Protein AF-A0A150PD63-F1 (afdb_monomer)

Organism: Sorangium cellulosum (NCBI:txid56)

Structure (mmCIF, N/CA/C/O backbone):
data_AF-A0A150PD63-F1
#
_entry.id   AF-A0A150PD63-F1
#
loop_
_atom_site.group_PDB
_atom_site.id
_atom_site.type_symbol
_atom_site.label_atom_id
_atom_site.label_alt_id
_atom_site.label_comp_id
_atom_site.label_asym_id
_atom_site.label_entity_id
_atom_site.label_seq_id
_atom_site.pdbx_PDB_ins_code
_atom_site.Cartn_x
_atom_site.Cartn_y
_atom_site.Cartn_z
_atom_site.occupancy
_atom_site.B_iso_or_equiv
_atom_site.auth_seq_id
_atom_site.auth_comp_id
_atom_site.auth_asym_id
_atom_site.auth_atom_id
_atom_site.pdbx_PDB_model_num
ATOM 1 N N . MET A 1 1 ? 17.123 12.895 -19.172 1.00 48.81 1 MET A N 1
ATOM 2 C CA . MET A 1 1 ? 16.427 11.708 -19.724 1.00 48.81 1 MET A CA 1
ATOM 3 C C . MET A 1 1 ? 15.009 11.826 -19.205 1.00 48.81 1 MET A C 1
ATOM 5 O O . MET A 1 1 ? 14.722 11.362 -18.110 1.00 48.81 1 MET A O 1
ATOM 9 N N . ASP A 1 2 ? 14.176 12.584 -19.915 1.00 57.97 2 ASP A N 1
ATOM 10 C CA . ASP A 1 2 ? 12.997 13.221 -19.299 1.00 57.97 2 ASP A CA 1
ATOM 11 C C . ASP A 1 2 ? 11.670 12.592 -19.745 1.00 57.97 2 ASP A C 1
ATOM 13 O O . ASP A 1 2 ? 10.610 12.986 -19.264 1.00 57.97 2 ASP A O 1
ATOM 17 N N . SER A 1 3 ? 11.725 11.601 -20.639 1.00 78.94 3 SER A N 1
ATOM 18 C CA . SER A 1 3 ? 10.571 10.831 -21.102 1.00 78.94 3 SER A CA 1
ATOM 19 C C . SER A 1 3 ? 10.525 9.462 -20.430 1.00 78.94 3 SER A C 1
ATOM 21 O O . SER A 1 3 ? 11.560 8.811 -20.275 1.00 78.94 3 SER A O 1
ATOM 23 N N . LEU A 1 4 ? 9.320 9.017 -20.074 1.00 89.12 4 LEU A N 1
ATOM 24 C CA . LEU A 1 4 ? 9.082 7.658 -19.594 1.00 89.12 4 LEU A CA 1
ATOM 25 C C . LEU A 1 4 ? 9.470 6.623 -20.664 1.00 89.12 4 LEU A C 1
ATOM 27 O O . LEU A 1 4 ? 9.251 6.881 -21.853 1.00 89.12 4 LEU A O 1
ATOM 31 N N . PRO A 1 5 ? 9.992 5.447 -20.270 1.00 91.12 5 PRO A N 1
ATOM 32 C CA . PRO A 1 5 ? 10.154 4.322 -21.185 1.00 91.12 5 PRO A CA 1
ATOM 33 C C . PRO A 1 5 ? 8.813 3.927 -21.820 1.00 91.12 5 PRO A C 1
ATOM 35 O O . PRO A 1 5 ? 7.779 3.929 -21.142 1.00 91.12 5 PRO A O 1
ATOM 38 N N . ASP A 1 6 ? 8.815 3.564 -23.102 1.00 91.19 6 ASP A N 1
ATOM 39 C CA . ASP A 1 6 ? 7.605 3.088 -23.779 1.00 91.19 6 ASP A CA 1
ATOM 40 C C . ASP A 1 6 ? 7.157 1.748 -23.180 1.00 91.19 6 ASP A C 1
ATOM 42 O O . ASP A 1 6 ? 7.858 0.744 -23.274 1.00 91.19 6 ASP A O 1
ATOM 46 N N . ILE A 1 7 ? 5.980 1.737 -22.552 1.00 94.31 7 ILE A N 1
ATOM 47 C CA . ILE A 1 7 ? 5.394 0.519 -21.983 1.00 94.31 7 ILE A CA 1
ATOM 48 C C . ILE A 1 7 ? 4.576 -0.256 -23.013 1.00 94.31 7 ILE A C 1
ATOM 50 O O . ILE A 1 7 ? 4.266 -1.412 -22.780 1.00 94.31 7 ILE A O 1
ATOM 54 N N . THR A 1 8 ? 4.206 0.344 -24.144 1.00 94.06 8 THR A N 1
ATOM 55 C CA . THR A 1 8 ? 3.230 -0.234 -25.080 1.00 94.06 8 THR A CA 1
ATOM 56 C C . THR A 1 8 ? 3.738 -1.551 -25.655 1.00 94.06 8 THR A C 1
ATOM 58 O O . THR A 1 8 ? 3.019 -2.546 -25.677 1.00 94.06 8 THR A O 1
ATOM 61 N N . ARG A 1 9 ? 5.011 -1.579 -26.068 1.00 94.06 9 ARG A N 1
ATOM 62 C CA . ARG A 1 9 ? 5.671 -2.791 -26.574 1.00 94.06 9 ARG A CA 1
ATOM 63 C C . ARG A 1 9 ? 5.902 -3.825 -25.481 1.00 94.06 9 ARG A C 1
ATOM 65 O O . ARG A 1 9 ? 5.729 -5.012 -25.724 1.00 94.06 9 ARG A O 1
ATOM 72 N N . VAL A 1 10 ? 6.240 -3.364 -24.279 1.00 95.69 10 VAL A N 1
ATOM 73 C CA . VAL A 1 10 ? 6.409 -4.215 -23.100 1.00 95.69 10 VAL A CA 1
ATOM 74 C C . VAL A 1 10 ? 5.082 -4.900 -22.751 1.00 95.69 10 VAL A C 1
ATOM 76 O O . VAL A 1 10 ? 5.028 -6.117 -22.645 1.00 95.69 10 VAL A O 1
ATOM 79 N N . ALA A 1 11 ? 3.986 -4.149 -22.673 1.00 94.56 11 ALA A N 1
ATOM 80 C CA . ALA A 1 11 ? 2.646 -4.656 -22.392 1.00 94.56 11 ALA A CA 1
ATOM 81 C C . ALA A 1 11 ? 2.093 -5.573 -23.496 1.00 94.56 11 ALA A C 1
ATOM 83 O O . ALA A 1 11 ? 1.236 -6.405 -23.219 1.00 94.56 11 ALA A O 1
ATOM 84 N N . ALA A 1 12 ? 2.590 -5.443 -24.730 1.00 96.25 12 ALA A N 1
ATOM 85 C CA . ALA A 1 12 ? 2.231 -6.316 -25.844 1.00 96.25 12 ALA A CA 1
ATOM 86 C C . ALA A 1 12 ? 2.955 -7.676 -25.825 1.00 96.25 12 ALA A C 1
ATOM 88 O O . ALA A 1 12 ? 2.594 -8.557 -26.608 1.00 96.25 12 ALA A O 1
ATOM 89 N N . LEU A 1 13 ? 3.959 -7.869 -24.957 1.00 97.06 13 LEU A N 1
ATOM 90 C CA . LEU A 1 13 ? 4.600 -9.173 -24.786 1.00 97.06 13 LEU A CA 1
ATOM 91 C C . LEU A 1 13 ? 3.572 -10.221 -24.329 1.00 97.06 13 LEU A C 1
ATOM 93 O O . LEU A 1 13 ? 2.735 -9.935 -23.465 1.00 97.06 13 LEU A O 1
ATOM 97 N N . PRO A 1 14 ? 3.632 -11.454 -24.860 1.00 96.69 14 PRO A N 1
ATOM 98 C CA . PRO A 1 14 ? 2.678 -12.486 -24.499 1.00 96.69 14 PRO A CA 1
ATOM 99 C C . PRO A 1 14 ? 2.851 -12.886 -23.031 1.00 96.69 14 PRO A C 1
ATOM 101 O O . PRO A 1 14 ? 3.958 -12.901 -22.489 1.00 96.69 14 PRO A O 1
ATOM 104 N N . ALA A 1 15 ? 1.759 -13.312 -22.391 1.00 95.06 15 ALA A N 1
ATOM 105 C CA . ALA A 1 15 ? 1.789 -13.763 -21.000 1.00 95.06 15 ALA A CA 1
ATOM 106 C C . ALA A 1 15 ? 2.838 -14.866 -20.748 1.00 95.06 15 ALA A C 1
ATOM 108 O O . ALA A 1 15 ? 3.380 -14.954 -19.653 1.00 95.06 15 ALA A O 1
ATOM 109 N N . SER A 1 16 ? 3.164 -15.699 -21.745 1.00 96.50 16 SER A N 1
ATOM 110 C CA . SER A 1 16 ? 4.237 -16.699 -21.648 1.00 96.50 16 SER A CA 1
ATOM 111 C C . SER A 1 16 ? 5.615 -16.094 -21.373 1.00 96.50 16 SER A C 1
ATOM 113 O O . SER A 1 16 ? 6.346 -16.664 -20.570 1.00 96.50 16 SER A O 1
ATOM 115 N N . THR A 1 17 ? 5.949 -14.947 -21.972 1.00 98.06 17 THR A N 1
ATOM 116 C CA . THR A 1 17 ? 7.227 -14.252 -21.745 1.00 98.06 17 THR A CA 1
ATOM 117 C C . THR A 1 17 ? 7.325 -13.780 -20.293 1.00 98.06 17 THR A C 1
ATOM 119 O O . THR A 1 17 ? 8.344 -13.983 -19.637 1.00 98.06 17 THR A O 1
ATOM 122 N N . TRP A 1 18 ? 6.234 -13.242 -19.738 1.00 97.69 18 TRP A N 1
ATOM 123 C CA . TRP A 1 18 ? 6.173 -12.844 -18.327 1.00 97.69 18 TRP A CA 1
ATOM 124 C C . TRP A 1 18 ? 6.278 -14.031 -17.372 1.00 97.69 18 TRP A C 1
ATOM 126 O O . TRP A 1 18 ? 6.986 -13.956 -16.366 1.00 97.69 18 TRP A O 1
ATOM 136 N N . ARG A 1 19 ? 5.626 -15.149 -17.705 1.00 96.44 19 ARG A N 1
ATOM 137 C CA . ARG A 1 19 ? 5.735 -16.392 -16.933 1.00 96.44 19 ARG A CA 1
ATOM 138 C C . ARG A 1 19 ? 7.157 -16.948 -16.938 1.00 96.44 19 ARG A C 1
ATOM 140 O O . ARG A 1 19 ? 7.636 -17.338 -15.875 1.00 96.44 19 ARG A O 1
ATOM 147 N N . ASP A 1 20 ? 7.832 -16.948 -18.090 1.00 97.50 20 ASP A N 1
ATOM 148 C CA . ASP A 1 20 ? 9.233 -17.374 -18.198 1.00 97.50 20 ASP A CA 1
ATOM 149 C C . ASP A 1 20 ? 10.146 -16.444 -17.391 1.00 97.50 20 ASP A C 1
ATOM 151 O O . ASP A 1 20 ? 10.878 -16.915 -16.525 1.00 97.50 20 ASP A O 1
ATOM 155 N N . LEU A 1 21 ? 10.017 -15.119 -17.536 1.00 97.69 21 LEU A N 1
ATOM 156 C CA . LEU A 1 21 ? 10.779 -14.164 -16.723 1.00 97.69 21 LEU A CA 1
ATOM 157 C C . LEU A 1 21 ? 10.589 -14.413 -15.220 1.00 97.69 21 LEU A C 1
ATOM 159 O O . LEU A 1 21 ? 11.566 -14.492 -14.473 1.00 97.69 21 LEU A O 1
ATOM 163 N N . GLY A 1 22 ? 9.346 -14.595 -14.771 1.00 96.19 22 GLY A N 1
ATOM 164 C CA . GLY A 1 22 ? 9.045 -14.912 -13.377 1.00 96.19 22 GLY A CA 1
ATOM 165 C C . GLY A 1 22 ? 9.685 -16.226 -12.924 1.00 96.19 22 GLY A C 1
ATOM 166 O O . GLY A 1 22 ? 10.194 -16.307 -11.805 1.00 96.19 22 GLY A O 1
ATOM 167 N N . ALA A 1 23 ? 9.692 -17.257 -13.773 1.00 96.00 23 ALA A N 1
ATOM 168 C CA . ALA A 1 23 ? 10.369 -18.522 -13.496 1.00 96.00 23 ALA A CA 1
ATOM 169 C C . ALA A 1 23 ? 11.890 -18.335 -13.385 1.00 96.00 23 ALA A C 1
ATOM 171 O O . ALA A 1 23 ? 12.471 -18.745 -12.382 1.00 96.00 23 ALA A O 1
ATOM 172 N N . ARG A 1 24 ? 12.526 -17.626 -14.328 1.00 96.31 24 ARG A N 1
ATOM 173 C CA . ARG A 1 24 ? 13.972 -17.336 -14.310 1.00 96.31 24 ARG A CA 1
ATOM 174 C C . ARG A 1 24 ? 14.409 -16.574 -13.068 1.00 96.31 24 ARG A C 1
ATOM 176 O O . ARG A 1 24 ? 15.442 -16.899 -12.485 1.00 96.31 24 ARG A O 1
ATOM 183 N N . LEU A 1 25 ? 13.626 -15.586 -12.638 1.00 94.94 25 LEU A N 1
ATOM 184 C CA . LEU A 1 25 ? 13.911 -14.830 -11.418 1.00 94.94 25 LEU A CA 1
ATOM 185 C C . LEU A 1 25 ? 13.818 -15.721 -10.169 1.00 94.94 25 LEU A C 1
ATOM 187 O O . LEU A 1 25 ? 14.710 -15.673 -9.322 1.00 94.94 25 LEU A O 1
ATOM 191 N N . ARG A 1 26 ? 12.797 -16.586 -10.073 1.00 92.25 26 ARG A N 1
ATOM 192 C CA . ARG A 1 26 ? 12.679 -17.556 -8.966 1.00 92.25 26 ARG A CA 1
ATOM 193 C C . ARG A 1 26 ? 13.816 -18.579 -8.981 1.00 92.25 26 ARG A C 1
ATOM 195 O O . ARG A 1 26 ? 14.431 -18.803 -7.943 1.00 92.25 26 ARG A O 1
ATOM 202 N N . GLU A 1 27 ? 14.147 -19.140 -10.144 1.00 92.88 27 GLU A N 1
ATOM 203 C CA . GLU A 1 27 ? 15.273 -20.070 -10.339 1.00 92.88 27 GLU A CA 1
ATOM 204 C C . GLU A 1 27 ? 16.620 -19.448 -9.959 1.00 92.88 27 GLU A C 1
ATOM 206 O O . GLU A 1 27 ? 17.482 -20.124 -9.401 1.00 92.88 27 GLU A O 1
ATOM 211 N N . ALA A 1 28 ? 16.807 -18.152 -10.225 1.00 90.88 28 ALA A N 1
ATOM 212 C CA . ALA A 1 28 ? 18.002 -17.417 -9.822 1.00 90.88 28 ALA A CA 1
ATOM 213 C C . ALA A 1 28 ? 18.107 -17.221 -8.296 1.00 90.88 28 ALA A C 1
ATOM 215 O O . ALA A 1 28 ? 19.129 -16.727 -7.825 1.00 90.88 28 ALA A O 1
ATOM 216 N N . GLY A 1 29 ? 17.081 -17.592 -7.520 1.00 86.94 29 GLY A N 1
ATOM 217 C CA . GLY A 1 29 ? 17.023 -17.398 -6.071 1.00 86.94 29 GLY A CA 1
ATOM 218 C C . GLY A 1 29 ? 16.556 -16.001 -5.666 1.00 86.94 29 GLY A C 1
ATOM 219 O O . GLY A 1 29 ? 16.830 -15.562 -4.547 1.00 86.94 29 GLY A O 1
ATOM 220 N N . PHE A 1 30 ? 15.880 -15.279 -6.567 1.00 83.38 30 PHE A N 1
ATOM 221 C CA . PHE A 1 30 ? 15.398 -13.929 -6.302 1.00 83.38 30 PHE A CA 1
ATOM 222 C C . PHE A 1 30 ? 14.133 -13.972 -5.441 1.00 83.38 30 PHE A C 1
ATOM 224 O O . PHE A 1 30 ? 13.013 -14.069 -5.936 1.00 83.38 30 PHE A O 1
ATOM 231 N N . THR A 1 31 ? 14.344 -13.956 -4.127 1.00 79.12 31 THR A N 1
ATOM 232 C CA . THR A 1 31 ? 13.312 -14.076 -3.090 1.00 79.12 31 THR A CA 1
ATOM 233 C C . THR A 1 31 ? 13.270 -12.831 -2.207 1.00 79.12 31 THR A C 1
ATOM 235 O O . THR A 1 31 ? 14.195 -12.013 -2.208 1.00 79.12 31 THR A O 1
ATOM 238 N N . GLU A 1 32 ? 12.196 -12.695 -1.427 1.00 70.75 32 GLU A N 1
ATOM 239 C CA . GLU A 1 32 ? 12.100 -11.656 -0.400 1.00 70.75 32 GLU A CA 1
ATOM 240 C C . GLU A 1 32 ? 13.181 -11.825 0.673 1.00 70.75 32 GLU A C 1
ATOM 242 O O . GLU A 1 32 ? 13.877 -10.858 0.958 1.00 70.75 32 GLU A O 1
ATOM 247 N N . ASP A 1 33 ? 13.414 -13.045 1.172 1.00 72.06 33 ASP A N 1
ATOM 248 C CA . ASP A 1 33 ? 14.446 -13.334 2.182 1.00 72.06 33 ASP A CA 1
ATOM 249 C C . ASP A 1 33 ? 15.843 -12.881 1.743 1.00 72.06 33 ASP A C 1
ATOM 251 O O . ASP A 1 33 ? 16.616 -12.325 2.529 1.00 72.06 33 ASP A O 1
ATOM 255 N N . TYR A 1 34 ? 16.177 -13.091 0.465 1.00 73.12 34 TYR A N 1
ATOM 256 C CA . TYR A 1 34 ? 17.440 -12.621 -0.091 1.00 73.12 34 TYR A CA 1
ATOM 257 C C . TYR A 1 34 ? 17.532 -11.098 -0.064 1.00 73.12 34 TYR A C 1
ATOM 259 O O . TYR A 1 34 ? 18.568 -10.552 0.328 1.00 73.12 34 TYR A O 1
ATOM 267 N N . LEU A 1 35 ? 16.468 -10.412 -0.486 1.00 67.69 35 LEU A N 1
ATOM 268 C CA . LEU A 1 35 ? 16.437 -8.964 -0.431 1.00 67.69 35 LEU A CA 1
ATOM 269 C C . LEU A 1 35 ? 16.500 -8.503 1.018 1.00 67.69 35 LEU A C 1
ATOM 271 O O . LEU A 1 35 ? 17.408 -7.744 1.323 1.00 67.69 35 LEU A O 1
ATOM 275 N N . GLU A 1 36 ? 15.651 -8.971 1.926 1.00 65.88 36 GLU A N 1
ATOM 276 C CA . GLU A 1 36 ? 15.733 -8.602 3.340 1.00 65.88 36 GLU A CA 1
ATOM 277 C C . GLU A 1 36 ? 17.137 -8.812 3.913 1.00 65.88 36 GLU A C 1
ATOM 279 O O . GLU A 1 36 ? 17.646 -7.931 4.599 1.00 65.88 36 GLU A O 1
ATOM 284 N N . GLY A 1 37 ? 17.811 -9.916 3.589 1.00 60.62 37 GLY A N 1
ATOM 285 C CA . GLY A 1 37 ? 19.201 -10.151 3.980 1.00 60.62 37 GLY A CA 1
ATOM 286 C C . GLY A 1 37 ? 20.187 -9.146 3.367 1.00 60.62 37 GLY A C 1
ATOM 287 O O . GLY A 1 37 ? 21.055 -8.621 4.068 1.00 60.62 37 GLY A O 1
ATOM 288 N N . ALA A 1 38 ? 20.047 -8.828 2.078 1.00 60.25 38 ALA A N 1
ATOM 289 C CA . ALA A 1 38 ? 20.879 -7.850 1.376 1.00 60.25 38 ALA A CA 1
ATOM 290 C C . ALA A 1 38 ? 20.632 -6.408 1.864 1.00 60.25 38 ALA A C 1
ATOM 292 O O . ALA A 1 38 ? 21.580 -5.645 2.058 1.00 60.25 38 ALA A O 1
ATOM 293 N N . TRP A 1 39 ? 19.372 -6.058 2.125 1.00 60.25 39 TRP A N 1
ATOM 294 C CA . TRP A 1 39 ? 18.925 -4.792 2.695 1.00 60.25 39 TRP A CA 1
ATOM 295 C C . TRP A 1 39 ? 19.365 -4.674 4.158 1.00 60.25 39 TRP A C 1
ATOM 297 O O . TRP A 1 39 ? 19.939 -3.653 4.509 1.00 60.25 39 TRP A O 1
ATOM 307 N N . ARG A 1 40 ? 19.251 -5.718 4.992 1.00 53.94 40 ARG A N 1
ATOM 308 C CA . ARG A 1 40 ? 19.818 -5.754 6.360 1.00 53.94 40 ARG A CA 1
ATOM 309 C C . ARG A 1 40 ? 21.345 -5.628 6.359 1.00 53.94 40 ARG A C 1
ATOM 311 O O . ARG A 1 40 ? 21.898 -4.966 7.234 1.00 53.94 40 ARG A O 1
ATOM 318 N N . GLY A 1 41 ? 22.026 -6.201 5.365 1.00 49.00 41 GLY A N 1
ATOM 319 C CA . GLY A 1 41 ? 23.464 -6.012 5.143 1.00 49.00 41 GLY A CA 1
ATOM 320 C C . GLY A 1 41 ? 23.837 -4.571 4.764 1.00 49.00 41 GLY A C 1
ATOM 321 O O . GLY A 1 41 ? 24.843 -4.055 5.248 1.00 49.00 41 GLY A O 1
ATOM 322 N N . GLY A 1 42 ? 23.007 -3.899 3.955 1.00 46.38 42 GLY A N 1
ATOM 323 C CA . GLY A 1 42 ? 23.148 -2.480 3.595 1.00 46.38 42 GLY A CA 1
ATOM 324 C C . GLY A 1 42 ? 22.721 -1.494 4.696 1.00 46.38 42 GLY A C 1
ATOM 325 O O . GLY A 1 42 ? 23.306 -0.420 4.814 1.00 46.38 42 GLY A O 1
ATOM 326 N N . MET A 1 43 ? 21.764 -1.873 5.552 1.00 45.47 43 MET A N 1
ATOM 327 C CA . MET A 1 43 ? 21.222 -1.082 6.672 1.00 45.47 43 MET A CA 1
ATOM 328 C C . MET A 1 43 ? 22.155 -0.965 7.885 1.00 45.47 43 MET A C 1
ATOM 330 O O . MET A 1 43 ? 21.796 -0.325 8.869 1.00 45.47 43 MET A O 1
ATOM 334 N N . ARG A 1 44 ? 23.381 -1.501 7.840 1.00 48.06 44 ARG A N 1
ATOM 335 C CA . ARG A 1 44 ? 24.415 -1.050 8.791 1.00 48.06 44 ARG A CA 1
ATOM 336 C C . ARG A 1 44 ? 24.840 0.404 8.545 1.00 48.06 44 ARG A C 1
ATOM 338 O O . ARG A 1 44 ? 25.534 0.973 9.381 1.00 48.06 44 ARG A O 1
ATOM 345 N N . ALA A 1 45 ? 24.427 1.015 7.431 1.00 44.66 45 ALA A N 1
ATOM 346 C CA . ALA A 1 45 ? 24.506 2.456 7.248 1.00 44.66 45 ALA A CA 1
ATOM 347 C C . ALA A 1 45 ? 23.264 3.140 7.835 1.00 44.66 45 ALA A C 1
ATOM 349 O O . ALA A 1 45 ? 22.154 2.955 7.341 1.00 44.66 45 ALA A O 1
ATOM 350 N N . HIS A 1 46 ? 23.473 3.978 8.852 1.00 49.03 46 HIS A N 1
ATOM 351 C CA . HIS A 1 46 ? 22.441 4.844 9.437 1.00 49.03 46 HIS A CA 1
ATOM 352 C C . HIS A 1 46 ? 21.911 5.912 8.460 1.00 49.03 46 HIS A C 1
ATOM 354 O O . HIS A 1 46 ? 20.888 6.530 8.727 1.00 49.03 46 HIS A O 1
ATOM 360 N N . GLU A 1 47 ? 22.589 6.105 7.325 1.00 54.22 47 GLU A N 1
ATOM 361 C CA . GLU A 1 47 ? 22.340 7.173 6.363 1.00 54.22 47 GLU A CA 1
ATOM 362 C C . GLU A 1 47 ? 21.701 6.619 5.064 1.00 54.22 47 GLU A C 1
ATOM 364 O O . GLU A 1 47 ? 22.361 5.870 4.329 1.00 54.22 47 GLU A O 1
ATOM 369 N N . PRO A 1 48 ? 20.438 6.972 4.736 1.00 55.53 48 PRO A N 1
ATOM 370 C CA . PRO A 1 48 ? 19.718 6.457 3.563 1.00 55.53 48 PRO A CA 1
ATOM 371 C C . PRO A 1 48 ? 20.438 6.690 2.228 1.00 55.53 48 PRO A C 1
ATOM 373 O O . PRO A 1 48 ? 20.376 5.848 1.329 1.00 55.53 48 PRO A O 1
ATOM 376 N N . SER A 1 49 ? 21.172 7.800 2.104 1.00 59.12 49 SER A N 1
ATOM 377 C CA . SER A 1 49 ? 21.923 8.143 0.890 1.00 59.12 49 SER A CA 1
ATOM 378 C C . SER A 1 49 ? 23.079 7.171 0.587 1.00 59.12 49 SER A C 1
ATOM 380 O O . SER A 1 49 ? 23.462 7.012 -0.575 1.00 59.12 49 SER A O 1
ATOM 382 N N . LEU A 1 50 ? 23.583 6.443 1.592 1.00 66.19 50 LEU A N 1
ATOM 383 C CA . LEU A 1 50 ? 24.672 5.467 1.444 1.00 66.19 50 LEU A CA 1
ATOM 384 C C . LEU A 1 50 ? 24.195 4.037 1.150 1.00 66.19 50 LEU A C 1
ATOM 386 O O . LEU A 1 50 ? 24.999 3.200 0.729 1.00 66.19 50 LEU A O 1
ATOM 390 N N . GLN A 1 51 ? 22.900 3.745 1.302 1.00 70.00 51 GLN A N 1
ATOM 391 C CA . GLN A 1 51 ? 22.359 2.389 1.149 1.00 70.00 51 GLN A CA 1
ATOM 392 C C . GLN A 1 51 ? 22.583 1.826 -0.261 1.00 70.00 51 GLN A C 1
ATOM 394 O O . GLN A 1 51 ? 23.083 0.712 -0.422 1.00 70.00 51 GLN A O 1
ATOM 399 N N . ARG A 1 52 ? 22.269 2.607 -1.304 1.00 78.88 52 ARG A N 1
ATOM 400 C CA . ARG A 1 52 ? 22.413 2.165 -2.701 1.00 78.88 52 ARG A CA 1
ATOM 401 C C . ARG A 1 52 ? 23.881 1.950 -3.111 1.00 78.88 52 ARG A C 1
ATOM 403 O O . ARG A 1 52 ? 24.159 0.885 -3.664 1.00 78.88 52 ARG A O 1
ATOM 410 N N . PRO A 1 53 ? 24.829 2.880 -2.864 1.00 82.06 53 PRO A N 1
ATOM 411 C CA . PRO A 1 53 ? 26.250 2.640 -3.135 1.00 82.06 53 PRO A CA 1
ATOM 412 C C . PRO A 1 53 ? 26.809 1.393 -2.438 1.00 82.06 53 PRO A C 1
ATOM 414 O O . PRO A 1 53 ? 27.522 0.609 -3.068 1.00 82.06 53 PRO A O 1
ATOM 417 N N . LEU A 1 54 ? 26.452 1.166 -1.169 1.00 81.06 54 LEU A N 1
ATOM 418 C CA . LEU A 1 54 ? 26.887 -0.019 -0.423 1.00 81.06 54 LEU A CA 1
ATOM 419 C C . LEU A 1 54 ? 26.300 -1.307 -0.999 1.00 81.06 54 LEU A C 1
ATOM 421 O O . LEU A 1 54 ? 27.018 -2.299 -1.143 1.00 81.06 54 LEU A O 1
ATOM 425 N N . LEU A 1 55 ? 25.019 -1.297 -1.364 1.00 82.88 55 LEU A N 1
ATOM 426 C CA . LEU A 1 55 ? 24.369 -2.445 -1.985 1.00 82.88 55 LEU A CA 1
ATOM 427 C C . LEU A 1 55 ? 25.002 -2.767 -3.347 1.00 82.88 55 LEU A C 1
ATOM 429 O O . LEU A 1 55 ? 25.364 -3.915 -3.597 1.00 82.88 55 LEU A O 1
ATOM 433 N N . LEU A 1 56 ? 25.252 -1.754 -4.184 1.00 87.88 56 LEU A N 1
ATOM 434 C CA . LEU A 1 56 ? 25.988 -1.911 -5.445 1.00 87.88 56 LEU A CA 1
ATOM 435 C C . LEU A 1 56 ? 27.373 -2.523 -5.223 1.00 87.88 56 LEU A C 1
ATOM 437 O O . LEU A 1 56 ? 27.754 -3.441 -5.949 1.00 87.88 56 LEU A O 1
ATOM 441 N N . TRP A 1 57 ? 28.117 -2.047 -4.221 1.00 85.94 57 TRP A N 1
ATOM 442 C CA . TRP A 1 57 ? 29.441 -2.577 -3.896 1.00 85.94 57 TRP A CA 1
ATOM 443 C C . TRP A 1 57 ? 29.397 -4.070 -3.543 1.00 85.94 57 TRP A C 1
ATOM 445 O O . TRP A 1 57 ? 30.199 -4.844 -4.069 1.00 85.94 57 TRP A O 1
ATOM 455 N N . HIS A 1 58 ? 28.439 -4.496 -2.714 1.00 85.75 58 HIS A N 1
ATOM 456 C CA . HIS A 1 58 ? 28.285 -5.904 -2.339 1.00 85.75 58 HIS A CA 1
ATOM 457 C C . HIS A 1 58 ? 27.848 -6.767 -3.528 1.00 85.75 58 HIS A C 1
ATOM 459 O O . HIS A 1 58 ? 28.451 -7.807 -3.800 1.00 85.75 58 HIS A O 1
ATOM 465 N N . VAL A 1 59 ? 26.824 -6.336 -4.268 1.00 89.75 59 VAL A N 1
ATOM 466 C CA . VAL A 1 59 ? 26.223 -7.148 -5.334 1.00 89.75 59 VAL A CA 1
ATOM 467 C C . VAL A 1 59 ? 27.140 -7.242 -6.560 1.00 89.75 59 VAL A C 1
ATOM 469 O O . VAL A 1 59 ? 27.217 -8.305 -7.168 1.00 89.75 59 VAL A O 1
ATOM 472 N N . ARG A 1 60 ? 27.934 -6.209 -6.891 1.00 92.06 60 ARG A N 1
ATOM 473 C CA . ARG A 1 60 ? 28.932 -6.262 -7.988 1.00 92.06 60 ARG A CA 1
ATOM 474 C C . ARG A 1 60 ? 30.018 -7.324 -7.794 1.00 92.06 60 ARG A C 1
ATOM 476 O O . ARG A 1 60 ? 30.667 -7.713 -8.763 1.00 92.06 60 ARG A O 1
ATOM 483 N N . ARG A 1 61 ? 30.239 -7.785 -6.560 1.00 89.81 61 ARG A N 1
ATOM 484 C CA . ARG A 1 61 ? 31.213 -8.842 -6.238 1.00 89.81 61 ARG A CA 1
ATOM 485 C C . ARG A 1 61 ? 30.635 -10.244 -6.426 1.00 89.81 61 ARG A C 1
ATOM 487 O O . ARG A 1 61 ? 31.399 -11.205 -6.453 1.00 89.81 61 ARG A O 1
ATOM 494 N N . ARG A 1 62 ? 29.314 -10.363 -6.581 1.00 89.88 62 ARG A N 1
ATOM 495 C CA . ARG A 1 62 ? 28.655 -11.620 -6.928 1.00 89.88 62 ARG A CA 1
ATOM 496 C C . ARG A 1 62 ? 28.751 -11.860 -8.432 1.00 89.88 62 ARG A C 1
ATOM 498 O O . ARG A 1 62 ? 28.518 -10.955 -9.231 1.00 89.88 62 ARG A O 1
ATOM 505 N N . ARG A 1 63 ? 29.116 -13.084 -8.801 1.00 91.00 63 ARG A N 1
ATOM 506 C CA . ARG A 1 63 ? 29.241 -13.553 -10.189 1.00 91.00 63 ARG A CA 1
ATOM 507 C C . ARG A 1 63 ? 28.360 -14.781 -10.399 1.00 91.00 63 ARG A C 1
ATOM 509 O O . ARG A 1 63 ? 28.832 -15.822 -10.827 1.00 91.00 63 ARG A O 1
ATOM 516 N N . ASP A 1 64 ? 27.118 -14.658 -9.955 1.00 93.44 64 ASP A N 1
ATOM 517 C CA . ASP A 1 64 ? 26.084 -15.677 -10.045 1.00 93.44 64 ASP A CA 1
ATOM 518 C C . ASP A 1 64 ? 24.790 -15.064 -10.592 1.00 93.44 64 ASP A C 1
ATOM 520 O O . ASP A 1 64 ? 24.607 -13.839 -10.572 1.00 93.44 64 ASP A O 1
ATOM 524 N N . ARG A 1 65 ? 23.871 -15.926 -11.045 1.00 94.69 65 ARG A N 1
ATOM 525 C CA . ARG A 1 65 ? 22.547 -15.539 -11.569 1.00 94.69 65 ARG A CA 1
ATOM 526 C C . ARG A 1 65 ? 21.826 -14.538 -10.665 1.00 94.69 65 ARG A C 1
ATOM 528 O O . ARG A 1 65 ? 21.265 -13.560 -11.153 1.00 94.69 65 ARG A O 1
ATOM 535 N N . LEU A 1 66 ? 21.897 -14.734 -9.349 1.00 92.00 66 LEU A N 1
ATOM 536 C CA . LEU A 1 66 ? 21.272 -13.858 -8.362 1.00 92.00 66 LEU A CA 1
ATOM 537 C C . LEU A 1 66 ? 21.847 -12.436 -8.381 1.00 92.00 66 LEU A C 1
ATOM 539 O O . LEU A 1 66 ? 21.103 -11.455 -8.434 1.00 92.00 66 LEU A O 1
ATOM 543 N N . GLY A 1 67 ? 23.176 -12.312 -8.358 1.00 92.56 67 GLY A N 1
ATOM 544 C CA . GLY A 1 67 ? 23.861 -11.027 -8.438 1.00 92.56 67 GLY A CA 1
ATOM 545 C C . GLY A 1 67 ? 23.584 -10.300 -9.751 1.00 92.56 67 GLY A C 1
ATOM 546 O O . GLY A 1 67 ? 23.365 -9.086 -9.747 1.00 92.56 67 GLY A O 1
ATOM 547 N N . TYR A 1 68 ? 23.539 -11.033 -10.866 1.00 95.69 68 TYR A N 1
ATOM 548 C CA . TYR A 1 68 ? 23.202 -10.465 -12.169 1.00 95.69 68 TYR A CA 1
ATOM 549 C C . TYR A 1 68 ? 21.750 -9.984 -12.232 1.00 95.69 68 TYR A C 1
ATOM 551 O O . TYR A 1 68 ? 21.522 -8.839 -12.617 1.00 95.69 68 TYR A O 1
ATOM 559 N N . ALA A 1 69 ? 20.783 -10.786 -11.778 1.00 94.81 69 ALA A N 1
ATOM 560 C CA . ALA A 1 69 ? 19.372 -10.403 -11.741 1.00 94.81 69 ALA A CA 1
ATOM 561 C C . ALA A 1 69 ? 19.131 -9.167 -10.855 1.00 94.81 69 ALA A C 1
ATOM 563 O O . ALA A 1 69 ? 18.481 -8.212 -11.284 1.00 94.81 69 ALA A O 1
ATOM 564 N N . HIS A 1 70 ? 19.723 -9.135 -9.654 1.00 92.50 70 HIS A N 1
ATOM 565 C CA . HIS A 1 70 ? 19.615 -8.002 -8.730 1.00 92.50 70 HIS A CA 1
ATOM 566 C C . HIS A 1 70 ? 20.146 -6.711 -9.371 1.00 92.50 70 HIS A C 1
ATOM 568 O O . HIS A 1 70 ? 19.474 -5.676 -9.363 1.00 92.50 70 HIS A O 1
ATOM 574 N N . ARG A 1 71 ? 21.335 -6.766 -9.979 1.00 93.69 71 ARG A N 1
ATOM 575 C CA . ARG A 1 71 ? 21.915 -5.608 -10.670 1.00 93.69 71 ARG A CA 1
ATOM 576 C C . ARG A 1 71 ? 21.056 -5.168 -11.847 1.00 93.69 71 ARG A C 1
ATOM 578 O O . ARG A 1 71 ? 20.735 -3.990 -11.931 1.00 93.69 71 ARG A O 1
ATOM 585 N N . MET A 1 72 ? 20.637 -6.106 -12.691 1.00 95.50 72 MET A N 1
ATOM 586 C CA . MET A 1 72 ? 19.904 -5.832 -13.923 1.00 95.50 72 MET A CA 1
ATOM 587 C C . MET A 1 72 ? 18.528 -5.201 -13.675 1.00 95.50 72 MET A C 1
ATOM 589 O O . MET A 1 72 ? 18.218 -4.194 -14.310 1.00 95.50 72 MET A O 1
ATOM 593 N N . PHE A 1 73 ? 17.734 -5.744 -12.746 1.00 94.19 73 PHE A N 1
ATOM 594 C CA . PHE A 1 73 ? 16.324 -5.362 -12.583 1.00 94.19 73 PHE A CA 1
ATOM 595 C C . PHE A 1 73 ? 16.030 -4.436 -11.395 1.00 94.19 73 PHE A C 1
ATOM 597 O O . PHE A 1 73 ? 15.152 -3.587 -11.496 1.00 94.19 73 PHE A O 1
ATOM 604 N N . VAL A 1 74 ? 16.743 -4.568 -10.271 1.00 90.00 74 VAL A N 1
ATOM 605 C CA . VAL A 1 74 ? 16.439 -3.793 -9.046 1.00 90.00 74 VAL A CA 1
ATOM 606 C C . VAL A 1 74 ? 17.365 -2.596 -8.901 1.00 90.00 74 VAL A C 1
ATOM 608 O O . VAL A 1 74 ? 16.922 -1.476 -8.664 1.00 90.00 74 VAL A O 1
ATOM 611 N N . LEU A 1 75 ? 18.675 -2.805 -9.055 1.00 89.62 75 LEU A N 1
ATOM 612 C CA . LEU A 1 75 ? 19.628 -1.698 -8.986 1.00 89.62 75 LEU A CA 1
ATOM 613 C C . LEU A 1 75 ? 19.744 -0.960 -10.315 1.00 89.62 75 LEU A C 1
ATOM 615 O O . LEU A 1 75 ? 20.246 0.162 -10.313 1.00 89.62 75 LEU A O 1
ATOM 619 N N . ARG A 1 76 ? 19.294 -1.562 -11.421 1.00 92.56 76 ARG A N 1
ATOM 620 C CA . ARG A 1 76 ? 19.465 -1.051 -12.790 1.00 92.56 76 ARG A CA 1
ATOM 621 C C . ARG A 1 76 ? 20.921 -0.671 -13.081 1.00 92.56 76 ARG A C 1
ATOM 623 O O . ARG A 1 76 ? 21.224 0.327 -13.725 1.00 92.56 76 ARG A O 1
ATOM 630 N N . ASP A 1 77 ? 21.828 -1.485 -12.550 1.00 94.62 77 ASP A N 1
ATOM 631 C CA . ASP A 1 77 ? 23.266 -1.424 -12.763 1.00 94.62 77 ASP A CA 1
ATOM 632 C C . ASP A 1 77 ? 23.635 -2.378 -13.908 1.00 94.62 77 ASP A C 1
ATOM 634 O O . ASP A 1 77 ? 23.404 -3.583 -13.768 1.00 94.62 77 ASP A O 1
ATOM 638 N N . PRO A 1 78 ? 24.195 -1.890 -15.029 1.00 97.19 78 PRO A N 1
ATOM 639 C CA . PRO A 1 78 ? 24.400 -2.720 -16.209 1.00 97.19 78 PRO A CA 1
ATOM 640 C C . PRO A 1 78 ? 25.276 -3.952 -15.956 1.00 97.19 78 PRO A C 1
ATOM 642 O O . PRO A 1 78 ? 26.363 -3.879 -15.365 1.00 97.19 78 PRO A O 1
ATOM 645 N N . VAL A 1 79 ? 24.809 -5.106 -16.430 1.00 97.75 79 VAL A N 1
ATOM 646 C CA . VAL A 1 79 ? 25.531 -6.384 -16.382 1.00 97.75 79 VAL A CA 1
ATOM 647 C C . VAL A 1 79 ? 26.099 -6.725 -17.754 1.00 97.75 79 VAL A C 1
ATOM 649 O O . VAL A 1 79 ? 25.607 -6.249 -18.771 1.00 97.75 79 VAL A O 1
ATOM 652 N N . ALA A 1 80 ? 27.165 -7.524 -17.797 1.00 97.44 80 ALA A N 1
ATOM 653 C CA . ALA A 1 80 ? 27.703 -8.011 -19.064 1.00 97.44 80 ALA A CA 1
ATOM 654 C C . ALA A 1 80 ? 26.679 -8.903 -19.780 1.00 97.44 80 ALA A C 1
ATOM 656 O O . ALA A 1 80 ? 25.937 -9.629 -19.117 1.00 97.44 80 ALA A O 1
ATOM 657 N N . TRP A 1 81 ? 26.675 -8.866 -21.113 1.00 97.44 81 TRP A N 1
ATOM 658 C CA . TRP A 1 81 ? 25.799 -9.676 -21.966 1.00 97.44 81 TRP A CA 1
ATOM 659 C C . TRP A 1 81 ? 25.780 -11.158 -21.566 1.00 97.44 81 TRP A C 1
ATOM 661 O O . TRP A 1 81 ? 24.722 -11.768 -21.467 1.00 97.44 81 TRP A O 1
ATOM 671 N N . GLU A 1 82 ? 26.945 -11.723 -21.250 1.00 97.38 82 GLU A N 1
ATOM 672 C CA . GLU A 1 82 ? 27.095 -13.123 -20.848 1.00 97.38 82 GLU A CA 1
ATOM 673 C C . GLU A 1 82 ? 26.371 -13.419 -19.524 1.00 97.38 82 GLU A C 1
ATOM 675 O O . GLU A 1 82 ? 25.704 -14.441 -19.399 1.00 97.38 82 GLU A O 1
ATOM 680 N N . GLY A 1 83 ? 26.433 -12.492 -18.561 1.00 97.06 83 GLY A N 1
ATOM 681 C CA . GLY A 1 83 ? 25.702 -12.610 -17.296 1.00 97.06 83 GLY A CA 1
ATOM 682 C C . GLY A 1 83 ? 24.192 -12.424 -17.467 1.00 97.06 83 GLY A C 1
ATOM 683 O O . GLY A 1 83 ? 23.414 -13.049 -16.752 1.00 97.06 83 GLY A O 1
ATOM 684 N N . ALA A 1 84 ? 23.758 -11.608 -18.436 1.00 97.69 84 ALA A N 1
ATOM 685 C CA . ALA A 1 84 ? 22.343 -11.489 -18.787 1.00 97.69 84 ALA A CA 1
ATOM 686 C C . ALA A 1 84 ? 21.806 -12.796 -19.403 1.00 97.69 84 ALA A C 1
ATOM 688 O O . ALA A 1 84 ? 20.745 -13.265 -18.989 1.00 97.69 84 ALA A O 1
ATOM 689 N N . ILE A 1 85 ? 22.569 -13.426 -20.308 1.00 97.81 85 ILE A N 1
ATOM 690 C CA . ILE A 1 85 ? 22.255 -14.757 -20.856 1.00 97.81 85 ILE A CA 1
ATOM 691 C C . ILE A 1 85 ? 22.195 -15.806 -19.744 1.00 97.81 85 ILE A C 1
ATOM 693 O O . ILE A 1 85 ? 21.298 -16.642 -19.751 1.00 97.81 85 ILE A O 1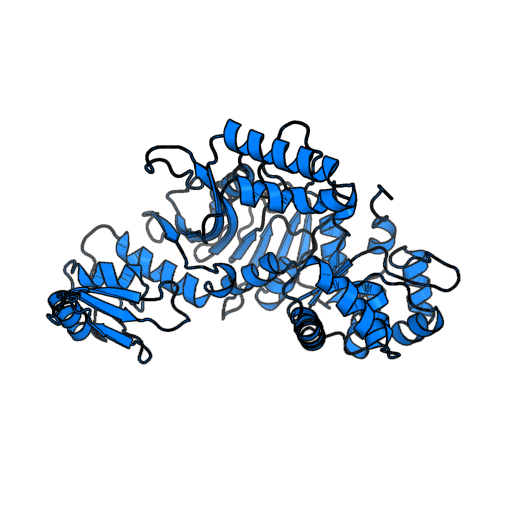
ATOM 697 N N . GLU A 1 86 ? 23.105 -15.772 -18.770 1.00 97.31 86 GLU A N 1
ATOM 698 C CA . GLU A 1 86 ? 23.092 -16.736 -17.661 1.00 97.31 86 GLU A CA 1
ATOM 699 C C . GLU A 1 86 ? 21.788 -16.671 -16.845 1.00 97.31 86 GLU A C 1
ATOM 701 O O . GLU A 1 86 ? 21.301 -17.683 -16.340 1.00 97.31 86 GLU A O 1
ATOM 706 N N . VAL A 1 87 ? 21.191 -15.484 -16.720 1.00 97.25 87 VAL A N 1
ATOM 707 C CA . VAL A 1 87 ? 19.914 -15.304 -16.019 1.00 97.25 87 VAL A CA 1
ATOM 708 C C . VAL A 1 87 ? 18.736 -15.718 -16.898 1.00 97.25 87 VAL A C 1
ATOM 710 O O . VAL A 1 87 ? 17.902 -16.505 -16.446 1.00 97.25 87 VAL A O 1
ATOM 713 N N . LEU A 1 88 ? 18.670 -15.184 -18.119 1.00 97.94 88 LEU A N 1
ATOM 714 C CA . LEU A 1 88 ? 17.462 -15.174 -18.950 1.00 97.94 88 LEU A CA 1
ATOM 715 C C . LEU A 1 88 ? 17.461 -16.235 -20.058 1.00 97.94 88 LEU A C 1
ATOM 717 O O . LEU A 1 88 ? 16.400 -16.648 -20.512 1.00 97.94 88 LEU A O 1
ATOM 721 N N . GLY A 1 89 ? 18.632 -16.686 -20.496 1.00 97.69 89 GLY A N 1
ATOM 722 C CA . GLY A 1 89 ? 18.799 -17.333 -21.793 1.00 97.69 89 GLY A CA 1
ATOM 723 C C . GLY A 1 89 ? 18.737 -16.329 -22.950 1.00 97.69 89 GLY A C 1
ATOM 724 O O . GLY A 1 89 ? 18.317 -15.185 -22.790 1.00 97.69 89 GLY A O 1
ATOM 725 N N . ASP A 1 90 ? 19.183 -16.762 -24.128 1.00 97.00 90 ASP A N 1
ATOM 726 C CA . ASP A 1 90 ? 19.354 -15.887 -25.298 1.00 97.00 90 ASP A CA 1
ATOM 727 C C . ASP A 1 90 ? 18.015 -15.399 -25.878 1.00 97.00 90 ASP A C 1
ATOM 729 O O . ASP A 1 90 ? 17.838 -14.216 -26.156 1.00 97.00 90 ASP A O 1
ATOM 733 N N . VAL A 1 91 ? 17.034 -16.305 -25.973 1.00 97.56 91 VAL A N 1
ATOM 734 C CA . VAL A 1 91 ? 15.705 -16.011 -26.535 1.00 97.56 91 VAL A CA 1
ATOM 735 C C . VAL A 1 91 ? 14.986 -14.942 -25.712 1.00 97.56 91 VAL A C 1
ATOM 737 O O . VAL A 1 91 ? 14.637 -13.892 -26.245 1.00 97.56 91 VAL A O 1
ATOM 740 N N . LEU A 1 92 ? 14.832 -15.169 -24.403 1.00 98.12 92 LEU A N 1
ATOM 741 C CA . LEU A 1 92 ? 14.156 -14.222 -23.517 1.00 98.12 92 LEU A CA 1
ATOM 742 C C . LEU A 1 92 ? 14.918 -12.892 -23.433 1.00 98.12 92 LEU A C 1
ATOM 744 O O . LEU A 1 92 ? 14.299 -11.834 -23.423 1.00 98.12 92 LEU A O 1
ATOM 748 N N . LEU A 1 93 ? 16.256 -12.913 -23.412 1.00 98.31 93 LEU A N 1
ATOM 749 C CA . LEU A 1 93 ? 17.050 -11.683 -23.447 1.00 98.31 93 LEU A CA 1
ATOM 750 C C . LEU A 1 93 ? 16.743 -10.843 -24.698 1.00 98.31 93 LEU A C 1
ATOM 752 O O . LEU A 1 93 ? 16.529 -9.636 -24.568 1.00 98.31 93 LEU A O 1
ATOM 756 N N . SER A 1 94 ? 16.698 -11.465 -25.881 1.00 97.69 94 SER A N 1
ATOM 757 C CA . SER A 1 94 ? 16.369 -10.770 -27.133 1.00 97.69 94 SER A CA 1
ATOM 758 C C . SER A 1 94 ? 14.951 -10.203 -27.104 1.00 97.69 94 SER A C 1
ATOM 760 O O . SER A 1 94 ? 14.775 -9.018 -27.371 1.00 97.69 94 SER A O 1
ATOM 762 N N . GLU A 1 95 ? 13.956 -11.000 -26.700 1.00 97.81 95 GLU A N 1
ATOM 763 C CA . GLU A 1 95 ? 12.557 -10.554 -26.614 1.00 97.81 95 GLU A CA 1
ATOM 764 C C . GLU A 1 95 ? 12.398 -9.323 -25.707 1.00 97.81 95 GLU A C 1
ATOM 766 O O . GLU A 1 95 ? 11.722 -8.354 -26.059 1.00 97.81 95 GLU A O 1
ATOM 771 N N . LEU A 1 96 ? 13.052 -9.334 -24.540 1.00 98.12 96 LEU A N 1
ATOM 772 C CA . LEU A 1 96 ? 12.966 -8.240 -23.574 1.00 98.12 96 LEU A CA 1
ATOM 773 C C . LEU A 1 96 ? 13.715 -6.976 -24.030 1.00 98.12 96 LEU A C 1
ATOM 775 O O . LEU A 1 96 ? 13.309 -5.869 -23.663 1.00 98.12 96 LEU A O 1
ATOM 779 N N . LEU A 1 97 ? 14.788 -7.117 -24.817 1.00 97.50 97 LEU A N 1
ATOM 780 C CA . LEU A 1 97 ? 15.487 -5.995 -25.455 1.00 97.50 97 LEU A CA 1
ATOM 781 C C . LEU A 1 97 ? 14.647 -5.380 -26.581 1.00 97.50 97 LEU A C 1
ATOM 783 O O . LEU A 1 97 ? 14.495 -4.160 -26.627 1.00 97.50 97 LEU A O 1
ATOM 787 N N . ASP A 1 98 ? 14.062 -6.209 -27.447 1.00 97.12 98 ASP A N 1
ATOM 788 C CA . ASP A 1 98 ? 13.240 -5.762 -28.579 1.00 97.12 98 ASP A CA 1
ATOM 789 C C . ASP A 1 98 ? 11.977 -5.020 -28.112 1.00 97.12 98 ASP A C 1
ATOM 791 O O . ASP A 1 98 ? 11.558 -4.022 -28.712 1.00 97.12 98 ASP A O 1
ATOM 795 N N . ALA A 1 99 ? 11.396 -5.469 -26.995 1.00 97.06 99 ALA A N 1
ATOM 796 C CA . ALA A 1 99 ? 10.266 -4.811 -26.350 1.00 97.06 99 ALA A CA 1
ATOM 797 C C . ALA A 1 99 ? 10.645 -3.529 -25.588 1.00 97.06 99 ALA A C 1
ATOM 799 O O . ALA A 1 99 ? 9.760 -2.740 -25.260 1.00 97.06 99 ALA A O 1
ATOM 800 N N . GLY A 1 100 ? 11.933 -3.305 -25.302 1.00 96.56 100 GLY A N 1
ATOM 801 C CA . GLY A 1 100 ? 12.419 -2.148 -24.547 1.00 96.56 100 GLY A CA 1
ATOM 802 C C . GLY A 1 100 ? 12.287 -2.268 -23.025 1.00 96.56 100 GLY A C 1
ATOM 803 O O . GLY A 1 100 ? 12.489 -1.276 -22.322 1.00 96.56 100 GLY A O 1
ATOM 804 N N . LEU A 1 101 ? 11.979 -3.461 -22.494 1.00 97.44 101 LEU A N 1
ATOM 805 C CA . LEU A 1 101 ? 12.068 -3.720 -21.051 1.00 97.44 101 LEU A CA 1
ATOM 806 C C . LEU A 1 101 ? 13.529 -3.621 -20.598 1.00 97.44 101 LEU A C 1
ATOM 808 O O . LEU A 1 101 ? 13.837 -2.995 -19.582 1.00 97.44 101 LEU A O 1
ATOM 812 N N . LEU A 1 102 ? 14.420 -4.241 -21.370 1.00 97.88 102 LEU A N 1
ATOM 813 C CA . LEU A 1 102 ? 15.860 -4.148 -21.202 1.00 97.88 102 LEU A CA 1
ATOM 814 C C . LEU A 1 102 ? 16.439 -3.143 -22.199 1.00 97.88 102 LEU A C 1
ATOM 816 O O . LEU A 1 102 ? 15.955 -2.990 -23.317 1.00 97.88 102 LEU A O 1
ATOM 820 N N . VAL A 1 103 ? 17.514 -2.476 -21.794 1.00 96.81 103 VAL A N 1
ATOM 821 C CA . VAL A 1 103 ? 18.246 -1.494 -22.595 1.00 96.81 103 VAL A CA 1
ATOM 822 C C . VAL A 1 103 ? 19.743 -1.769 -22.552 1.00 96.81 103 VAL A C 1
ATOM 824 O O . VAL A 1 103 ? 20.251 -2.383 -21.609 1.00 96.81 103 VAL A O 1
ATOM 827 N N . GLN A 1 104 ? 20.453 -1.278 -23.571 1.00 96.81 104 GLN A N 1
ATOM 828 C CA . GLN A 1 104 ? 21.911 -1.325 -23.650 1.00 96.81 104 GLN A CA 1
ATOM 829 C C . GLN A 1 104 ? 22.519 0.077 -23.526 1.00 96.81 104 GLN A C 1
ATOM 831 O O . GLN A 1 104 ? 22.729 0.736 -24.544 1.00 96.81 104 GLN A O 1
ATOM 836 N N . PRO A 1 105 ? 22.796 0.567 -22.301 1.00 93.81 105 PRO A N 1
ATOM 837 C CA . PRO A 1 105 ? 23.428 1.876 -22.124 1.00 93.81 105 PRO A CA 1
ATOM 838 C C . PRO A 1 105 ? 24.866 1.920 -22.662 1.00 93.81 105 PRO A C 1
ATOM 840 O O . PRO A 1 105 ? 25.354 2.988 -23.016 1.00 93.81 105 PRO A O 1
ATOM 843 N N . GLU A 1 106 ? 25.534 0.766 -22.747 1.00 94.94 106 GLU A N 1
ATOM 844 C CA . GLU A 1 106 ? 26.854 0.589 -23.356 1.00 94.94 106 GLU A CA 1
ATOM 845 C C . GLU A 1 106 ? 26.868 -0.705 -24.191 1.00 94.94 106 GLU A C 1
ATOM 847 O O . GLU A 1 106 ? 26.067 -1.612 -23.931 1.00 94.94 106 GLU A O 1
ATOM 852 N N . PRO A 1 107 ? 27.791 -0.850 -25.164 1.00 94.88 107 PRO A N 1
ATOM 853 C CA . PRO A 1 107 ? 27.912 -2.082 -25.936 1.00 94.88 107 PRO A CA 1
ATOM 854 C C . PRO A 1 107 ? 28.076 -3.312 -25.032 1.00 94.88 107 PRO A C 1
ATOM 856 O O . PRO A 1 107 ? 28.982 -3.366 -24.198 1.00 94.88 107 PRO A O 1
ATOM 859 N N . ARG A 1 108 ? 27.216 -4.326 -25.217 1.00 94.50 108 ARG A N 1
ATOM 860 C CA . ARG A 1 108 ? 27.227 -5.584 -24.439 1.00 94.50 108 ARG A CA 1
ATOM 861 C C . ARG A 1 108 ? 27.048 -5.385 -22.926 1.00 94.50 108 ARG A C 1
ATOM 863 O O . ARG A 1 108 ? 27.545 -6.183 -22.118 1.00 94.50 108 ARG A O 1
ATOM 870 N N . ARG A 1 109 ? 26.352 -4.319 -22.528 1.00 97.75 109 ARG A N 1
ATOM 871 C CA . ARG A 1 109 ? 25.938 -4.058 -21.148 1.00 97.75 109 ARG A CA 1
ATOM 872 C C . ARG A 1 109 ? 24.432 -3.901 -21.108 1.00 97.75 109 ARG A C 1
ATOM 874 O O . ARG A 1 109 ? 23.914 -3.068 -21.830 1.00 97.75 109 ARG A O 1
ATOM 881 N N . VAL A 1 110 ? 23.750 -4.677 -20.274 1.00 97.94 110 VAL A N 1
ATOM 882 C CA . VAL A 1 110 ? 22.284 -4.747 -20.243 1.00 97.94 110 VAL A CA 1
ATOM 883 C C . VAL A 1 110 ? 21.766 -4.368 -18.858 1.00 97.94 110 VAL A C 1
ATOM 885 O O . VAL A 1 110 ? 22.302 -4.827 -17.848 1.00 97.94 110 VAL A O 1
ATOM 888 N N . CYS A 1 111 ? 20.727 -3.540 -18.792 1.00 97.50 111 CYS A N 1
ATOM 889 C CA . CYS A 1 111 ? 19.933 -3.315 -17.581 1.00 97.50 111 CYS A CA 1
ATOM 890 C C . CYS A 1 111 ? 18.462 -3.065 -17.923 1.00 97.50 111 CYS A C 1
ATOM 892 O O . CYS A 1 111 ? 18.118 -2.840 -19.079 1.00 97.50 111 CYS A O 1
ATOM 894 N N . SER A 1 112 ? 17.594 -3.106 -16.916 1.00 96.94 112 SER A N 1
ATOM 895 C CA . SER A 1 112 ? 16.180 -2.771 -17.069 1.00 96.94 112 SER A CA 1
ATOM 896 C C . SER A 1 112 ? 15.962 -1.261 -17.194 1.00 96.94 112 SER A C 1
ATOM 898 O O . SER A 1 112 ? 16.526 -0.463 -16.435 1.00 96.94 112 SER A O 1
ATOM 900 N N . ALA A 1 113 ? 15.092 -0.863 -18.123 1.00 95.69 113 ALA A N 1
ATOM 901 C CA . ALA A 1 113 ? 14.567 0.498 -18.195 1.00 95.69 113 ALA A CA 1
ATOM 902 C C . ALA A 1 113 ? 13.610 0.811 -17.028 1.00 95.69 113 ALA A C 1
ATOM 904 O O . ALA A 1 113 ? 13.449 1.975 -16.667 1.00 95.69 113 ALA A O 1
ATOM 905 N N . PHE A 1 114 ? 13.043 -0.231 -16.419 1.00 95.81 114 PHE A N 1
ATOM 906 C CA . PHE A 1 114 ? 12.040 -0.190 -15.356 1.00 95.81 114 PHE A CA 1
ATOM 907 C C . PHE A 1 114 ? 12.620 -0.670 -14.023 1.00 95.81 114 PHE A C 1
ATOM 909 O O . PHE A 1 114 ? 13.578 -1.448 -13.998 1.00 95.81 114 PHE A O 1
ATOM 916 N N . ASP A 1 115 ? 12.025 -0.244 -12.915 1.00 92.06 115 ASP A N 1
ATOM 917 C CA . ASP A 1 115 ? 12.366 -0.740 -11.584 1.00 92.06 115 ASP A CA 1
ATOM 918 C C . ASP A 1 115 ? 11.607 -2.047 -11.316 1.00 92.06 115 ASP A C 1
ATOM 920 O O . ASP A 1 115 ? 10.410 -2.151 -11.576 1.00 92.06 115 ASP A O 1
ATOM 924 N N . LEU A 1 116 ? 12.283 -3.034 -10.734 1.00 92.88 116 LEU A N 1
ATOM 925 C CA . LEU A 1 116 ? 11.634 -4.201 -10.147 1.00 92.88 116 LEU A CA 1
ATOM 926 C C . LEU A 1 116 ? 11.620 -4.067 -8.622 1.00 92.88 116 LEU A C 1
ATOM 928 O O . LEU A 1 116 ? 12.637 -3.763 -7.999 1.00 92.88 116 LEU A O 1
ATOM 932 N N . ARG A 1 117 ? 10.468 -4.303 -8.000 1.00 89.00 117 ARG A N 1
ATOM 933 C CA . ARG A 1 117 ? 10.307 -4.405 -6.545 1.00 89.00 117 ARG A CA 1
ATOM 934 C C . ARG A 1 117 ? 9.948 -5.841 -6.190 1.00 89.00 117 ARG A C 1
ATOM 936 O O . ARG A 1 117 ? 9.308 -6.527 -6.983 1.00 89.00 117 ARG A O 1
ATOM 943 N N . ILE A 1 118 ? 10.364 -6.297 -5.013 1.00 84.88 118 ILE A N 1
ATOM 944 C CA . ILE A 1 118 ? 9.923 -7.587 -4.476 1.00 84.88 118 ILE A CA 1
ATOM 945 C C . ILE A 1 118 ? 9.258 -7.337 -3.136 1.00 84.88 118 ILE A C 1
ATOM 947 O O . ILE A 1 118 ? 9.802 -6.611 -2.305 1.00 84.88 118 ILE A O 1
ATOM 951 N N . TYR A 1 119 ? 8.092 -7.939 -2.950 1.00 81.12 119 TYR A N 1
ATOM 952 C CA . TYR A 1 119 ? 7.312 -7.832 -1.728 1.00 81.12 119 TYR A CA 1
ATOM 953 C C . TYR A 1 119 ? 6.523 -9.120 -1.504 1.00 81.12 119 TYR A C 1
ATOM 955 O O . TYR A 1 119 ? 5.790 -9.539 -2.395 1.00 81.12 119 TYR A O 1
ATOM 963 N N . ARG A 1 120 ? 6.649 -9.771 -0.344 1.00 76.88 120 ARG A N 1
ATOM 964 C CA . ARG A 1 120 ? 5.934 -11.021 -0.016 1.00 76.88 120 ARG A CA 1
ATOM 965 C C . ARG A 1 120 ? 6.081 -12.114 -1.073 1.00 76.88 120 ARG A C 1
ATOM 967 O O . ARG A 1 120 ? 5.126 -12.827 -1.399 1.00 76.88 120 ARG A O 1
ATOM 974 N N . GLY A 1 121 ? 7.273 -12.206 -1.663 1.00 83.00 121 GLY A N 1
ATOM 975 C CA . GLY A 1 121 ? 7.580 -13.107 -2.778 1.00 83.00 121 GLY A CA 1
ATOM 976 C C . GLY A 1 121 ? 6.898 -12.759 -4.111 1.00 83.00 121 GLY A C 1
ATOM 977 O O . GLY A 1 121 ? 6.911 -13.586 -5.020 1.00 83.00 121 GLY A O 1
ATOM 978 N N . LEU A 1 122 ? 6.288 -11.576 -4.232 1.00 89.19 122 LEU A N 1
ATOM 979 C CA . LEU A 1 122 ? 5.723 -11.037 -5.471 1.00 89.19 122 LEU A CA 1
ATOM 980 C C . LEU A 1 122 ? 6.729 -10.118 -6.155 1.00 89.19 122 LEU A C 1
ATOM 982 O O . LEU A 1 122 ? 7.363 -9.293 -5.501 1.00 89.19 122 LEU A O 1
ATOM 986 N N . PHE A 1 123 ? 6.818 -10.220 -7.474 1.00 93.62 123 PHE A N 1
ATOM 987 C CA . PHE A 1 123 ? 7.575 -9.315 -8.330 1.00 93.62 123 PHE A CA 1
ATOM 988 C C . PHE A 1 123 ? 6.678 -8.178 -8.825 1.00 93.62 123 PHE A C 1
ATOM 990 O O . PHE A 1 123 ? 5.649 -8.434 -9.439 1.00 93.62 123 PHE A O 1
ATOM 997 N N . VAL A 1 124 ? 7.057 -6.926 -8.596 1.00 95.12 124 VAL A N 1
ATOM 998 C CA . VAL A 1 124 ? 6.274 -5.759 -9.020 1.00 95.12 124 VAL A CA 1
ATOM 999 C C . VAL A 1 124 ? 7.153 -4.856 -9.869 1.00 95.12 124 VAL A C 1
ATOM 1001 O O . VAL A 1 124 ? 7.998 -4.128 -9.347 1.00 95.12 124 VAL A O 1
ATOM 1004 N N . LEU A 1 125 ? 6.979 -4.935 -11.184 1.00 96.69 125 LEU A N 1
ATOM 1005 C CA . LEU A 1 125 ? 7.592 -4.029 -12.143 1.00 96.69 125 LEU A CA 1
ATOM 1006 C C . LEU A 1 125 ? 6.890 -2.665 -12.081 1.00 96.69 125 LEU A C 1
ATOM 1008 O O . LEU A 1 125 ? 5.660 -2.604 -12.036 1.00 96.69 125 LEU A O 1
ATOM 1012 N N . CYS A 1 126 ? 7.663 -1.582 -12.068 1.00 95.88 126 CYS A N 1
ATOM 1013 C CA . CYS A 1 126 ? 7.167 -0.210 -11.999 1.00 95.88 126 CYS A CA 1
ATOM 1014 C C . CYS A 1 126 ? 8.144 0.781 -12.652 1.00 95.88 126 CYS A C 1
ATOM 1016 O O . CYS A 1 126 ? 9.210 0.406 -13.146 1.00 95.88 126 CYS A O 1
ATOM 1018 N N . ASP A 1 127 ? 7.804 2.069 -12.637 1.00 94.81 127 ASP A N 1
ATOM 1019 C CA . ASP A 1 127 ? 8.681 3.108 -13.172 1.00 94.81 127 ASP A CA 1
ATOM 1020 C C . ASP A 1 127 ? 9.728 3.594 -12.168 1.00 94.81 127 ASP A C 1
ATOM 1022 O O . ASP A 1 127 ? 9.574 3.511 -10.947 1.00 94.81 127 ASP A O 1
ATOM 1026 N N . ASP A 1 128 ? 10.775 4.204 -12.720 1.00 87.56 128 ASP A N 1
ATOM 1027 C CA . ASP A 1 128 ? 11.632 5.125 -11.986 1.00 87.56 128 ASP A CA 1
ATOM 1028 C C . ASP A 1 128 ? 10.898 6.450 -11.758 1.00 87.56 128 ASP A C 1
ATOM 1030 O O . ASP A 1 128 ? 10.596 7.198 -12.694 1.00 87.56 128 ASP A O 1
ATOM 1034 N N . LEU A 1 129 ? 10.661 6.779 -10.491 1.00 84.75 129 LEU A N 1
ATOM 1035 C CA . LEU A 1 129 ? 9.958 8.005 -10.122 1.00 84.75 129 LEU A CA 1
ATOM 1036 C C . LEU A 1 129 ? 10.701 9.295 -10.491 1.00 84.75 129 LEU A C 1
ATOM 1038 O O . LEU A 1 129 ? 10.092 10.367 -10.492 1.00 84.75 129 LEU A O 1
ATOM 1042 N N . SER A 1 130 ? 11.992 9.235 -10.832 1.00 78.00 130 SER A N 1
ATOM 1043 C CA . SER A 1 130 ? 12.719 10.411 -11.316 1.00 78.00 130 SER A CA 1
ATOM 1044 C C . SER A 1 130 ? 12.152 10.972 -12.628 1.00 78.00 130 SER A C 1
ATOM 1046 O O . SER A 1 130 ? 12.325 12.166 -12.886 1.00 78.00 130 SER A O 1
ATOM 1048 N N . HIS A 1 131 ? 11.404 10.172 -13.401 1.00 80.00 131 HIS A N 1
ATOM 1049 C CA . HIS A 1 131 ? 10.710 10.620 -14.613 1.00 80.00 131 HIS A CA 1
ATOM 1050 C C . HIS A 1 131 ? 9.492 11.526 -14.340 1.00 80.00 131 HIS A C 1
ATOM 1052 O O . HIS A 1 131 ? 9.178 12.383 -15.170 1.00 80.00 131 HIS A O 1
ATOM 1058 N N . ARG A 1 132 ? 8.854 11.416 -13.161 1.00 77.31 132 ARG A N 1
ATOM 1059 C CA . ARG A 1 132 ? 7.648 12.183 -12.758 1.00 77.31 132 ARG A CA 1
ATOM 1060 C C . ARG A 1 132 ? 6.475 12.037 -13.743 1.00 77.31 132 ARG A C 1
ATOM 1062 O O . ARG A 1 132 ? 6.451 11.126 -14.564 1.00 77.31 132 ARG A O 1
ATOM 1069 N N . GLY A 1 133 ? 5.479 12.926 -13.643 1.00 85.69 133 GLY A N 1
ATOM 1070 C CA . GLY A 1 133 ? 4.282 12.897 -14.486 1.00 85.69 133 GLY A CA 1
ATOM 1071 C C . GLY A 1 133 ? 3.466 11.636 -14.224 1.00 85.69 133 GLY A C 1
ATOM 1072 O O . GLY A 1 133 ? 3.058 11.406 -13.086 1.00 85.69 133 GLY A O 1
ATOM 1073 N N . ASP A 1 134 ? 3.305 10.818 -15.262 1.00 89.38 134 ASP A N 1
ATOM 1074 C CA . ASP A 1 134 ? 2.551 9.559 -15.224 1.00 89.38 134 ASP A CA 1
ATOM 1075 C C . ASP A 1 134 ? 3.403 8.338 -14.852 1.00 89.38 134 ASP A C 1
ATOM 1077 O O . ASP A 1 134 ? 2.968 7.203 -15.056 1.00 89.38 134 ASP A O 1
ATOM 1081 N N . ALA A 1 135 ? 4.610 8.559 -14.312 1.00 92.12 135 ALA A N 1
ATOM 1082 C CA . ALA A 1 135 ? 5.411 7.500 -13.707 1.00 92.12 135 ALA A CA 1
ATOM 1083 C C . ALA A 1 135 ? 4.570 6.732 -12.678 1.00 92.12 135 ALA A C 1
ATOM 1085 O O . ALA A 1 135 ? 3.951 7.333 -11.796 1.00 92.12 135 ALA A O 1
ATOM 1086 N N . VAL A 1 136 ? 4.563 5.408 -12.779 1.00 94.81 136 VAL A N 1
ATOM 1087 C CA . VAL A 1 136 ? 3.771 4.543 -11.908 1.00 94.81 136 VAL A CA 1
ATOM 1088 C C . VAL A 1 136 ? 4.624 4.062 -10.745 1.00 94.81 136 VAL A C 1
ATOM 1090 O O . VAL A 1 136 ? 5.659 3.418 -10.929 1.00 94.81 136 VAL A O 1
ATOM 1093 N N . TYR A 1 137 ? 4.168 4.366 -9.532 1.00 90.75 137 TYR A N 1
ATOM 1094 C CA . TYR A 1 137 ? 4.826 3.932 -8.310 1.00 90.75 137 TYR A CA 1
ATOM 1095 C C . TYR A 1 137 ? 4.582 2.443 -8.040 1.00 90.75 137 TYR A C 1
ATOM 1097 O O . TYR A 1 137 ? 3.461 1.948 -8.151 1.00 90.75 137 TYR A O 1
ATOM 1105 N N . GLY A 1 138 ? 5.656 1.731 -7.696 1.00 89.75 138 GLY A N 1
ATOM 1106 C CA . GLY A 1 138 ? 5.600 0.348 -7.225 1.00 89.75 138 GLY A CA 1
ATOM 1107 C C . GLY A 1 138 ? 5.375 0.245 -5.717 1.00 89.75 138 GLY A C 1
ATOM 1108 O O . GLY A 1 138 ? 5.036 1.212 -5.041 1.00 89.75 138 GLY A O 1
ATOM 1109 N N . VAL A 1 139 ? 5.626 -0.941 -5.161 1.00 86.25 139 VAL A N 1
ATOM 1110 C CA . VAL A 1 139 ? 5.509 -1.175 -3.714 1.00 86.25 139 VAL A CA 1
ATOM 1111 C C . VAL A 1 139 ? 6.730 -0.607 -2.983 1.00 86.25 139 VAL A C 1
ATOM 1113 O O . VAL A 1 139 ? 7.840 -1.134 -3.093 1.00 86.25 139 VAL A O 1
ATOM 1116 N N . GLY A 1 140 ? 6.528 0.481 -2.236 1.00 78.31 140 GLY A N 1
ATOM 1117 C CA . GLY A 1 140 ? 7.503 1.022 -1.283 1.00 78.31 140 GLY A CA 1
ATOM 1118 C C . GLY A 1 140 ? 7.329 0.465 0.140 1.00 78.31 140 GLY A C 1
ATOM 1119 O O . GLY A 1 140 ? 6.314 -0.168 0.420 1.00 78.31 140 GLY A O 1
ATOM 1120 N N . PRO A 1 141 ? 8.262 0.734 1.078 1.00 68.94 141 PRO A N 1
ATOM 1121 C CA . PRO A 1 141 ? 8.169 0.246 2.461 1.00 68.94 141 PRO A CA 1
ATOM 1122 C C . PRO A 1 141 ? 6.873 0.638 3.192 1.00 68.94 141 PRO A C 1
ATOM 1124 O O . PRO A 1 141 ? 6.292 -0.190 3.885 1.00 68.94 141 PRO A O 1
ATOM 1127 N N . GLY A 1 142 ? 6.384 1.871 3.006 1.00 71.88 142 GLY A N 1
ATOM 1128 C CA . GLY A 1 142 ? 5.112 2.316 3.598 1.00 71.88 142 GLY A CA 1
ATOM 1129 C C . GLY A 1 142 ? 3.902 1.579 3.014 1.00 71.88 142 GLY A C 1
ATOM 1130 O O . GLY A 1 142 ? 3.053 1.094 3.751 1.00 71.88 142 GLY A O 1
ATOM 1131 N N . THR A 1 143 ? 3.876 1.407 1.691 1.00 76.75 143 THR A N 1
ATOM 1132 C CA . THR A 1 143 ? 2.855 0.626 0.973 1.00 76.75 143 THR A CA 1
ATOM 1133 C C . THR A 1 143 ? 2.853 -0.847 1.406 1.00 76.75 143 THR A C 1
ATOM 1135 O O . THR A 1 143 ? 1.808 -1.418 1.695 1.00 76.75 143 THR A O 1
ATOM 1138 N N . ALA A 1 144 ? 4.036 -1.451 1.528 1.00 74.88 144 ALA A N 1
ATOM 1139 C CA . ALA A 1 144 ? 4.230 -2.817 2.006 1.00 74.88 144 ALA A CA 1
ATOM 1140 C C . ALA A 1 144 ? 3.691 -3.028 3.431 1.00 74.88 144 ALA A C 1
ATOM 1142 O O . ALA A 1 144 ? 3.058 -4.051 3.713 1.00 74.88 144 ALA A O 1
ATOM 1143 N N . ALA A 1 145 ? 3.941 -2.063 4.318 1.00 71.00 145 ALA A N 1
ATOM 1144 C CA . ALA A 1 145 ? 3.447 -2.093 5.686 1.00 71.00 145 ALA A CA 1
ATOM 1145 C C . ALA A 1 145 ? 1.930 -1.891 5.759 1.00 71.00 145 ALA A C 1
ATOM 1147 O O . ALA A 1 145 ? 1.288 -2.521 6.587 1.00 71.00 145 ALA A O 1
ATOM 1148 N N . PHE A 1 146 ? 1.346 -1.084 4.868 1.00 78.75 146 PHE A N 1
ATOM 1149 C CA . PHE A 1 146 ? -0.095 -0.825 4.804 1.00 78.75 146 PHE A CA 1
ATOM 1150 C C . PHE A 1 146 ? -0.947 -2.061 4.464 1.00 78.75 146 PHE A C 1
ATOM 1152 O O . PHE A 1 146 ? -2.067 -2.193 4.958 1.00 78.75 146 PHE A O 1
ATOM 1159 N N . TYR A 1 147 ? -0.428 -3.002 3.672 1.00 78.69 147 TYR A N 1
ATOM 1160 C CA . TYR A 1 147 ? -1.183 -4.212 3.321 1.00 78.69 147 TYR A CA 1
ATOM 1161 C C . TYR A 1 147 ? -1.333 -5.189 4.499 1.00 78.69 147 TYR A C 1
ATOM 1163 O O . TYR A 1 147 ? -2.299 -5.946 4.559 1.00 78.69 147 TYR A O 1
ATOM 1171 N N . ALA A 1 148 ? -0.412 -5.174 5.470 1.00 72.12 148 ALA A N 1
ATOM 1172 C CA . ALA A 1 148 ? -0.484 -6.042 6.648 1.00 72.12 148 ALA A CA 1
ATOM 1173 C C . ALA A 1 148 ? -1.717 -5.772 7.550 1.00 72.12 148 ALA A C 1
ATOM 1175 O O . ALA A 1 148 ? -2.373 -6.743 7.933 1.00 72.12 148 ALA A O 1
ATOM 1176 N N . PRO A 1 149 ? -2.097 -4.512 7.847 1.00 70.25 149 PRO A N 1
ATOM 1177 C CA . PRO A 1 149 ? -3.384 -4.153 8.437 1.00 70.25 149 PRO A CA 1
ATOM 1178 C C . PRO A 1 149 ? -4.610 -4.708 7.703 1.00 70.25 149 PRO A C 1
ATOM 1180 O O . PRO A 1 149 ? -5.623 -4.987 8.334 1.00 70.25 149 PRO A O 1
ATOM 1183 N N . GLY A 1 150 ? -4.542 -4.879 6.381 1.00 68.75 150 GLY A N 1
ATOM 1184 C CA . GLY A 1 150 ? -5.656 -5.406 5.591 1.00 68.75 150 GLY A CA 1
ATOM 1185 C C . GLY A 1 150 ? -5.806 -6.927 5.621 1.00 68.75 150 GLY A C 1
ATOM 1186 O O . GLY A 1 150 ? -6.804 -7.436 5.119 1.00 68.75 150 GLY A O 1
ATOM 1187 N N . ALA A 1 151 ? -4.831 -7.663 6.161 1.00 70.12 151 ALA A N 1
ATOM 1188 C CA . ALA A 1 151 ? -4.793 -9.119 6.065 1.00 70.12 151 ALA A CA 1
ATOM 1189 C C . ALA A 1 151 ? -5.921 -9.796 6.844 1.00 70.12 151 ALA A C 1
ATOM 1191 O O . ALA A 1 151 ? -5.938 -9.786 8.069 1.00 70.12 151 ALA A O 1
ATOM 1192 N N . ARG A 1 152 ? -6.841 -10.442 6.125 1.00 69.56 152 ARG A N 1
ATOM 1193 C CA . ARG A 1 152 ? -7.919 -11.229 6.726 1.00 69.56 152 ARG A CA 1
ATOM 1194 C C . ARG A 1 152 ? -7.532 -12.711 6.817 1.00 69.56 152 ARG A C 1
ATOM 1196 O O . ARG A 1 152 ? -6.862 -13.206 5.907 1.00 69.56 152 ARG A O 1
ATOM 1203 N N . PRO A 1 153 ? -7.912 -13.408 7.906 1.00 60.88 153 PRO A N 1
ATOM 1204 C CA . PRO A 1 153 ? -7.659 -14.838 8.040 1.00 60.88 153 PRO A CA 1
ATOM 1205 C C . PRO A 1 153 ? -8.488 -15.663 7.048 1.00 60.88 153 PRO A C 1
ATOM 1207 O O . PRO A 1 153 ? -7.953 -16.610 6.473 1.00 60.88 153 PRO A O 1
ATOM 1210 N N . GLU A 1 154 ? -9.745 -15.290 6.792 1.00 76.19 154 GLU A N 1
ATOM 1211 C CA . GLU A 1 154 ? -10.568 -15.926 5.761 1.00 76.19 154 GLU A CA 1
ATOM 1212 C C . GLU A 1 154 ? -10.485 -15.195 4.408 1.00 76.19 154 GLU A C 1
ATOM 1214 O O . GLU A 1 154 ? -10.499 -13.957 4.375 1.00 76.19 154 GLU A O 1
ATOM 1219 N N . PRO A 1 155 ? -10.446 -15.939 3.283 1.00 86.19 155 PRO A N 1
ATOM 1220 C CA . PRO A 1 155 ? -10.637 -15.358 1.964 1.00 86.19 155 PRO A CA 1
ATOM 1221 C C . PRO A 1 155 ? -12.010 -14.691 1.824 1.00 86.19 155 PRO A C 1
ATOM 1223 O O . PRO A 1 155 ? -13.008 -15.189 2.347 1.00 86.19 155 PRO A O 1
ATOM 1226 N N . VAL A 1 156 ? -12.065 -13.587 1.084 1.00 93.31 156 VAL A N 1
ATOM 1227 C CA . VAL A 1 156 ? -13.313 -12.905 0.714 1.00 93.31 156 VAL A CA 1
ATOM 1228 C C . VAL A 1 156 ? -13.734 -13.257 -0.715 1.00 93.31 156 VAL A C 1
ATOM 1230 O O . VAL A 1 156 ? -12.904 -13.659 -1.527 1.00 93.31 156 VAL A O 1
ATOM 1233 N N . ALA A 1 157 ? -15.009 -13.087 -1.068 1.00 96.31 157 ALA A N 1
ATOM 1234 C CA . ALA A 1 157 ? -15.452 -13.383 -2.432 1.00 96.31 157 ALA A CA 1
ATOM 1235 C C . ALA A 1 157 ? -14.947 -12.324 -3.428 1.00 96.31 157 ALA A C 1
ATOM 1237 O O . ALA A 1 157 ? -14.522 -12.643 -4.538 1.00 96.31 157 ALA A O 1
ATOM 1238 N N . SER A 1 158 ? -14.956 -11.050 -3.033 1.00 97.62 158 SER A N 1
ATOM 1239 C CA . SER A 1 158 ? -14.662 -9.933 -3.931 1.00 97.62 158 SER A CA 1
ATOM 1240 C C . SER A 1 158 ? -13.861 -8.822 -3.256 1.00 97.62 158 SER A C 1
ATOM 1242 O O . SER A 1 158 ? -14.224 -8.328 -2.187 1.0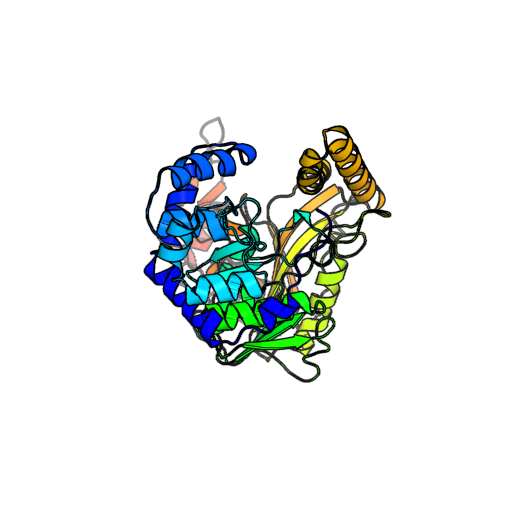0 97.62 158 SER A O 1
ATOM 1244 N N . ALA A 1 159 ? -12.781 -8.390 -3.908 1.00 97.69 159 ALA A N 1
ATOM 1245 C CA . ALA A 1 159 ? -11.973 -7.264 -3.458 1.00 97.69 159 ALA A CA 1
ATOM 1246 C C . ALA A 1 159 ? -11.733 -6.226 -4.565 1.00 97.69 159 ALA A C 1
ATOM 1248 O O . ALA A 1 159 ? -11.647 -6.568 -5.744 1.00 97.69 159 ALA A O 1
ATOM 1249 N N . LEU A 1 160 ? -11.600 -4.959 -4.171 1.00 98.38 160 LEU A N 1
ATOM 1250 C CA . LEU A 1 160 ? -11.314 -3.821 -5.043 1.00 98.38 160 LEU A CA 1
ATOM 1251 C C . LEU A 1 160 ? -10.012 -3.139 -4.614 1.00 98.38 160 LEU A C 1
ATOM 1253 O O . LEU A 1 160 ? -9.899 -2.682 -3.477 1.00 98.38 160 LEU A O 1
ATOM 1257 N N . ASP A 1 161 ? -9.068 -3.031 -5.546 1.00 97.50 161 ASP A N 1
ATOM 1258 C CA . ASP A 1 161 ? -7.900 -2.150 -5.470 1.00 97.50 161 ASP A CA 1
ATOM 1259 C C . ASP A 1 161 ? -8.204 -0.853 -6.242 1.00 97.50 161 ASP A C 1
ATOM 1261 O O . ASP A 1 161 ? -8.263 -0.840 -7.478 1.00 97.50 161 ASP A O 1
ATOM 1265 N N . LEU A 1 162 ? -8.483 0.225 -5.505 1.00 97.69 162 LEU A N 1
ATOM 1266 C CA . LEU A 1 162 ? -8.911 1.518 -6.043 1.00 97.69 162 LEU A CA 1
ATOM 1267 C C . LEU A 1 162 ? -7.716 2.473 -6.169 1.00 97.69 162 LEU A C 1
ATOM 1269 O O . LEU A 1 162 ? -7.193 2.942 -5.154 1.00 97.69 162 LEU A O 1
ATOM 1273 N N . GLY A 1 163 ? -7.323 2.799 -7.402 1.00 96.38 163 GLY A N 1
ATOM 1274 C CA . GLY A 1 163 ? -6.074 3.511 -7.696 1.00 96.38 163 GLY A CA 1
ATOM 1275 C C . GLY A 1 163 ? -4.871 2.569 -7.629 1.00 96.38 163 GLY A C 1
ATOM 1276 O O . GLY A 1 163 ? -3.948 2.789 -6.846 1.00 96.38 163 GLY A O 1
ATOM 1277 N N . CYS A 1 164 ? -4.919 1.481 -8.401 1.00 95.56 164 CYS A N 1
ATOM 1278 C CA . CYS A 1 164 ? -4.068 0.309 -8.207 1.00 95.56 164 CYS A CA 1
ATOM 1279 C C . CYS A 1 164 ? -2.575 0.527 -8.505 1.00 95.56 164 CYS A C 1
ATOM 1281 O O . CYS A 1 164 ? -1.742 -0.286 -8.086 1.00 95.56 164 CYS A O 1
ATOM 1283 N N . GLY A 1 165 ? -2.193 1.583 -9.234 1.00 96.06 165 GLY A N 1
ATOM 1284 C CA . GLY A 1 165 ? -0.797 1.835 -9.590 1.00 96.06 165 GLY A CA 1
ATOM 1285 C C . GLY A 1 165 ? -0.160 0.619 -10.277 1.00 96.06 165 GLY A C 1
ATOM 1286 O O . GLY A 1 165 ? -0.717 0.063 -11.219 1.00 96.06 165 GLY A O 1
ATOM 1287 N N . ALA A 1 166 ? 0.997 0.156 -9.794 1.00 96.44 166 ALA A N 1
ATOM 1288 C CA . ALA A 1 166 ? 1.646 -1.045 -10.338 1.00 96.44 166 ALA A CA 1
ATOM 1289 C C . ALA A 1 166 ? 0.964 -2.380 -9.946 1.00 96.44 166 ALA A C 1
ATOM 1291 O O . ALA A 1 166 ? 1.448 -3.448 -10.325 1.00 96.44 166 ALA A O 1
ATOM 1292 N N . GLY A 1 167 ? -0.128 -2.347 -9.174 1.00 95.50 167 GLY A N 1
ATOM 1293 C CA . GLY A 1 167 ? -0.915 -3.525 -8.791 1.00 95.50 167 GLY A CA 1
ATOM 1294 C C . GLY A 1 167 ? -0.404 -4.257 -7.550 1.00 95.50 167 GLY A C 1
ATOM 1295 O O . GLY A 1 167 ? -0.707 -5.432 -7.363 1.00 95.50 167 GLY A O 1
ATOM 1296 N N . GLY A 1 168 ? 0.386 -3.600 -6.697 1.00 92.75 168 GLY A N 1
ATOM 1297 C CA . GLY A 1 168 ? 0.921 -4.215 -5.478 1.00 92.75 168 GLY A CA 1
ATOM 1298 C C . GLY A 1 168 ? -0.168 -4.739 -4.535 1.00 92.75 168 GLY A C 1
ATOM 1299 O O . GLY A 1 168 ? -0.062 -5.864 -4.042 1.00 92.75 168 GLY A O 1
ATOM 1300 N N . ALA A 1 169 ? -1.227 -3.950 -4.332 1.00 92.56 169 ALA A N 1
ATOM 1301 C CA . ALA A 1 169 ? -2.361 -4.330 -3.499 1.00 92.56 169 ALA A CA 1
ATOM 1302 C C . ALA A 1 169 ? -3.218 -5.389 -4.197 1.00 92.56 169 ALA A C 1
ATOM 1304 O O . ALA A 1 169 ? -3.529 -6.395 -3.570 1.00 92.56 169 ALA A O 1
ATOM 1305 N N . ALA A 1 170 ? -3.513 -5.234 -5.492 1.00 95.75 170 ALA A N 1
ATOM 1306 C CA . ALA A 1 170 ? -4.233 -6.237 -6.277 1.00 95.75 170 ALA A CA 1
ATOM 1307 C C . ALA A 1 170 ? -3.579 -7.632 -6.224 1.00 95.75 170 ALA A C 1
ATOM 1309 O O . ALA A 1 170 ? -4.256 -8.624 -5.960 1.00 95.75 170 ALA A O 1
ATOM 1310 N N . LEU A 1 171 ? -2.255 -7.723 -6.402 1.00 95.06 171 LEU A N 1
ATOM 1311 C CA . LEU A 1 171 ? -1.509 -8.989 -6.319 1.00 95.06 171 LEU A CA 1
ATOM 1312 C C . LEU A 1 171 ? -1.523 -9.598 -4.919 1.00 95.06 171 LEU A C 1
ATOM 1314 O O . LEU A 1 171 ? -1.521 -10.819 -4.763 1.00 95.06 171 LEU A O 1
ATOM 1318 N N . TRP A 1 172 ? -1.488 -8.753 -3.893 1.00 91.38 172 TRP A N 1
ATOM 1319 C CA . TRP A 1 172 ? -1.601 -9.214 -2.521 1.00 91.38 172 TRP A CA 1
ATOM 1320 C C . TRP A 1 172 ? -3.024 -9.719 -2.228 1.00 91.38 172 TRP A C 1
ATOM 1322 O O . TRP A 1 172 ? -3.176 -10.826 -1.711 1.00 91.38 172 TRP A O 1
ATOM 1332 N N . LEU A 1 173 ? -4.053 -8.971 -2.635 1.00 92.81 173 LEU A N 1
ATOM 1333 C CA . LEU A 1 173 ? -5.463 -9.339 -2.499 1.00 92.81 173 LEU A CA 1
ATOM 1334 C C . LEU A 1 173 ? -5.815 -10.620 -3.245 1.00 92.81 173 LEU A C 1
ATOM 1336 O O . LEU A 1 173 ? -6.611 -11.400 -2.740 1.00 92.81 173 LEU A O 1
ATOM 1340 N N . ALA A 1 174 ? -5.185 -10.887 -4.388 1.00 94.31 174 ALA A N 1
ATOM 1341 C CA . ALA A 1 174 ? -5.404 -12.101 -5.170 1.00 94.31 174 ALA A CA 1
ATOM 1342 C C . ALA A 1 174 ? -5.151 -13.401 -4.385 1.00 94.31 174 ALA A C 1
ATOM 1344 O O . ALA A 1 174 ? -5.679 -14.450 -4.744 1.00 94.31 174 ALA A O 1
ATOM 1345 N N . ARG A 1 175 ? -4.372 -13.342 -3.295 1.00 90.94 175 ARG A N 1
ATOM 1346 C CA . ARG A 1 175 ? -4.136 -14.473 -2.378 1.00 90.94 175 ARG A CA 1
ATOM 1347 C C . ARG A 1 175 ? -5.235 -14.656 -1.329 1.00 90.94 175 ARG A C 1
ATOM 1349 O O . ARG A 1 175 ? -5.277 -15.690 -0.670 1.00 90.94 175 ARG A O 1
ATOM 1356 N N . HIS A 1 176 ? -6.065 -13.638 -1.134 1.00 90.50 176 HIS A N 1
ATOM 1357 C CA . HIS A 1 176 ? -7.055 -13.526 -0.064 1.00 90.50 176 HIS A CA 1
ATOM 1358 C C . HIS A 1 176 ? -8.468 -13.249 -0.598 1.00 90.50 176 HIS A C 1
ATOM 1360 O O . HIS A 1 176 ? -9.378 -13.020 0.193 1.00 90.50 176 HIS A O 1
ATOM 1366 N N . ALA A 1 177 ? -8.662 -13.246 -1.915 1.00 94.56 177 ALA A N 1
ATOM 1367 C CA . ALA A 1 177 ? -9.944 -13.007 -2.551 1.00 94.56 177 ALA A CA 1
ATOM 1368 C C . ALA A 1 177 ? -10.148 -13.967 -3.724 1.00 94.56 177 ALA A C 1
ATOM 1370 O O . ALA A 1 177 ? -9.199 -14.269 -4.447 1.00 94.56 177 ALA A O 1
ATOM 1371 N N . GLU A 1 178 ? -11.381 -14.422 -3.939 1.00 96.38 178 GLU A N 1
ATOM 1372 C CA . GLU A 1 178 ? -11.717 -15.229 -5.121 1.00 96.38 178 GLU A CA 1
ATOM 1373 C C . GLU A 1 178 ? -11.613 -14.395 -6.401 1.00 96.38 178 GLU A C 1
ATOM 1375 O O . GLU A 1 178 ? -11.108 -14.873 -7.415 1.00 96.38 178 GLU A O 1
ATOM 1380 N N . ARG A 1 179 ? -12.029 -13.126 -6.330 1.00 97.75 179 ARG A N 1
ATOM 1381 C CA . ARG A 1 179 ? -11.986 -12.157 -7.425 1.00 97.75 179 ARG A CA 1
ATOM 1382 C C . ARG A 1 179 ? -11.435 -10.819 -6.947 1.00 97.75 179 ARG A C 1
ATOM 1384 O O . ARG A 1 179 ? -11.900 -10.270 -5.946 1.00 97.75 179 ARG A O 1
ATOM 1391 N N . VAL A 1 180 ? -10.511 -10.249 -7.713 1.00 98.50 180 VAL A N 1
ATOM 1392 C CA . VAL A 1 180 ? -9.981 -8.899 -7.497 1.00 98.50 180 VAL A CA 1
ATOM 1393 C C . VAL A 1 180 ? -10.285 -8.029 -8.706 1.00 98.50 180 VAL A C 1
ATOM 1395 O O . VAL A 1 180 ? -10.004 -8.413 -9.837 1.00 98.50 180 VAL A O 1
ATOM 1398 N N . VAL A 1 181 ? -10.811 -6.831 -8.475 1.00 98.75 181 VAL A N 1
ATOM 1399 C CA . VAL A 1 181 ? -10.889 -5.780 -9.492 1.00 98.75 181 VAL A CA 1
ATOM 1400 C C . VAL A 1 181 ? -9.863 -4.707 -9.150 1.00 98.75 181 VAL A C 1
ATOM 1402 O O . VAL A 1 181 ? -9.840 -4.204 -8.032 1.00 98.75 181 VAL A O 1
ATOM 1405 N N . ALA A 1 182 ? -9.006 -4.362 -10.101 1.00 98.56 182 ALA A N 1
ATOM 1406 C CA . ALA A 1 182 ? -8.014 -3.304 -9.988 1.00 98.56 182 ALA A CA 1
ATOM 1407 C C . ALA A 1 182 ? -8.396 -2.155 -10.924 1.00 98.56 182 ALA A C 1
ATOM 1409 O O . ALA A 1 182 ? -8.577 -2.359 -12.130 1.00 98.56 182 ALA A O 1
ATOM 1410 N N . THR A 1 183 ? -8.537 -0.955 -10.364 1.00 98.50 183 THR A N 1
ATOM 1411 C CA . THR A 1 183 ? -8.971 0.238 -11.100 1.00 98.50 183 THR A CA 1
ATOM 1412 C C . THR A 1 183 ? -7.940 1.346 -11.015 1.00 98.50 183 THR A C 1
ATOM 1414 O O . THR A 1 183 ? -7.352 1.577 -9.961 1.00 98.50 183 THR A O 1
ATOM 1417 N N . ASP A 1 184 ? -7.728 2.049 -12.121 1.00 98.19 184 ASP A N 1
ATOM 1418 C CA . ASP A 1 184 ? -6.878 3.235 -12.177 1.00 98.19 184 ASP A CA 1
ATOM 1419 C C . ASP A 1 184 ? -7.295 4.112 -13.363 1.00 98.19 184 ASP A C 1
ATOM 1421 O O . ASP A 1 184 ? -7.754 3.611 -14.395 1.00 98.19 184 ASP A O 1
ATOM 1425 N N . ILE A 1 185 ? -7.104 5.423 -13.235 1.00 96.00 185 ILE A N 1
ATOM 1426 C CA . ILE A 1 185 ? -7.316 6.370 -14.334 1.00 96.00 185 ILE A CA 1
ATOM 1427 C C . ILE A 1 185 ? -6.135 6.354 -15.314 1.00 96.00 185 ILE A C 1
ATOM 1429 O O . ILE A 1 185 ? -6.283 6.709 -16.484 1.00 96.00 185 ILE A O 1
ATOM 1433 N N . ASN A 1 186 ? -4.951 5.936 -14.854 1.00 95.56 186 ASN A N 1
ATOM 1434 C CA . ASN A 1 186 ? -3.739 5.899 -15.653 1.00 95.56 186 ASN A CA 1
ATOM 1435 C C . ASN A 1 186 ? -3.641 4.575 -16.441 1.00 95.56 186 ASN A C 1
ATOM 1437 O O . ASN A 1 186 ? -3.358 3.528 -15.853 1.00 95.56 186 ASN A O 1
ATOM 1441 N N . PRO A 1 187 ? -3.755 4.580 -17.783 1.00 95.94 187 PRO A N 1
ATOM 1442 C CA . PRO A 1 187 ? -3.648 3.356 -18.580 1.00 95.94 187 PRO A CA 1
ATOM 1443 C C . PRO A 1 187 ? -2.279 2.668 -18.454 1.00 95.94 187 PRO A C 1
ATOM 1445 O O . PRO A 1 187 ? -2.182 1.451 -18.611 1.00 95.94 187 PRO A O 1
ATOM 1448 N N . ARG A 1 188 ? -1.215 3.414 -18.124 1.00 96.50 188 ARG A N 1
ATOM 1449 C CA . ARG A 1 188 ? 0.111 2.845 -17.847 1.00 96.50 188 ARG A CA 1
ATOM 1450 C C . ARG A 1 188 ? 0.112 1.996 -16.573 1.00 96.50 188 ARG A C 1
ATOM 1452 O O . ARG A 1 188 ? 0.769 0.960 -16.549 1.00 96.50 188 ARG A O 1
ATOM 1459 N N . ALA A 1 189 ? -0.627 2.408 -15.542 1.00 97.44 189 ALA A N 1
ATOM 1460 C CA . ALA A 1 189 ? -0.784 1.646 -14.303 1.00 97.44 189 ALA A CA 1
ATOM 1461 C C . ALA A 1 189 ? -1.492 0.311 -14.576 1.00 97.44 189 ALA A C 1
ATOM 1463 O O . ALA A 1 189 ? -0.984 -0.752 -14.227 1.00 97.44 189 ALA A O 1
ATOM 1464 N N . LEU A 1 190 ? -2.585 0.355 -15.340 1.00 98.19 190 LEU A N 1
ATOM 1465 C CA . LEU A 1 190 ? -3.330 -0.832 -15.772 1.00 98.19 190 LEU A CA 1
ATOM 1466 C C . LEU A 1 190 ? -2.459 -1.824 -16.560 1.00 98.19 190 LEU A C 1
ATOM 1468 O O . LEU A 1 190 ? -2.527 -3.033 -16.331 1.00 98.19 190 LEU A O 1
ATOM 1472 N N . ALA A 1 191 ? -1.590 -1.324 -17.445 1.00 97.94 191 ALA A N 1
ATOM 1473 C CA . ALA A 1 191 ? -0.624 -2.161 -18.152 1.00 97.94 191 ALA A CA 1
ATOM 1474 C C . ALA A 1 191 ? 0.351 -2.861 -17.187 1.00 97.94 191 ALA A C 1
ATOM 1476 O O . ALA A 1 191 ? 0.589 -4.062 -17.330 1.00 97.94 191 ALA A O 1
ATOM 1477 N N . PHE A 1 192 ? 0.868 -2.156 -16.172 1.00 98.31 192 PHE A N 1
ATOM 1478 C CA . PHE A 1 192 ? 1.696 -2.782 -15.137 1.00 98.31 192 PHE A CA 1
ATOM 1479 C C . PHE A 1 192 ? 0.938 -3.838 -14.338 1.00 98.31 192 PHE A C 1
ATOM 1481 O O . PHE A 1 192 ? 1.514 -4.887 -14.068 1.00 98.31 192 PHE A O 1
ATOM 1488 N N . VAL A 1 193 ? -0.334 -3.618 -13.993 1.00 98.31 193 VAL A N 1
ATOM 1489 C CA . VAL A 1 193 ? -1.123 -4.629 -13.269 1.00 98.31 193 VAL A CA 1
ATOM 1490 C C . VAL A 1 193 ? -1.232 -5.918 -14.080 1.00 98.31 193 VAL A C 1
ATOM 1492 O O . VAL A 1 193 ? -0.957 -6.990 -13.545 1.00 98.31 193 VAL A O 1
ATOM 1495 N N . ALA A 1 194 ? -1.541 -5.830 -15.376 1.00 98.00 194 ALA A N 1
ATOM 1496 C CA . ALA A 1 194 ? -1.617 -7.003 -16.249 1.00 98.00 194 ALA A CA 1
ATOM 1497 C C . ALA A 1 194 ? -0.261 -7.726 -16.385 1.00 98.00 194 ALA A C 1
ATOM 1499 O O . ALA A 1 194 ? -0.189 -8.951 -16.254 1.00 98.00 194 ALA A O 1
ATOM 1500 N N . ILE A 1 195 ? 0.825 -6.969 -16.590 1.00 98.06 195 ILE A N 1
ATOM 1501 C CA . ILE A 1 195 ? 2.199 -7.496 -16.643 1.00 98.06 195 ILE A CA 1
ATOM 1502 C C . ILE A 1 195 ? 2.545 -8.220 -15.339 1.00 98.06 195 ILE A C 1
ATOM 1504 O O . ILE A 1 195 ? 3.010 -9.361 -15.353 1.00 98.06 195 ILE A O 1
ATOM 1508 N N . ASN A 1 196 ? 2.306 -7.567 -14.204 1.00 98.12 196 ASN A N 1
ATOM 1509 C CA . ASN A 1 196 ? 2.683 -8.088 -12.902 1.00 98.12 196 ASN A CA 1
ATOM 1510 C C . ASN A 1 196 ? 1.807 -9.281 -12.496 1.00 98.12 196 ASN A C 1
ATOM 1512 O O . ASN A 1 196 ? 2.322 -10.210 -11.874 1.00 98.12 196 ASN A O 1
ATOM 1516 N N . ALA A 1 197 ? 0.532 -9.328 -12.888 1.00 98.06 197 ALA A N 1
ATOM 1517 C CA . ALA A 1 197 ? -0.313 -10.509 -12.712 1.00 98.06 197 ALA A CA 1
ATOM 1518 C C . ALA A 1 197 ? 0.278 -11.721 -13.454 1.00 98.06 197 ALA A C 1
ATOM 1520 O O . ALA A 1 197 ? 0.538 -12.759 -12.840 1.00 98.06 197 ALA A O 1
ATOM 1521 N N . ALA A 1 198 ? 0.634 -11.559 -14.734 1.00 97.50 198 ALA A N 1
ATOM 1522 C CA . ALA A 1 198 ? 1.259 -12.621 -15.523 1.00 97.50 198 ALA A CA 1
ATOM 1523 C C . ALA A 1 198 ? 2.630 -13.055 -14.964 1.00 97.50 198 ALA A C 1
ATOM 1525 O O . ALA A 1 198 ? 2.909 -14.252 -14.863 1.00 97.50 198 ALA A O 1
ATOM 1526 N N . LEU A 1 199 ? 3.466 -12.099 -14.542 1.00 96.81 199 LEU A N 1
ATOM 1527 C CA . LEU A 1 199 ? 4.780 -12.341 -13.929 1.00 96.81 199 LEU A CA 1
ATOM 1528 C C . LEU A 1 199 ? 4.679 -13.164 -12.629 1.00 96.81 199 LEU A C 1
ATOM 1530 O O . LEU A 1 199 ? 5.557 -13.976 -12.302 1.00 96.81 199 LEU A O 1
ATOM 1534 N N . ASN A 1 200 ? 3.585 -12.981 -11.887 1.00 96.69 200 ASN A N 1
ATOM 1535 C CA . ASN A 1 200 ? 3.329 -13.660 -10.620 1.00 96.69 200 ASN A CA 1
ATOM 1536 C C . ASN A 1 200 ? 2.426 -14.889 -10.720 1.00 96.69 200 ASN A C 1
ATOM 1538 O O . ASN A 1 200 ? 2.190 -15.509 -9.687 1.00 96.69 200 ASN A O 1
ATOM 1542 N N . LEU A 1 201 ? 1.999 -15.285 -11.924 1.00 96.69 201 LEU A N 1
ATOM 1543 C CA . LEU A 1 201 ? 1.063 -16.399 -12.131 1.00 96.69 201 LEU A CA 1
ATOM 1544 C C . LEU A 1 201 ? -0.285 -16.177 -11.428 1.00 96.69 201 LEU A C 1
ATOM 1546 O O . LEU A 1 201 ? -0.854 -17.108 -10.869 1.00 96.69 201 LEU A O 1
ATOM 1550 N N . VAL A 1 202 ? -0.769 -14.936 -11.443 1.00 97.38 202 VAL A N 1
ATOM 1551 C CA . VAL A 1 202 ? -2.057 -14.540 -10.872 1.00 97.38 202 VAL A CA 1
ATOM 1552 C C . VAL A 1 202 ? -3.062 -14.337 -12.003 1.00 97.38 202 VAL A C 1
ATOM 1554 O O . VAL A 1 202 ? -2.780 -13.600 -12.947 1.00 97.38 202 VAL A O 1
ATOM 1557 N N . ASP A 1 203 ? -4.220 -14.985 -11.910 1.00 97.06 203 ASP A N 1
ATOM 1558 C CA . ASP A 1 203 ? -5.254 -15.016 -12.953 1.00 97.06 203 ASP A CA 1
ATOM 1559 C C . ASP A 1 203 ? -6.627 -14.488 -12.500 1.00 97.06 203 ASP A C 1
ATOM 1561 O O . ASP A 1 203 ? -7.506 -14.282 -13.333 1.00 97.06 203 ASP A O 1
ATOM 1565 N N . ASN A 1 204 ? -6.800 -14.190 -11.212 1.00 97.75 204 ASN A N 1
ATOM 1566 C CA . ASN A 1 204 ? -8.046 -13.691 -10.624 1.00 97.75 204 ASN A CA 1
ATOM 1567 C C . ASN A 1 204 ? -8.100 -12.157 -10.455 1.00 97.75 204 ASN A C 1
ATOM 1569 O O . ASN A 1 204 ? -8.859 -11.658 -9.622 1.00 97.75 204 ASN A O 1
ATOM 1573 N N . ILE A 1 205 ? -7.306 -11.406 -11.231 1.00 98.62 205 ILE A N 1
ATOM 1574 C CA . ILE A 1 205 ? -7.321 -9.933 -11.258 1.00 98.62 205 ILE A CA 1
ATOM 1575 C C . ILE A 1 205 ? -7.942 -9.433 -12.566 1.00 98.62 205 ILE A C 1
ATOM 1577 O O . ILE A 1 205 ? -7.420 -9.674 -13.654 1.00 98.62 205 ILE A O 1
ATOM 1581 N N . GLU A 1 206 ? -9.012 -8.653 -12.451 1.00 98.44 206 GLU A N 1
ATOM 1582 C CA . GLU A 1 206 ? -9.618 -7.888 -13.538 1.00 98.44 206 GLU A CA 1
ATOM 1583 C C . GLU A 1 206 ? -9.101 -6.448 -13.523 1.00 98.44 206 GLU A C 1
ATOM 1585 O O . GLU A 1 206 ? -9.209 -5.752 -12.516 1.00 98.44 206 GLU A O 1
ATOM 1590 N N . VAL A 1 207 ? -8.582 -5.971 -14.651 1.00 98.50 207 VAL A N 1
ATOM 1591 C CA . VAL A 1 207 ? -8.025 -4.618 -14.783 1.00 98.50 207 VAL A CA 1
ATOM 1592 C C . VAL A 1 207 ? -9.021 -3.717 -15.508 1.00 98.50 207 VAL A C 1
ATOM 1594 O O . VAL A 1 207 ? -9.490 -4.073 -16.591 1.00 98.50 207 VAL A O 1
ATOM 1597 N N . ARG A 1 208 ? -9.354 -2.551 -14.939 1.00 98.44 208 ARG A N 1
ATOM 1598 C CA . ARG A 1 208 ? -10.367 -1.644 -15.506 1.00 98.44 208 ARG A CA 1
ATOM 1599 C C . ARG A 1 208 ? -9.971 -0.172 -15.402 1.00 98.44 208 ARG A C 1
ATOM 1601 O O . ARG A 1 208 ? -9.467 0.271 -14.378 1.00 98.44 208 ARG A O 1
ATOM 1608 N N . ALA A 1 209 ? -10.241 0.593 -16.457 1.00 98.31 209 ALA A N 1
ATOM 1609 C CA . ALA A 1 209 ? -9.977 2.030 -16.493 1.00 98.31 209 ALA A CA 1
ATOM 1610 C C . ALA A 1 209 ? -11.188 2.837 -16.010 1.00 98.31 209 ALA A C 1
ATOM 1612 O O . ALA A 1 209 ? -12.298 2.603 -16.488 1.00 98.31 209 ALA A O 1
ATOM 1613 N N . GLY A 1 210 ? -10.971 3.808 -15.122 1.00 96.88 210 GLY A N 1
ATOM 1614 C CA . GLY A 1 210 ? -12.001 4.764 -14.693 1.00 96.88 210 GLY A CA 1
ATOM 1615 C C . GLY A 1 210 ? -11.520 5.704 -13.587 1.00 96.88 210 GLY A C 1
ATOM 1616 O O . GLY A 1 210 ? -10.526 5.406 -12.923 1.00 96.88 210 GLY A O 1
ATOM 1617 N N . ASP A 1 211 ? -12.210 6.837 -13.394 1.00 96.06 211 ASP A N 1
ATOM 1618 C CA . ASP A 1 211 ? -11.982 7.694 -12.222 1.00 96.06 211 ASP A CA 1
ATOM 1619 C C . ASP A 1 211 ? -12.677 7.084 -11.003 1.00 96.06 211 ASP A C 1
ATOM 1621 O O . ASP A 1 211 ? -13.893 6.877 -11.000 1.00 96.06 211 ASP A O 1
ATOM 1625 N N . LEU A 1 212 ? -11.903 6.799 -9.957 1.00 95.69 212 LEU A N 1
ATOM 1626 C CA . LEU A 1 212 ? -12.388 6.180 -8.726 1.00 95.69 212 LEU A CA 1
ATOM 1627 C C . LEU A 1 212 ? -13.338 4.997 -9.020 1.00 95.69 212 LEU A C 1
ATOM 1629 O O . LEU A 1 212 ? -12.933 3.986 -9.589 1.00 95.69 212 LEU A O 1
ATOM 1633 N N . PHE A 1 213 ? -14.604 5.108 -8.618 1.00 97.88 213 PHE A N 1
ATOM 1634 C CA . PHE A 1 213 ? -15.573 4.022 -8.685 1.00 97.88 213 PHE A CA 1
ATOM 1635 C C . PHE A 1 213 ? -16.321 3.913 -10.024 1.00 97.88 213 PHE A C 1
ATOM 1637 O O . PHE A 1 213 ? -17.148 3.014 -10.179 1.00 97.88 213 PHE A O 1
ATOM 1644 N N . GLU A 1 214 ? -16.054 4.784 -11.005 1.00 97.69 214 GLU A N 1
ATOM 1645 C CA . GLU A 1 214 ? -16.765 4.788 -12.295 1.00 97.69 214 GLU A CA 1
ATOM 1646 C C . GLU A 1 214 ? -16.734 3.420 -12.995 1.00 97.69 214 GLU A C 1
ATOM 1648 O O . GLU A 1 214 ? -17.755 2.946 -13.494 1.00 97.69 214 GLU A O 1
ATOM 1653 N N . ALA A 1 215 ? -15.580 2.746 -12.974 1.00 97.38 215 ALA A N 1
ATOM 1654 C CA . ALA A 1 215 ? -15.363 1.453 -13.631 1.00 97.38 215 ALA A CA 1
ATOM 1655 C C . ALA A 1 215 ? -16.066 0.258 -12.953 1.00 97.38 215 ALA A C 1
ATOM 1657 O O . ALA A 1 215 ? -16.032 -0.866 -13.468 1.00 97.38 215 ALA A O 1
ATOM 1658 N N . VAL A 1 216 ? -16.659 0.483 -11.780 1.00 98.31 216 VAL A N 1
ATOM 1659 C CA . VAL A 1 216 ? -17.335 -0.529 -10.953 1.00 98.31 216 VAL A CA 1
ATOM 1660 C C . VAL A 1 216 ? -18.731 -0.061 -10.529 1.00 98.31 216 VAL A C 1
ATOM 1662 O O . VAL A 1 216 ? -19.284 -0.525 -9.533 1.00 98.31 216 VAL A O 1
ATOM 1665 N N . ALA A 1 217 ? -19.319 0.870 -11.286 1.00 97.81 217 ALA A N 1
ATOM 1666 C CA . ALA A 1 217 ? -20.667 1.368 -11.055 1.00 97.81 217 ALA A CA 1
ATOM 1667 C C . ALA A 1 217 ? -21.685 0.214 -10.956 1.00 97.81 217 ALA A C 1
ATOM 1669 O O . ALA A 1 217 ? -21.860 -0.561 -11.894 1.00 97.81 217 ALA A O 1
ATOM 1670 N N . GLY A 1 218 ? -22.382 0.128 -9.820 1.00 97.00 218 GLY A N 1
ATOM 1671 C CA . GLY A 1 218 ? -23.389 -0.908 -9.563 1.00 97.00 218 GLY A CA 1
ATOM 1672 C C . GLY A 1 218 ? -22.843 -2.228 -9.007 1.00 97.00 218 GLY A C 1
ATOM 1673 O O . GLY A 1 218 ? -23.641 -3.119 -8.727 1.00 97.00 218 GLY A O 1
ATOM 1674 N N . GLU A 1 219 ? -21.529 -2.356 -8.813 1.00 98.12 219 GLU A N 1
ATOM 1675 C CA . GLU A 1 219 ? -20.914 -3.481 -8.102 1.00 98.12 219 GLU A CA 1
ATOM 1676 C C . GLU A 1 219 ? -20.682 -3.153 -6.622 1.00 98.12 219 GLU A C 1
ATOM 1678 O O . GLU A 1 219 ? -20.644 -1.991 -6.209 1.00 98.12 219 GLU A O 1
ATOM 1683 N N . SER A 1 220 ? -20.504 -4.198 -5.818 1.00 97.88 220 SER A N 1
ATOM 1684 C CA . SER A 1 220 ? -20.137 -4.089 -4.412 1.00 97.88 220 SER A CA 1
ATOM 1685 C C . SER A 1 220 ? -19.120 -5.162 -4.025 1.00 97.88 220 SER A C 1
ATOM 1687 O O . SER A 1 220 ? -19.094 -6.245 -4.608 1.00 97.88 220 SER A O 1
ATOM 1689 N N . PHE A 1 221 ? -18.266 -4.839 -3.054 1.00 98.06 221 PHE A N 1
ATOM 1690 C CA . PHE A 1 221 ? -17.094 -5.629 -2.684 1.00 98.06 221 PHE A CA 1
ATOM 1691 C C . PHE A 1 221 ? -17.069 -5.931 -1.186 1.00 98.06 221 PHE A C 1
ATOM 1693 O O . PHE A 1 221 ? -17.527 -5.133 -0.366 1.00 98.06 221 PHE A O 1
ATOM 1700 N N . ASP A 1 222 ? -16.487 -7.067 -0.816 1.00 96.56 222 ASP A N 1
ATOM 1701 C CA . ASP A 1 222 ? -16.256 -7.445 0.584 1.00 96.56 222 ASP A CA 1
ATOM 1702 C C . ASP A 1 222 ? -15.050 -6.706 1.173 1.00 96.56 222 ASP A C 1
ATOM 1704 O O . ASP A 1 222 ? -14.952 -6.485 2.383 1.00 96.56 222 ASP A O 1
ATOM 1708 N N . PHE A 1 223 ? -14.115 -6.303 0.316 1.00 96.31 223 PHE A N 1
ATOM 1709 C CA . PHE A 1 223 ? -12.940 -5.563 0.735 1.00 96.31 223 PHE A CA 1
ATOM 1710 C C . PHE A 1 223 ? -12.546 -4.503 -0.290 1.00 96.31 223 PHE A C 1
ATOM 1712 O O . PHE A 1 223 ? -12.311 -4.814 -1.451 1.00 96.31 223 PHE A O 1
ATOM 1719 N N . ILE A 1 224 ? -12.444 -3.251 0.142 1.00 96.88 224 ILE A N 1
ATOM 1720 C CA . ILE A 1 224 ? -11.951 -2.146 -0.683 1.00 96.88 224 ILE A CA 1
ATOM 1721 C C . ILE A 1 224 ? -10.660 -1.643 -0.054 1.00 96.88 224 ILE A C 1
ATOM 1723 O O . ILE A 1 224 ? -10.654 -1.247 1.111 1.00 96.88 224 ILE A O 1
ATOM 1727 N N . ILE A 1 225 ? -9.576 -1.624 -0.820 1.00 95.38 225 ILE A N 1
ATOM 1728 C CA . ILE A 1 225 ? -8.311 -1.019 -0.414 1.00 95.38 225 ILE A CA 1
ATOM 1729 C C . ILE A 1 225 ? -7.982 0.147 -1.338 1.00 95.38 225 ILE A C 1
ATOM 1731 O O . ILE A 1 225 ? -8.204 0.079 -2.546 1.00 95.38 225 ILE A O 1
ATOM 1735 N N . SER A 1 226 ? -7.467 1.236 -0.771 1.00 94.56 226 SER A N 1
ATOM 1736 C CA . SER A 1 226 ? -6.990 2.360 -1.570 1.00 94.56 226 SER A CA 1
ATOM 1737 C C . SER A 1 226 ? -5.834 3.079 -0.886 1.00 94.56 226 SER A C 1
ATOM 1739 O O . SER A 1 226 ? -5.901 3.433 0.294 1.00 94.56 226 SER A O 1
ATOM 1741 N N . GLN A 1 227 ? -4.784 3.327 -1.665 1.00 92.69 227 GLN A N 1
ATOM 1742 C CA . GLN A 1 227 ? -3.725 4.284 -1.359 1.00 92.69 227 GLN A CA 1
ATOM 1743 C C . GLN A 1 227 ? -3.817 5.414 -2.393 1.00 92.69 227 GLN A C 1
ATOM 1745 O O . GLN A 1 227 ? -3.015 5.458 -3.328 1.00 92.69 227 GLN A O 1
ATOM 1750 N N . PRO A 1 228 ? -4.818 6.306 -2.283 1.00 92.19 228 PRO A N 1
ATOM 1751 C CA . PRO A 1 228 ? -4.913 7.419 -3.211 1.00 92.19 228 PRO A CA 1
ATOM 1752 C C . PRO A 1 228 ? -3.700 8.343 -3.024 1.00 92.19 228 PRO A C 1
ATOM 1754 O O . PRO A 1 228 ? -3.129 8.390 -1.933 1.00 92.19 228 PRO A O 1
ATOM 1757 N N . PRO A 1 229 ? -3.311 9.126 -4.042 1.00 92.62 229 PRO A N 1
ATOM 1758 C CA . PRO A 1 229 ? -2.461 10.294 -3.842 1.00 92.62 229 PRO A CA 1
ATOM 1759 C C . PRO A 1 229 ? -2.925 11.119 -2.632 1.00 92.62 229 PRO A C 1
ATOM 1761 O O . PRO A 1 229 ? -4.128 11.291 -2.430 1.00 92.62 229 PRO A O 1
ATOM 1764 N N . TYR A 1 230 ? -1.984 11.614 -1.823 1.00 92.38 230 TYR A N 1
ATOM 1765 C CA . TYR A 1 230 ? -2.310 12.331 -0.581 1.00 92.38 230 TYR A CA 1
ATOM 1766 C C . TYR A 1 230 ? -1.380 13.507 -0.246 1.00 92.38 230 TYR A C 1
ATOM 1768 O O . TYR A 1 230 ? -1.461 14.085 0.835 1.00 92.38 230 TYR A O 1
ATOM 1776 N N . VAL A 1 231 ? -0.462 13.876 -1.144 1.00 92.75 231 VAL A N 1
ATOM 1777 C CA . VAL A 1 231 ? 0.473 14.980 -0.886 1.00 92.75 231 VAL A CA 1
ATOM 1778 C C . VAL A 1 231 ? -0.171 16.316 -1.279 1.00 92.75 231 VAL A C 1
ATOM 1780 O O . VAL A 1 231 ? -0.710 16.425 -2.388 1.00 92.75 231 VAL A O 1
ATOM 1783 N N . PRO A 1 232 ? -0.097 17.355 -0.426 1.00 93.00 232 PRO A N 1
ATOM 1784 C CA . PRO A 1 232 ? -0.483 18.716 -0.790 1.00 93.00 232 PRO A CA 1
ATOM 1785 C C . PRO A 1 232 ? 0.282 19.210 -2.019 1.00 93.00 232 PRO A C 1
ATOM 1787 O O . PRO A 1 232 ? 1.499 19.039 -2.116 1.00 93.00 232 PRO A O 1
ATOM 1790 N N . ARG A 1 233 ? -0.404 19.856 -2.964 1.00 90.19 233 ARG A N 1
ATOM 1791 C CA . ARG A 1 233 ? 0.240 20.416 -4.156 1.00 90.19 233 ARG A CA 1
ATOM 1792 C C . ARG A 1 233 ? 0.255 21.934 -4.134 1.00 90.19 233 ARG A C 1
ATOM 1794 O O . ARG A 1 233 ? -0.786 22.569 -4.289 1.00 90.19 233 ARG A O 1
ATOM 1801 N N . ALA A 1 234 ? 1.457 22.497 -4.062 1.00 85.56 234 ALA A N 1
ATOM 1802 C CA . ALA A 1 234 ? 1.659 23.927 -4.236 1.00 85.56 234 ALA A CA 1
ATOM 1803 C C . ALA A 1 234 ? 1.354 24.380 -5.682 1.00 85.56 234 ALA A C 1
ATOM 1805 O O . ALA A 1 234 ? 1.628 23.637 -6.638 1.00 85.56 234 ALA A O 1
ATOM 1806 N N . PRO A 1 235 ? 0.816 25.600 -5.879 1.00 81.06 235 PRO A N 1
ATOM 1807 C CA . PRO A 1 235 ? 0.656 26.189 -7.204 1.00 81.06 235 PRO A CA 1
ATOM 1808 C C . PRO A 1 235 ? 1.973 26.189 -7.995 1.00 81.06 235 PRO A C 1
ATOM 1810 O O . PRO A 1 235 ? 3.041 26.443 -7.452 1.00 81.06 235 PRO A O 1
ATOM 1813 N N . GLY A 1 236 ? 1.910 25.886 -9.293 1.00 76.81 236 GLY A N 1
ATOM 1814 C CA . GLY A 1 236 ? 3.089 25.883 -10.171 1.00 76.81 236 GLY A CA 1
ATOM 1815 C C . GLY A 1 236 ? 4.004 24.654 -10.060 1.00 76.81 236 GLY A C 1
ATOM 1816 O O . GLY A 1 236 ? 4.824 24.439 -10.952 1.00 76.81 236 GLY A O 1
ATOM 1817 N N . VAL A 1 237 ? 3.836 23.786 -9.053 1.00 77.94 237 VAL A N 1
ATOM 1818 C CA . VAL A 1 237 ? 4.585 22.520 -8.968 1.00 77.94 237 VAL A CA 1
ATOM 1819 C C . VAL A 1 237 ? 4.131 21.566 -10.070 1.00 77.94 237 VAL A C 1
ATOM 1821 O O . VAL A 1 237 ? 2.933 21.324 -10.253 1.00 77.94 237 VAL A O 1
ATOM 1824 N N . ARG A 1 238 ? 5.083 20.989 -10.813 1.00 75.44 238 ARG A N 1
ATOM 1825 C CA . ARG A 1 238 ? 4.791 20.005 -11.867 1.00 75.44 238 ARG A CA 1
ATOM 1826 C C . ARG A 1 238 ? 3.976 18.844 -11.292 1.00 75.44 238 ARG A C 1
ATOM 1828 O O . ARG A 1 238 ? 4.342 18.277 -10.268 1.00 75.44 238 ARG A O 1
ATOM 1835 N N . ALA A 1 239 ? 2.879 18.497 -11.961 1.00 76.75 239 ALA A N 1
ATOM 1836 C CA . ALA A 1 239 ? 2.016 17.405 -11.533 1.00 76.75 239 ALA A CA 1
ATOM 1837 C C . ALA A 1 239 ? 2.748 16.051 -11.570 1.00 76.75 239 ALA A C 1
ATOM 1839 O O . ALA A 1 239 ? 3.605 15.803 -12.425 1.00 76.75 239 ALA A O 1
ATOM 1840 N N . ALA A 1 240 ? 2.384 15.188 -10.629 1.00 84.31 240 ALA A N 1
ATOM 1841 C CA . ALA A 1 240 ? 2.763 13.788 -10.564 1.00 84.31 240 ALA A CA 1
ATOM 1842 C C . ALA A 1 240 ? 1.521 13.018 -10.110 1.00 84.31 240 ALA A C 1
ATOM 1844 O O . ALA A 1 240 ? 1.043 13.233 -8.992 1.00 84.31 240 ALA A O 1
ATOM 1845 N N . THR A 1 241 ? 0.987 12.185 -11.002 1.00 85.00 241 THR A N 1
ATOM 1846 C CA . THR A 1 241 ? -0.347 11.575 -10.879 1.00 85.00 241 THR A CA 1
ATOM 1847 C C . THR A 1 241 ? -0.459 10.697 -9.631 1.00 85.00 241 THR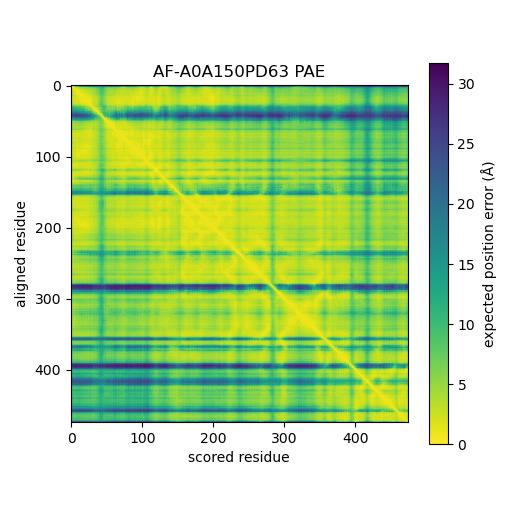 A C 1
ATOM 1849 O O . THR A 1 241 ? -1.480 10.708 -8.960 1.00 85.00 241 THR A O 1
ATOM 1852 N N . TYR A 1 242 ? 0.626 10.020 -9.251 1.00 87.12 242 TYR A N 1
ATOM 1853 C CA . TYR A 1 242 ? 0.685 9.136 -8.082 1.00 87.12 242 TYR A CA 1
ATOM 1854 C C . TYR A 1 242 ? 0.855 9.859 -6.731 1.00 87.12 242 TYR A C 1
ATOM 1856 O O . TYR A 1 242 ? 0.811 9.210 -5.689 1.00 87.12 242 TYR A O 1
ATOM 1864 N N . LEU A 1 243 ? 1.136 11.169 -6.725 1.00 89.00 243 LEU A N 1
ATOM 1865 C CA . LEU A 1 243 ? 1.645 11.861 -5.533 1.00 89.00 243 LEU A CA 1
ATOM 1866 C C . LEU A 1 243 ? 0.642 12.847 -4.938 1.00 89.00 243 LEU A C 1
ATOM 1868 O O . LEU A 1 243 ? 0.388 12.827 -3.736 1.00 89.00 243 LEU A O 1
ATOM 1872 N N . PHE A 1 244 ? 0.095 13.727 -5.773 1.00 91.12 244 PHE A N 1
ATOM 1873 C CA . PHE A 1 244 ? -0.616 14.914 -5.314 1.00 91.12 244 PHE A CA 1
ATOM 1874 C C . PHE A 1 244 ? -2.133 14.735 -5.259 1.00 91.12 244 PHE A C 1
ATOM 1876 O O . PHE A 1 244 ? -2.731 14.274 -6.227 1.00 91.12 244 PHE A O 1
ATOM 1883 N N . ALA A 1 245 ? -2.761 15.218 -4.186 1.00 90.19 245 ALA A N 1
ATOM 1884 C CA . ALA A 1 245 ? -4.216 15.275 -4.058 1.00 90.19 245 ALA A CA 1
ATOM 1885 C C . ALA A 1 245 ? -4.682 16.646 -3.575 1.00 90.19 245 ALA A C 1
ATOM 1887 O O . ALA A 1 245 ? -4.799 16.901 -2.385 1.00 90.19 245 ALA A O 1
ATOM 1888 N N . GLY A 1 246 ? -4.974 17.533 -4.524 1.00 90.44 246 GLY A N 1
ATOM 1889 C CA . GLY A 1 246 ? -5.498 18.860 -4.214 1.00 90.44 246 GLY A CA 1
ATOM 1890 C C . GLY A 1 246 ? -4.498 19.776 -3.501 1.00 90.44 246 GLY A C 1
ATOM 1891 O O . GLY A 1 246 ? -3.284 19.559 -3.514 1.00 90.44 246 GLY A O 1
ATOM 1892 N N . ALA A 1 247 ? -5.022 20.855 -2.930 1.00 90.62 247 ALA A N 1
ATOM 1893 C CA . ALA A 1 247 ? -4.237 21.860 -2.231 1.00 90.62 247 ALA A CA 1
ATOM 1894 C C . ALA A 1 247 ? -3.811 21.376 -0.841 1.00 90.62 247 ALA A C 1
ATOM 1896 O O . ALA A 1 247 ? -2.724 21.727 -0.394 1.00 90.62 247 ALA A O 1
ATOM 1897 N N . GLN A 1 248 ? -4.631 20.572 -0.165 1.00 90.56 248 GLN A N 1
ATOM 1898 C CA . GLN A 1 248 ? -4.403 20.161 1.222 1.00 90.56 248 GLN A CA 1
ATOM 1899 C C . GLN A 1 248 ? -4.025 18.682 1.375 1.00 90.56 248 GLN A C 1
ATOM 1901 O O . GLN A 1 248 ? -3.769 18.249 2.495 1.00 90.56 248 GLN A O 1
ATOM 1906 N N . GLY A 1 249 ? -3.973 17.912 0.287 1.00 91.25 249 GLY A N 1
ATOM 1907 C CA . GLY A 1 249 ? -3.555 16.508 0.290 1.00 91.25 249 GLY A CA 1
ATOM 1908 C C . GLY A 1 249 ? -4.671 15.516 0.631 1.00 91.25 249 GLY A C 1
ATOM 1909 O O . GLY A 1 249 ? -4.539 14.332 0.352 1.00 91.25 249 GLY A O 1
ATOM 1910 N N . HIS A 1 250 ? -5.793 15.955 1.197 1.00 90.00 250 HIS A N 1
ATOM 1911 C CA . HIS A 1 250 ? -6.841 15.053 1.695 1.00 90.00 250 HIS A CA 1
ATOM 1912 C C . HIS A 1 250 ? -8.058 14.970 0.763 1.00 90.00 250 HIS A C 1
ATOM 1914 O O . HIS A 1 250 ? -8.974 14.182 0.994 1.00 90.00 250 HIS A O 1
ATOM 1920 N N . GLU A 1 251 ? -8.103 15.773 -0.294 1.00 91.88 251 GLU A N 1
ATOM 1921 C CA . GLU A 1 251 ? -9.285 15.939 -1.136 1.00 91.88 251 GLU A CA 1
ATOM 1922 C C . GLU A 1 251 ? -9.686 14.636 -1.841 1.00 91.88 251 GLU A C 1
ATOM 1924 O O . GLU A 1 251 ? -10.870 14.304 -1.914 1.00 91.88 251 GLU A O 1
ATOM 1929 N N . LEU A 1 252 ? -8.708 13.857 -2.314 1.00 92.62 252 LEU A N 1
ATOM 1930 C CA . LEU A 1 252 ? -8.980 12.593 -2.996 1.00 92.62 252 LEU A CA 1
ATOM 1931 C C . LEU A 1 252 ? -9.421 11.498 -2.018 1.00 92.62 252 LEU A C 1
ATOM 1933 O O . LEU A 1 252 ? -10.439 10.852 -2.254 1.00 92.62 252 LEU A O 1
ATOM 1937 N N . VAL A 1 253 ? -8.730 11.340 -0.883 1.00 92.94 253 VAL A N 1
ATOM 1938 C CA . VAL A 1 253 ? -9.145 10.379 0.156 1.00 92.94 253 VAL A CA 1
ATOM 1939 C C . VAL A 1 253 ? -10.518 10.728 0.738 1.00 92.94 253 VAL A C 1
ATOM 1941 O O . VAL A 1 253 ? -11.291 9.832 1.053 1.00 92.94 253 VAL A O 1
ATOM 1944 N N . SER A 1 254 ? -10.867 12.015 0.801 1.00 92.25 254 SER A N 1
ATOM 1945 C CA . SER A 1 254 ? -12.191 12.482 1.224 1.00 92.25 254 SER A CA 1
ATOM 1946 C C . SER A 1 254 ? -13.295 12.046 0.269 1.00 92.25 254 SER A C 1
ATOM 1948 O O . SER A 1 254 ? -14.334 11.566 0.718 1.00 92.25 254 SER A O 1
ATOM 1950 N N . ARG A 1 255 ? -13.069 12.163 -1.046 1.00 93.62 255 ARG A N 1
ATOM 1951 C CA . ARG A 1 255 ? -13.999 11.629 -2.055 1.00 93.62 255 ARG A CA 1
ATOM 1952 C C . ARG A 1 255 ? -14.159 10.120 -1.904 1.00 93.62 255 ARG A C 1
ATOM 1954 O O . ARG A 1 255 ? -15.283 9.636 -1.808 1.00 93.62 255 ARG A O 1
ATOM 1961 N N . VAL A 1 256 ? -13.044 9.393 -1.797 1.00 94.38 256 VAL A N 1
ATOM 1962 C CA . VAL A 1 256 ? -13.067 7.936 -1.609 1.00 94.38 256 VAL A CA 1
ATOM 1963 C C . VAL A 1 256 ? -13.846 7.558 -0.349 1.00 94.38 256 VAL A C 1
ATOM 1965 O O . VAL A 1 256 ? -14.720 6.699 -0.417 1.00 94.38 256 VAL A O 1
ATOM 1968 N N . ALA A 1 257 ? -13.590 8.219 0.782 1.00 92.94 257 ALA A N 1
ATOM 1969 C CA . ALA A 1 257 ? -14.257 7.929 2.048 1.00 92.94 257 ALA A CA 1
ATOM 1970 C C . ALA A 1 257 ? -15.781 8.145 1.993 1.00 92.94 257 ALA A C 1
ATOM 1972 O O . ALA A 1 257 ? -16.536 7.369 2.578 1.00 92.94 257 ALA A O 1
ATOM 1973 N N . LEU A 1 258 ? -16.239 9.166 1.261 1.00 92.50 258 LEU A N 1
ATOM 1974 C CA . LEU A 1 258 ? -17.664 9.458 1.080 1.00 92.50 258 LEU A CA 1
ATOM 1975 C C . LEU A 1 258 ? -18.365 8.487 0.124 1.00 92.50 258 LEU A C 1
ATOM 1977 O O . LEU A 1 258 ? -19.533 8.154 0.338 1.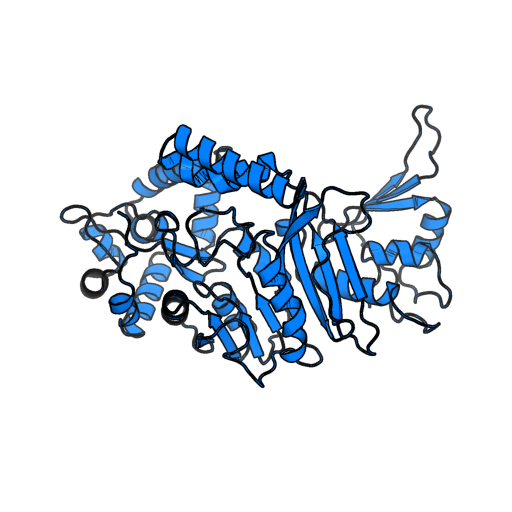00 92.50 258 LEU A O 1
ATOM 1981 N N . GLU A 1 259 ? -17.680 8.056 -0.935 1.00 94.69 259 GLU A N 1
ATOM 1982 C CA . GLU A 1 259 ? -18.266 7.235 -2.000 1.00 94.69 259 GLU A CA 1
ATOM 1983 C C . GLU A 1 259 ? -18.196 5.729 -1.710 1.00 94.69 259 GLU A C 1
ATOM 1985 O O . GLU A 1 259 ? -19.149 5.008 -2.022 1.00 94.69 259 GLU A O 1
ATOM 1990 N N . ALA A 1 260 ? -17.128 5.258 -1.054 1.00 94.62 260 ALA A N 1
ATOM 1991 C CA . ALA A 1 260 ? -16.880 3.840 -0.775 1.00 94.62 260 ALA A CA 1
ATOM 1992 C C . ALA A 1 260 ? -18.056 3.073 -0.135 1.00 94.62 260 ALA A C 1
ATOM 1994 O O . ALA A 1 260 ? -18.278 1.931 -0.540 1.00 94.62 260 ALA A O 1
ATOM 1995 N N . PRO A 1 261 ? -18.862 3.647 0.789 1.00 93.25 261 PRO A N 1
ATOM 1996 C CA . PRO A 1 261 ? -20.010 2.950 1.381 1.00 93.25 261 PRO A CA 1
ATOM 1997 C C . PRO A 1 261 ? -21.011 2.390 0.362 1.00 93.25 261 PRO A C 1
ATOM 1999 O O . PRO A 1 261 ? -21.660 1.382 0.629 1.00 93.25 261 PRO A O 1
ATOM 2002 N N . ARG A 1 262 ? -21.139 3.021 -0.814 1.00 95.06 262 ARG A N 1
ATOM 2003 C CA . ARG A 1 262 ? -22.066 2.591 -1.878 1.00 95.06 262 ARG A CA 1
ATOM 2004 C C . ARG A 1 262 ? -21.611 1.325 -2.601 1.00 95.06 262 ARG A C 1
ATOM 2006 O O . ARG A 1 262 ? -22.436 0.669 -3.224 1.00 95.06 262 ARG A O 1
ATOM 2013 N N . TYR A 1 263 ? -20.323 1.013 -2.515 1.00 97.25 263 TYR A N 1
ATOM 2014 C CA . TYR A 1 263 ? -19.664 -0.098 -3.200 1.00 97.25 263 TYR A CA 1
ATOM 2015 C C . TYR A 1 263 ? -19.253 -1.197 -2.219 1.00 97.25 263 TYR A C 1
ATOM 2017 O O . TYR A 1 263 ? -18.476 -2.081 -2.567 1.00 97.25 263 TYR A O 1
ATOM 2025 N N . LEU A 1 264 ? -19.740 -1.144 -0.979 1.00 96.44 264 LEU A N 1
ATOM 2026 C CA . LEU A 1 264 ? -19.352 -2.066 0.078 1.00 96.44 264 LEU A CA 1
ATOM 2027 C C . LEU A 1 264 ? -20.484 -3.049 0.374 1.00 96.44 264 LEU A C 1
ATOM 2029 O O . LEU A 1 264 ? -21.603 -2.632 0.688 1.00 96.44 264 LEU A O 1
ATOM 2033 N N . ASN A 1 265 ? -20.183 -4.347 0.324 1.00 96.19 265 ASN A N 1
ATOM 2034 C CA . ASN A 1 265 ? -21.085 -5.391 0.808 1.00 96.19 265 ASN A CA 1
ATOM 2035 C C . ASN A 1 265 ? -21.379 -5.190 2.301 1.00 96.19 265 ASN A C 1
ATOM 2037 O O . ASN A 1 265 ? -20.614 -4.547 3.016 1.00 96.19 265 ASN A O 1
ATOM 2041 N N . LYS A 1 266 ? -22.490 -5.756 2.786 1.00 91.31 266 LYS A N 1
ATOM 2042 C CA . LYS A 1 266 ? -23.004 -5.540 4.151 1.00 91.31 266 LYS A CA 1
ATOM 2043 C C . LYS A 1 266 ? -21.949 -5.727 5.251 1.00 91.31 266 LYS A C 1
ATOM 2045 O O . LYS A 1 266 ? -21.863 -4.891 6.143 1.00 91.31 266 LYS A O 1
ATOM 2050 N N . ASP A 1 267 ? -21.153 -6.789 5.157 1.00 89.81 267 ASP A N 1
ATOM 2051 C CA . ASP A 1 267 ? -20.100 -7.129 6.126 1.00 89.81 267 ASP A CA 1
ATOM 2052 C C . ASP A 1 267 ? -18.694 -6.770 5.604 1.00 89.81 267 ASP A C 1
ATOM 2054 O O . ASP A 1 267 ? -17.671 -7.230 6.118 1.00 89.81 267 ASP A O 1
ATOM 2058 N N . GLY A 1 268 ? -18.648 -5.953 4.549 1.00 93.12 268 GLY A N 1
ATOM 2059 C CA . GLY A 1 268 ? -17.419 -5.541 3.904 1.00 93.12 268 GLY A CA 1
ATOM 2060 C C . GLY A 1 268 ? -16.648 -4.497 4.706 1.00 93.12 268 GLY A C 1
ATOM 2061 O O . GLY A 1 268 ? -17.167 -3.851 5.621 1.00 93.12 268 GLY A O 1
ATOM 2062 N N . ARG A 1 269 ? -15.380 -4.308 4.335 1.00 93.44 269 ARG A N 1
ATOM 2063 C CA . ARG A 1 269 ? -14.497 -3.294 4.929 1.00 93.44 269 ARG A CA 1
ATOM 2064 C C . ARG A 1 269 ? -13.775 -2.464 3.885 1.00 93.44 269 ARG A C 1
ATOM 2066 O O . ARG A 1 269 ? -13.314 -2.987 2.876 1.00 93.44 269 ARG A O 1
ATOM 2073 N N . VAL A 1 270 ? -13.607 -1.187 4.195 1.00 94.69 270 VAL A N 1
ATOM 2074 C CA . VAL A 1 270 ? -12.727 -0.269 3.476 1.00 94.69 270 VAL A CA 1
ATOM 2075 C C . VAL A 1 270 ? -11.466 -0.046 4.298 1.00 94.69 270 VAL A C 1
ATOM 2077 O O . VAL A 1 270 ? -11.546 0.164 5.510 1.00 94.69 270 VAL A O 1
ATOM 2080 N N . LEU A 1 271 ? -10.314 -0.064 3.638 1.00 94.31 271 LEU A N 1
ATOM 2081 C CA . LEU A 1 271 ? -9.025 0.282 4.210 1.00 94.31 271 LEU A CA 1
ATOM 2082 C C . LEU A 1 271 ? -8.366 1.375 3.359 1.00 94.31 271 LEU A C 1
ATOM 2084 O O . LEU A 1 271 ? -8.090 1.173 2.177 1.00 94.31 271 LEU A O 1
ATOM 2088 N N . LEU A 1 272 ? -8.102 2.527 3.971 1.00 93.25 272 LEU A N 1
ATOM 2089 C CA . LEU A 1 272 ? -7.488 3.688 3.328 1.00 93.25 272 LEU A CA 1
ATOM 2090 C C . LEU A 1 272 ? -6.191 4.071 4.028 1.00 93.25 272 LEU A C 1
ATOM 2092 O O . LEU A 1 272 ? -6.058 3.907 5.243 1.00 93.25 272 LEU A O 1
ATOM 2096 N N . VAL A 1 273 ? -5.276 4.663 3.270 1.00 90.94 273 VAL A N 1
ATOM 2097 C CA . VAL A 1 273 ? -4.045 5.251 3.796 1.00 90.94 273 VAL A CA 1
ATOM 2098 C C . VAL A 1 273 ? -3.775 6.610 3.174 1.00 90.94 273 VAL A C 1
ATOM 2100 O O . VAL A 1 273 ? -3.981 6.801 1.978 1.00 90.94 273 VAL A O 1
ATOM 2103 N N . PHE A 1 274 ? -3.356 7.566 3.998 1.00 91.62 274 PHE A N 1
ATOM 2104 C CA . PHE A 1 274 ? -3.160 8.959 3.595 1.00 91.62 274 PHE A CA 1
ATOM 2105 C C . PHE A 1 274 ? -2.327 9.720 4.636 1.00 91.62 274 PHE A C 1
ATOM 2107 O O . PHE A 1 274 ? -2.097 9.220 5.736 1.00 91.62 274 PHE A O 1
ATOM 2114 N N . ASP A 1 275 ? -1.903 10.942 4.310 1.00 91.19 275 ASP A N 1
ATOM 2115 C CA . ASP A 1 275 ? -1.382 11.893 5.295 1.00 91.19 275 ASP A CA 1
ATOM 2116 C C . ASP A 1 275 ? -2.531 12.802 5.775 1.00 91.19 275 ASP A C 1
ATOM 2118 O O . ASP A 1 275 ? -3.120 13.553 5.000 1.00 91.19 275 ASP A O 1
ATOM 2122 N N . HIS A 1 276 ? -2.870 12.731 7.061 1.00 89.75 276 HIS A N 1
ATOM 2123 C CA . HIS A 1 276 ? -3.886 13.562 7.700 1.00 89.75 276 HIS A CA 1
ATOM 2124 C C . HIS A 1 276 ? -3.319 14.959 8.003 1.00 89.75 276 HIS A C 1
ATOM 2126 O O . HIS A 1 276 ? -2.410 15.070 8.834 1.00 89.75 276 HIS A O 1
ATOM 2132 N N . PRO A 1 277 ? -3.860 16.041 7.414 1.00 90.25 277 PRO A N 1
ATOM 2133 C CA . PRO A 1 277 ? -3.394 17.393 7.689 1.00 90.25 277 PRO A CA 1
ATOM 2134 C C . PRO A 1 277 ? -3.805 17.846 9.091 1.00 90.25 277 PRO A C 1
ATOM 2136 O O . PRO A 1 277 ? -4.929 17.612 9.541 1.00 90.25 277 PRO A O 1
ATOM 2139 N N . ILE A 1 278 ? -2.892 18.520 9.782 1.00 88.12 278 ILE A N 1
ATOM 2140 C CA . ILE A 1 278 ? -3.129 19.140 11.081 1.00 88.12 278 ILE A CA 1
ATOM 2141 C C . ILE A 1 278 ? -3.143 20.653 10.885 1.00 88.12 278 ILE A C 1
ATOM 2143 O O . ILE A 1 278 ? -2.165 21.244 10.429 1.00 88.12 278 ILE A O 1
ATOM 2147 N N . MET A 1 279 ? -4.265 21.290 11.213 1.00 87.12 279 MET A N 1
ATOM 2148 C CA . MET A 1 279 ? -4.511 22.705 10.919 1.00 87.12 279 MET A CA 1
ATOM 2149 C C . MET A 1 279 ? -4.022 23.629 12.049 1.00 87.12 279 MET A C 1
ATOM 2151 O O . MET A 1 279 ? -3.998 23.240 13.219 1.00 87.12 279 MET A O 1
ATOM 2155 N N . LYS A 1 280 ? -3.668 24.879 11.723 1.00 84.06 280 LYS A N 1
ATOM 2156 C CA . LYS A 1 280 ? -3.455 25.972 12.690 1.00 84.06 280 LYS A CA 1
ATOM 2157 C C . LYS A 1 280 ? -4.820 26.391 13.279 1.00 84.06 280 LYS A C 1
ATOM 2159 O O . LYS A 1 280 ? -5.695 26.814 12.530 1.00 84.06 280 LYS A O 1
ATOM 2164 N N . GLY A 1 281 ? -5.026 26.281 14.598 1.00 72.31 281 GLY A N 1
ATOM 2165 C CA . GLY A 1 281 ? -6.299 26.630 15.261 1.00 72.31 281 GLY A CA 1
ATOM 2166 C C . GLY A 1 281 ? -6.492 25.972 16.636 1.00 72.31 281 GLY A C 1
ATOM 2167 O O . GLY A 1 281 ? -5.637 25.211 17.078 1.00 72.31 281 GLY A O 1
ATOM 2168 N N . ASP A 1 282 ? -7.613 26.251 17.313 1.00 52.19 282 ASP A N 1
ATOM 2169 C CA . ASP A 1 282 ? -7.924 25.896 18.718 1.00 52.19 282 ASP A CA 1
ATOM 2170 C C . ASP A 1 282 ? -8.202 24.397 19.001 1.00 52.19 282 ASP A C 1
ATOM 2172 O O . ASP A 1 282 ? -8.846 24.049 19.991 1.00 52.19 282 ASP A O 1
ATOM 2176 N N . GLY A 1 283 ? -7.717 23.490 18.148 1.00 49.91 283 GLY A N 1
ATOM 2177 C CA . GLY A 1 283 ? -7.800 22.036 18.346 1.00 49.91 283 GLY A CA 1
ATOM 2178 C C . GLY A 1 283 ? -9.190 21.413 18.155 1.00 49.91 283 GLY A C 1
ATOM 2179 O O . GLY A 1 283 ? -9.315 20.197 18.235 1.00 49.91 283 GLY A O 1
ATOM 2180 N N . ARG A 1 284 ? -10.241 22.203 17.881 1.00 41.25 284 ARG A N 1
ATOM 2181 C CA . ARG A 1 284 ? -11.637 21.716 17.790 1.00 41.25 284 ARG A CA 1
ATOM 2182 C C . ARG A 1 284 ? -12.143 21.451 16.373 1.00 41.25 284 ARG A C 1
ATOM 2184 O O . ARG A 1 284 ? -13.223 20.894 16.202 1.00 41.25 284 ARG A O 1
ATOM 2191 N N . ARG A 1 285 ? -11.373 21.842 15.358 1.00 46.06 285 ARG A N 1
ATOM 2192 C CA . ARG A 1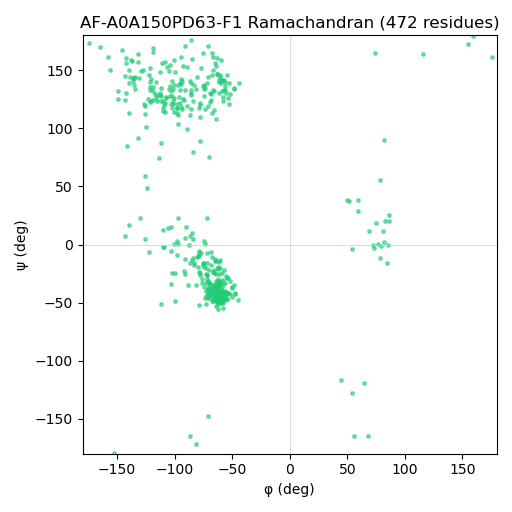 285 ? -11.628 21.553 13.939 1.00 46.06 285 ARG A CA 1
ATOM 2193 C C . ARG A 1 285 ? -10.399 20.892 13.331 1.00 46.06 285 ARG A C 1
ATOM 2195 O O . ARG A 1 285 ? -9.778 21.429 12.419 1.00 46.06 285 ARG A O 1
ATOM 2202 N N . GLU A 1 286 ? -9.996 19.753 13.887 1.00 53.69 286 GLU A N 1
ATOM 2203 C CA . GLU A 1 286 ? -9.129 18.850 13.132 1.00 53.69 286 GLU A CA 1
ATOM 2204 C C . GLU A 1 286 ? -9.866 18.523 11.825 1.00 53.69 286 GLU A C 1
ATOM 2206 O O . GLU A 1 286 ? -11.078 18.297 11.848 1.00 53.69 286 GLU A O 1
ATOM 2211 N N . ALA A 1 287 ? -9.181 18.601 10.680 1.00 51.31 287 ALA A N 1
ATOM 2212 C CA . ALA A 1 287 ? -9.763 18.278 9.381 1.00 51.31 287 ALA A CA 1
ATOM 2213 C C . ALA A 1 287 ? -9.989 16.765 9.316 1.00 51.31 287 ALA A C 1
ATOM 2215 O O . ALA A 1 287 ? -9.204 16.024 8.738 1.00 51.31 287 ALA A O 1
ATOM 2216 N N . VAL A 1 288 ? -11.025 16.305 10.004 1.00 62.66 288 VAL A N 1
ATOM 2217 C CA . VAL A 1 288 ? -11.458 14.923 9.969 1.00 62.66 288 VAL A CA 1
ATOM 2218 C C . VAL A 1 288 ? -12.001 14.677 8.566 1.00 62.66 288 VAL A C 1
ATOM 2220 O O . VAL A 1 288 ? -12.794 15.477 8.060 1.00 62.66 288 VAL A O 1
ATOM 2223 N N . ILE A 1 289 ? -11.537 13.600 7.925 1.00 71.88 289 ILE A N 1
ATOM 2224 C CA . ILE A 1 289 ? -12.020 13.193 6.602 1.00 71.88 289 ILE A CA 1
ATOM 2225 C C . ILE A 1 289 ? -13.557 13.198 6.637 1.00 71.88 289 ILE A C 1
ATOM 2227 O O . ILE A 1 289 ? -14.127 12.694 7.612 1.00 71.88 289 ILE A O 1
ATOM 2231 N N . PRO A 1 290 ? -14.240 13.758 5.623 1.00 79.69 290 PRO A N 1
ATOM 2232 C CA . PRO A 1 290 ? -15.689 13.724 5.555 1.00 79.69 290 PRO A CA 1
ATOM 2233 C C . PRO A 1 290 ? -16.213 12.311 5.800 1.00 79.69 290 PRO A C 1
ATOM 2235 O O . PRO A 1 290 ? -15.700 11.331 5.262 1.00 79.69 290 PRO A O 1
ATOM 2238 N N . PHE A 1 291 ? -17.228 12.225 6.648 1.00 79.12 291 PHE A N 1
ATOM 2239 C CA . PHE A 1 291 ? -17.688 10.971 7.213 1.00 79.12 291 PHE A CA 1
ATOM 2240 C C . PHE A 1 291 ? -19.131 10.694 6.815 1.00 79.12 291 PHE A C 1
ATOM 2242 O O . PHE A 1 291 ? -19.985 11.579 6.895 1.00 79.12 291 PHE A O 1
ATOM 2249 N N . ASN A 1 292 ? -19.403 9.454 6.413 1.00 83.81 292 ASN A N 1
ATOM 2250 C CA . ASN A 1 292 ? -20.757 8.991 6.161 1.00 83.81 292 ASN A CA 1
ATOM 2251 C C . ASN A 1 292 ? -21.359 8.410 7.459 1.00 83.81 292 ASN A C 1
ATOM 2253 O O . ASN A 1 292 ? -20.842 7.405 7.947 1.00 83.81 292 ASN A O 1
ATOM 2257 N N . PRO A 1 293 ? -22.466 8.966 7.991 1.00 84.06 293 PRO A N 1
ATOM 2258 C CA . PRO A 1 293 ? -23.112 8.469 9.210 1.00 84.06 293 PRO A CA 1
ATOM 2259 C C . PRO A 1 293 ? -23.618 7.022 9.138 1.00 84.06 293 PRO A C 1
ATOM 2261 O O . PRO A 1 293 ? -23.946 6.448 10.169 1.00 84.06 293 PRO A O 1
ATOM 2264 N N . SER A 1 294 ? -23.700 6.416 7.948 1.00 87.19 294 SER A N 1
ATOM 2265 C CA . SER A 1 294 ? -24.029 4.992 7.805 1.00 87.19 294 SER A CA 1
ATOM 2266 C C . SER A 1 294 ? -22.861 4.059 8.133 1.00 87.19 294 SER A C 1
ATOM 2268 O O . SER A 1 294 ? -23.039 2.842 8.131 1.00 87.19 294 SER A O 1
ATOM 2270 N N . MET A 1 295 ? -21.665 4.599 8.360 1.00 91.25 295 MET A N 1
ATOM 2271 C CA . MET A 1 295 ? -20.438 3.835 8.562 1.00 91.25 295 MET A CA 1
ATOM 2272 C C . MET A 1 295 ? -19.995 3.893 10.013 1.00 91.25 295 MET A C 1
ATOM 2274 O O . MET A 1 295 ? -20.288 4.839 10.723 1.00 91.25 295 MET A O 1
ATOM 2278 N N . ARG A 1 296 ? -19.214 2.915 10.452 1.00 91.50 296 ARG A N 1
ATOM 2279 C CA . ARG A 1 296 ? -18.304 3.066 11.586 1.00 91.50 296 ARG A CA 1
ATOM 2280 C C . ARG A 1 296 ? -16.888 3.180 11.052 1.00 91.50 296 ARG A C 1
ATOM 2282 O O . ARG A 1 296 ? -16.505 2.396 10.184 1.00 91.50 296 ARG A O 1
ATOM 2289 N N . ALA A 1 297 ? -16.128 4.141 11.554 1.00 91.56 297 ALA A N 1
ATOM 2290 C CA . ALA A 1 297 ? -14.787 4.424 11.078 1.00 91.56 297 ALA A CA 1
ATOM 2291 C C . ALA A 1 297 ? -13.817 4.656 12.237 1.00 91.56 297 ALA A C 1
ATOM 2293 O O . ALA A 1 297 ? -14.145 5.307 13.230 1.00 91.56 297 ALA A O 1
ATOM 2294 N N . VAL A 1 298 ? -12.600 4.138 12.086 1.00 91.12 298 VAL A N 1
ATOM 2295 C CA . VAL A 1 298 ? -11.481 4.431 12.984 1.00 91.12 298 VAL A CA 1
ATOM 2296 C C . VAL A 1 298 ? -10.309 4.918 12.145 1.00 91.12 298 VAL A C 1
ATOM 2298 O O . VAL A 1 298 ? -9.818 4.204 11.271 1.00 91.12 298 VAL A O 1
ATOM 2301 N N . VAL A 1 299 ? -9.853 6.135 12.430 1.00 90.88 299 VAL A N 1
ATOM 2302 C CA . VAL A 1 299 ? -8.647 6.734 11.858 1.00 90.88 299 VAL A CA 1
ATOM 2303 C C . VAL A 1 299 ? -7.522 6.611 12.876 1.00 90.88 299 VAL A C 1
ATOM 2305 O O . VAL A 1 299 ? -7.558 7.233 13.935 1.00 90.88 299 VAL A O 1
ATOM 2308 N N . ILE A 1 300 ? -6.508 5.820 12.546 1.00 90.00 300 ILE A N 1
ATOM 2309 C CA . ILE A 1 300 ? -5.296 5.654 13.345 1.00 90.00 300 ILE A CA 1
ATOM 2310 C C . ILE A 1 300 ? -4.209 6.554 12.765 1.00 90.00 300 ILE A C 1
ATOM 2312 O O . ILE A 1 300 ? -3.739 6.315 11.654 1.00 90.00 300 ILE A O 1
ATOM 2316 N N . ARG A 1 301 ? -3.804 7.579 13.514 1.00 89.81 301 ARG A N 1
ATOM 2317 C CA . ARG A 1 301 ? -2.734 8.517 13.152 1.00 89.81 301 ARG A CA 1
ATOM 2318 C C . ARG A 1 301 ? -1.407 8.082 13.751 1.00 89.81 301 ARG A C 1
ATOM 2320 O O . ARG A 1 301 ? -1.359 7.701 14.913 1.00 89.81 301 ARG A O 1
ATOM 2327 N N . GLY A 1 302 ? -0.332 8.187 12.985 1.00 88.56 302 GLY A N 1
ATOM 2328 C CA . GLY A 1 302 ? 1.026 8.130 13.511 1.00 88.56 302 GLY A CA 1
ATOM 2329 C C . GLY A 1 302 ? 1.483 9.467 14.097 1.00 88.56 302 GLY A C 1
ATOM 2330 O O . GLY A 1 302 ? 0.715 10.428 14.194 1.00 88.56 302 GLY A O 1
ATOM 2331 N N . ALA A 1 303 ? 2.769 9.525 14.439 1.00 87.81 303 ALA A N 1
ATOM 2332 C CA . ALA A 1 303 ? 3.420 10.741 14.910 1.00 87.81 303 ALA A CA 1
ATOM 2333 C C . ALA A 1 303 ? 3.289 11.897 13.903 1.00 87.81 303 ALA A C 1
ATOM 2335 O O . ALA A 1 303 ? 3.407 11.706 12.690 1.00 87.81 303 ALA A O 1
ATOM 2336 N N . GLU A 1 304 ? 3.058 13.099 14.429 1.00 89.88 304 GLU A N 1
ATOM 2337 C CA . GLU A 1 304 ? 3.024 14.322 13.632 1.00 89.88 304 GLU A CA 1
ATOM 2338 C C . GLU A 1 304 ? 4.411 14.623 13.053 1.00 89.88 304 GLU A C 1
ATOM 2340 O O . GLU A 1 304 ? 5.418 14.601 13.761 1.00 89.88 304 GLU A O 1
ATOM 2345 N N . VAL A 1 305 ? 4.442 14.927 11.758 1.00 90.94 305 VAL A N 1
ATOM 2346 C CA . VAL A 1 305 ? 5.579 15.524 11.062 1.00 90.94 305 VAL A CA 1
ATOM 2347 C C . VAL A 1 305 ? 5.262 17.003 10.887 1.00 90.94 305 VAL A C 1
ATOM 2349 O O . VAL A 1 305 ? 4.275 17.346 10.233 1.00 90.94 305 VAL A O 1
ATOM 2352 N N . ASP A 1 306 ? 6.069 17.881 11.476 1.00 93.94 306 ASP A N 1
ATOM 2353 C CA . ASP A 1 306 ? 5.889 19.324 11.319 1.00 93.94 306 ASP A CA 1
ATOM 2354 C C . ASP A 1 306 ? 6.073 19.764 9.854 1.00 93.94 306 ASP A C 1
ATOM 2356 O O . ASP A 1 306 ? 6.650 19.053 9.023 1.00 93.94 306 ASP A O 1
ATOM 2360 N N . ALA A 1 307 ? 5.551 20.945 9.519 1.00 94.62 307 ALA A N 1
ATOM 2361 C CA . ALA A 1 307 ? 5.558 21.449 8.150 1.00 94.62 307 ALA A CA 1
ATOM 2362 C C . ALA A 1 307 ? 6.969 21.607 7.546 1.00 94.62 307 ALA A C 1
ATOM 2364 O O . ALA A 1 307 ? 7.118 21.430 6.334 1.00 94.62 307 ALA A O 1
ATOM 2365 N N . ASP A 1 308 ? 7.994 21.913 8.349 1.00 95.12 308 ASP A N 1
ATOM 2366 C CA . ASP A 1 308 ? 9.370 22.080 7.865 1.00 95.12 308 ASP A CA 1
ATOM 2367 C C . ASP A 1 308 ? 9.967 20.717 7.497 1.00 95.12 308 ASP A C 1
ATOM 2369 O O . ASP A 1 308 ? 10.425 20.508 6.368 1.00 95.12 308 ASP A O 1
ATOM 2373 N N . ALA A 1 309 ? 9.878 19.748 8.411 1.00 93.69 309 ALA A N 1
ATOM 2374 C CA . ALA A 1 309 ? 10.321 18.378 8.175 1.00 93.69 309 ALA A CA 1
ATOM 2375 C C . ALA A 1 309 ? 9.581 17.734 6.990 1.00 93.69 309 ALA A C 1
ATOM 2377 O O . ALA A 1 309 ? 10.193 17.046 6.164 1.00 93.69 309 ALA A O 1
ATOM 2378 N N . TYR A 1 310 ? 8.275 17.988 6.862 1.00 93.00 310 TYR A N 1
ATOM 2379 C CA . TYR A 1 310 ? 7.477 17.508 5.736 1.00 93.00 310 TYR A CA 1
ATOM 2380 C C . TYR A 1 310 ? 7.965 18.100 4.408 1.00 93.00 310 TYR A C 1
ATOM 2382 O O . TYR A 1 310 ? 8.204 17.362 3.447 1.00 93.00 310 TYR A O 1
ATOM 2390 N N . ALA A 1 311 ? 8.169 19.418 4.353 1.00 93.31 311 ALA A N 1
ATOM 2391 C CA . ALA A 1 311 ? 8.639 20.102 3.154 1.00 93.31 311 ALA A CA 1
ATOM 2392 C C . ALA A 1 311 ? 10.014 19.591 2.695 1.00 93.31 311 ALA A C 1
ATOM 2394 O O . ALA A 1 311 ? 10.184 19.242 1.525 1.00 93.31 311 ALA A O 1
ATOM 2395 N N . ILE A 1 312 ? 10.961 19.446 3.626 1.00 91.88 312 ILE A N 1
ATOM 2396 C CA . ILE A 1 312 ? 12.296 18.879 3.376 1.00 91.88 312 ILE A CA 1
ATOM 2397 C C . ILE A 1 312 ? 12.185 17.457 2.812 1.00 91.88 312 ILE A C 1
ATOM 2399 O O . ILE A 1 312 ? 12.816 17.135 1.800 1.00 91.88 312 ILE A O 1
ATOM 2403 N N . ARG A 1 313 ? 11.357 16.599 3.428 1.00 88.25 313 ARG A N 1
ATOM 2404 C CA . ARG A 1 313 ? 11.171 15.203 3.000 1.00 88.25 313 ARG A CA 1
ATOM 2405 C C . ARG A 1 313 ? 10.730 15.118 1.540 1.00 88.25 313 ARG A C 1
ATOM 2407 O O . ARG A 1 313 ? 11.317 14.353 0.771 1.00 88.25 313 ARG A O 1
ATOM 2414 N N . HIS A 1 314 ? 9.733 15.911 1.148 1.00 87.06 314 HIS A N 1
ATOM 2415 C CA . HIS A 1 314 ? 9.182 15.891 -0.210 1.00 87.06 314 HIS A CA 1
ATOM 2416 C C . HIS A 1 314 ? 10.047 16.633 -1.239 1.00 87.06 314 HIS A C 1
ATOM 2418 O O . HIS A 1 314 ? 10.014 16.276 -2.416 1.00 87.06 314 HIS A O 1
ATOM 2424 N N . ALA A 1 315 ? 10.868 17.594 -0.810 1.00 87.75 315 ALA A N 1
ATOM 2425 C CA . ALA A 1 315 ? 11.850 18.261 -1.663 1.00 87.75 315 ALA A CA 1
ATOM 2426 C C . ALA A 1 315 ? 13.127 17.434 -1.882 1.00 87.75 315 ALA A C 1
ATOM 2428 O O . ALA A 1 315 ? 13.841 17.664 -2.858 1.00 87.75 315 ALA A O 1
ATOM 2429 N N . SER A 1 316 ? 13.412 16.445 -1.025 1.00 84.69 316 SER A N 1
ATOM 2430 C CA . SER A 1 316 ? 14.649 15.647 -1.073 1.00 84.69 316 SER A CA 1
ATOM 2431 C C . SER A 1 316 ? 15.034 15.085 -2.455 1.00 84.69 316 SER A C 1
ATOM 2433 O O . SER A 1 316 ? 16.230 15.080 -2.762 1.00 84.69 316 SER A O 1
ATOM 2435 N N . PRO A 1 317 ? 14.109 14.678 -3.357 1.00 80.81 317 PRO A N 1
ATOM 2436 C CA . PRO A 1 317 ? 14.495 14.231 -4.695 1.00 80.81 317 PRO A CA 1
ATOM 2437 C C . PRO A 1 317 ? 15.150 15.325 -5.555 1.00 80.81 317 PRO A C 1
ATOM 2439 O O . PRO A 1 317 ? 15.920 14.996 -6.461 1.00 80.81 317 PRO A O 1
ATOM 2442 N N . GLU A 1 318 ? 14.877 16.609 -5.292 1.00 83.62 318 GLU A N 1
ATOM 2443 C CA . GLU A 1 318 ? 15.461 17.742 -6.025 1.00 83.62 318 GLU A CA 1
ATOM 2444 C C . GLU A 1 318 ? 16.940 17.968 -5.701 1.00 83.62 318 GLU A C 1
ATOM 2446 O O . GLU A 1 318 ? 17.630 18.582 -6.509 1.00 83.62 318 GLU A O 1
ATOM 2451 N N . LEU A 1 319 ? 17.477 17.398 -4.610 1.00 83.12 319 LEU A N 1
ATOM 2452 C CA . LEU A 1 319 ? 18.916 17.468 -4.298 1.00 83.12 319 LEU A CA 1
ATOM 2453 C C . LEU A 1 319 ? 19.791 16.943 -5.443 1.00 83.12 319 LEU A C 1
ATOM 2455 O O . LEU A 1 319 ? 20.919 17.392 -5.628 1.00 83.12 319 LEU A O 1
ATOM 2459 N N . ARG A 1 320 ? 19.259 16.030 -6.267 1.00 79.38 320 ARG A N 1
ATOM 2460 C CA . ARG A 1 320 ? 19.938 15.531 -7.475 1.00 79.38 320 ARG A CA 1
ATOM 2461 C C . ARG A 1 320 ? 20.202 16.620 -8.518 1.00 79.38 320 ARG A C 1
ATOM 2463 O O . ARG A 1 320 ? 21.020 16.409 -9.407 1.00 79.38 320 ARG A O 1
ATOM 2470 N N . ARG A 1 321 ? 19.489 17.744 -8.440 1.00 82.75 321 ARG A N 1
ATOM 2471 C CA . ARG A 1 321 ? 19.620 18.912 -9.318 1.00 82.75 321 ARG A CA 1
ATOM 2472 C C . ARG A 1 321 ? 20.421 20.054 -8.687 1.00 82.75 321 ARG A C 1
ATOM 2474 O O . ARG A 1 321 ? 20.601 21.069 -9.347 1.00 82.75 321 ARG A O 1
ATOM 2481 N N . GLY A 1 322 ? 20.907 19.887 -7.457 1.00 89.12 322 GLY A N 1
ATOM 2482 C CA . GLY A 1 322 ? 21.646 20.910 -6.718 1.00 89.12 322 GLY A CA 1
ATOM 2483 C C . GLY A 1 322 ? 20.919 21.371 -5.457 1.00 89.12 322 GLY A C 1
ATOM 2484 O O . GLY A 1 322 ? 19.725 21.122 -5.273 1.00 89.12 322 GLY A O 1
ATOM 2485 N N . VAL A 1 323 ? 21.665 22.040 -4.578 1.00 93.12 323 VAL A N 1
ATOM 2486 C CA . VAL A 1 323 ? 21.149 22.541 -3.296 1.00 93.12 323 VAL A CA 1
ATOM 2487 C C . VAL A 1 323 ? 20.130 23.652 -3.527 1.00 93.12 323 VAL A C 1
ATOM 2489 O O . VAL A 1 323 ? 19.125 23.698 -2.834 1.00 93.12 323 VAL A O 1
ATOM 2492 N N . GLU A 1 324 ? 20.319 24.480 -4.552 1.00 94.81 324 GLU A N 1
ATOM 2493 C CA . GLU A 1 324 ? 19.414 25.574 -4.911 1.00 94.81 324 GLU A CA 1
ATOM 2494 C C . GLU A 1 324 ? 18.036 25.057 -5.354 1.00 94.81 324 GLU A C 1
ATOM 2496 O O . GLU A 1 324 ? 17.007 25.625 -4.998 1.00 94.81 324 GLU A O 1
ATOM 2501 N N . ALA A 1 325 ? 17.996 23.951 -6.107 1.00 89.19 325 ALA A N 1
ATOM 2502 C CA . ALA A 1 325 ? 16.742 23.326 -6.529 1.00 89.19 325 ALA A CA 1
ATOM 2503 C C . ALA A 1 325 ? 15.989 22.700 -5.345 1.00 89.19 325 ALA A C 1
ATOM 2505 O O . ALA A 1 325 ? 14.761 22.765 -5.278 1.00 89.19 325 ALA A O 1
ATOM 2506 N N . PHE A 1 326 ? 16.731 22.099 -4.414 1.00 90.62 326 PHE A N 1
ATOM 2507 C CA . PHE A 1 326 ? 16.189 21.580 -3.165 1.00 90.62 326 PHE A CA 1
ATOM 2508 C C . PHE A 1 326 ? 15.646 22.692 -2.262 1.00 90.62 326 PHE A C 1
ATOM 2510 O O . PHE A 1 326 ? 14.525 22.568 -1.770 1.00 90.62 326 PHE A O 1
ATOM 2517 N N . ASP A 1 327 ? 16.400 23.779 -2.096 1.00 93.44 327 ASP A N 1
ATOM 2518 C CA . ASP A 1 327 ? 16.004 24.945 -1.306 1.00 93.44 327 ASP A CA 1
ATOM 2519 C C . ASP A 1 327 ? 14.698 25.528 -1.855 1.00 93.44 327 ASP A C 1
ATOM 2521 O O . ASP A 1 327 ? 13.680 25.498 -1.167 1.00 93.44 327 ASP A O 1
ATOM 2525 N N . ALA A 1 328 ? 14.661 25.856 -3.152 1.00 91.81 328 ALA A N 1
ATOM 2526 C CA . ALA A 1 328 ? 13.467 26.377 -3.814 1.00 91.81 328 ALA A CA 1
ATOM 2527 C C . ALA A 1 328 ? 12.235 25.465 -3.651 1.00 91.81 328 ALA A C 1
ATOM 2529 O O . ALA A 1 328 ? 11.131 25.948 -3.391 1.00 91.81 328 ALA A O 1
ATOM 2530 N N . ALA A 1 329 ? 12.399 24.144 -3.787 1.00 89.56 329 ALA A N 1
ATOM 2531 C CA . ALA A 1 329 ? 11.296 23.198 -3.635 1.00 89.56 329 ALA A CA 1
ATOM 2532 C C . ALA A 1 329 ? 10.821 23.053 -2.182 1.00 89.56 329 ALA A C 1
ATOM 2534 O O . ALA A 1 329 ? 9.616 22.936 -1.943 1.00 89.56 329 ALA A O 1
ATOM 2535 N N . SER A 1 330 ? 11.743 23.065 -1.216 1.00 93.12 330 SER A N 1
ATOM 2536 C CA . SER A 1 330 ? 11.399 22.972 0.205 1.00 93.12 330 SER A CA 1
ATOM 2537 C C . SER A 1 330 ? 10.723 24.255 0.696 1.00 93.12 330 SER A C 1
ATOM 2539 O O . SER A 1 330 ? 9.671 24.169 1.328 1.00 93.12 330 SER A O 1
ATOM 2541 N N . THR A 1 331 ? 11.216 25.435 0.301 1.00 94.19 331 THR A N 1
ATOM 2542 C CA . THR A 1 331 ? 10.564 26.724 0.569 1.00 94.19 331 THR A CA 1
ATOM 2543 C C . THR A 1 331 ? 9.167 26.777 -0.038 1.00 94.19 331 THR A C 1
ATOM 2545 O O . THR A 1 331 ? 8.210 27.036 0.685 1.00 94.19 331 THR A O 1
ATOM 2548 N N . ALA A 1 332 ? 9.009 26.439 -1.323 1.00 93.31 332 ALA A N 1
ATOM 2549 C CA . ALA A 1 332 ? 7.704 26.483 -1.985 1.00 93.31 332 ALA A CA 1
ATOM 2550 C C . ALA A 1 332 ? 6.671 25.559 -1.318 1.00 93.31 332 ALA A C 1
ATOM 2552 O O . ALA A 1 332 ? 5.514 25.941 -1.140 1.00 93.31 332 ALA A O 1
ATOM 2553 N N . MET A 1 333 ? 7.074 24.345 -0.919 1.00 93.62 333 MET A N 1
ATOM 2554 C CA . MET A 1 333 ? 6.192 23.444 -0.174 1.00 93.62 333 MET A CA 1
ATOM 2555 C C . MET A 1 333 ? 5.851 24.021 1.203 1.00 93.62 333 MET A C 1
ATOM 2557 O O . MET A 1 333 ? 4.687 24.022 1.598 1.00 93.62 333 MET A O 1
ATOM 2561 N N . ARG A 1 334 ? 6.842 24.539 1.933 1.00 95.75 334 ARG A N 1
ATOM 2562 C CA . ARG A 1 334 ? 6.641 25.071 3.282 1.00 95.75 334 ARG A CA 1
ATOM 2563 C C . ARG A 1 334 ? 5.740 26.308 3.305 1.00 95.75 334 ARG A C 1
ATOM 2565 O O . ARG A 1 334 ? 4.872 26.408 4.176 1.00 95.75 334 ARG A O 1
ATOM 2572 N N . GLU A 1 335 ? 5.922 27.223 2.357 1.00 95.50 335 GLU A N 1
ATOM 2573 C CA . GLU A 1 335 ? 5.067 28.399 2.158 1.00 95.50 335 GLU A CA 1
ATOM 2574 C C . GLU A 1 335 ? 3.649 27.993 1.751 1.00 95.50 335 GLU A C 1
ATOM 2576 O O . GLU A 1 335 ? 2.669 28.552 2.244 1.00 95.50 335 GLU A O 1
ATOM 2581 N N . HIS A 1 336 ? 3.519 26.972 0.900 1.00 95.44 336 HIS A N 1
ATOM 2582 C CA . HIS A 1 336 ? 2.213 26.443 0.524 1.00 95.44 336 HIS A CA 1
ATOM 2583 C C . HIS A 1 336 ? 1.463 25.877 1.727 1.00 95.44 336 HIS A C 1
ATOM 2585 O O . HIS A 1 336 ? 0.332 26.299 1.968 1.00 95.44 336 HIS A O 1
ATOM 2591 N N . LEU A 1 337 ? 2.094 24.998 2.519 1.00 94.44 337 LEU A N 1
ATOM 2592 C CA . LEU A 1 337 ? 1.501 24.443 3.743 1.00 94.44 337 LEU A CA 1
ATOM 2593 C C . LEU A 1 337 ? 1.026 25.554 4.689 1.00 94.44 337 LEU A C 1
ATOM 2595 O O . LEU A 1 337 ? -0.081 25.487 5.220 1.00 94.44 337 LEU A O 1
ATOM 2599 N N . GLU A 1 338 ? 1.818 26.615 4.840 1.00 94.50 338 GLU A N 1
ATOM 2600 C CA . GLU A 1 338 ? 1.432 27.792 5.616 1.00 94.50 338 GLU A CA 1
ATOM 2601 C C . GLU A 1 338 ? 0.218 28.517 5.055 1.00 94.50 338 GLU A C 1
ATOM 2603 O O . GLU A 1 338 ? -0.692 28.844 5.820 1.00 94.50 338 GLU A O 1
ATOM 2608 N N . SER A 1 339 ? 0.189 28.737 3.741 1.00 94.19 339 SER A N 1
ATOM 2609 C CA . SER A 1 339 ? -0.902 29.437 3.064 1.00 94.19 339 SER A CA 1
ATOM 2610 C C . SER A 1 339 ? -2.240 28.708 3.200 1.00 94.19 339 SER A C 1
ATOM 2612 O O . SER A 1 339 ? -3.281 29.351 3.325 1.00 94.19 339 SER A O 1
ATOM 2614 N N . VAL A 1 340 ? -2.214 27.369 3.244 1.00 92.19 340 VAL A N 1
ATOM 2615 C CA . VAL A 1 340 ? -3.405 26.533 3.455 1.00 92.19 340 VAL A CA 1
ATOM 2616 C C . VAL A 1 340 ? -3.658 26.214 4.930 1.00 92.19 340 VAL A C 1
ATOM 2618 O O . VAL A 1 340 ? -4.567 25.449 5.241 1.00 92.19 340 VAL A O 1
ATOM 2621 N N . GLY A 1 341 ? -2.880 26.797 5.847 1.00 91.69 341 GLY A N 1
ATOM 2622 C CA . GLY A 1 341 ? -3.077 26.681 7.290 1.00 91.69 341 GLY A CA 1
ATOM 2623 C C . GLY A 1 341 ? -2.674 25.336 7.895 1.00 91.69 341 GLY A C 1
ATOM 2624 O O . GLY A 1 341 ? -3.108 25.036 9.004 1.00 91.69 341 GLY A O 1
ATOM 2625 N N . ILE A 1 342 ? -1.861 24.529 7.213 1.00 92.38 342 ILE A N 1
ATOM 2626 C CA . ILE A 1 342 ? -1.355 23.249 7.722 1.00 92.38 342 ILE A CA 1
ATOM 2627 C C . ILE A 1 342 ? -0.111 23.508 8.586 1.00 92.38 342 ILE A C 1
ATOM 2629 O O . ILE A 1 342 ? 0.861 24.109 8.130 1.00 92.38 342 ILE A O 1
ATOM 2633 N N . ARG A 1 343 ? -0.136 23.063 9.849 1.00 92.44 343 ARG A N 1
ATOM 2634 C CA . ARG A 1 343 ? 1.015 23.123 10.776 1.00 92.44 343 ARG A CA 1
ATOM 2635 C C . ARG A 1 343 ? 1.889 21.866 10.737 1.00 92.44 343 ARG A C 1
ATOM 2637 O O . ARG A 1 343 ? 3.072 21.944 11.050 1.00 92.44 343 ARG A O 1
ATOM 2644 N N . GLY A 1 344 ? 1.308 20.741 10.338 1.00 92.25 344 GLY A N 1
ATOM 2645 C CA . GLY A 1 344 ? 1.966 19.443 10.259 1.00 92.25 344 GLY A CA 1
ATOM 2646 C C . GLY A 1 344 ? 1.041 18.405 9.636 1.00 92.25 344 GLY A C 1
ATOM 2647 O O . GLY A 1 344 ? -0.130 18.686 9.374 1.00 92.25 344 GLY A O 1
ATOM 2648 N N . LEU A 1 345 ? 1.562 17.212 9.373 1.00 92.31 345 LEU A N 1
ATOM 2649 C CA . LEU A 1 345 ? 0.804 16.089 8.831 1.00 92.31 345 LEU A CA 1
ATOM 2650 C C . LEU A 1 345 ? 1.136 14.806 9.592 1.00 92.31 345 LEU A C 1
ATOM 2652 O O . LEU A 1 345 ? 2.284 14.578 9.969 1.00 92.31 345 LEU A O 1
ATOM 2656 N N . CYS A 1 346 ? 0.143 13.943 9.778 1.00 90.31 346 CYS A N 1
ATOM 2657 C CA . CYS A 1 346 ? 0.323 12.614 10.360 1.00 90.31 346 CYS A CA 1
ATOM 2658 C C . CYS A 1 346 ? 0.059 11.548 9.293 1.00 90.31 346 CYS A C 1
ATOM 2660 O O . CYS A 1 346 ? -1.019 11.591 8.701 1.00 90.31 346 CYS A O 1
ATOM 2662 N N . PRO A 1 347 ? 0.928 10.543 9.084 1.00 90.19 347 PRO A N 1
ATOM 2663 C CA . PRO A 1 347 ? 0.510 9.364 8.333 1.00 90.19 347 PRO A CA 1
ATOM 2664 C C . PRO A 1 347 ? -0.688 8.725 9.044 1.00 90.19 347 PRO A C 1
ATOM 2666 O O . PRO A 1 347 ? -0.736 8.704 10.277 1.00 90.19 347 PRO A O 1
ATOM 2669 N N . ALA A 1 348 ? -1.660 8.226 8.293 1.00 90.50 348 ALA A N 1
ATOM 2670 C CA . ALA A 1 348 ? -2.899 7.710 8.848 1.00 90.50 348 ALA A CA 1
ATOM 2671 C C . ALA A 1 348 ? -3.413 6.488 8.086 1.00 90.50 348 ALA A C 1
ATOM 2673 O O . ALA A 1 348 ? -3.307 6.402 6.863 1.00 90.50 348 ALA A O 1
ATOM 2674 N N . ILE A 1 349 ? -4.015 5.564 8.835 1.00 91.19 349 ILE A N 1
ATOM 2675 C CA . ILE A 1 349 ? -4.803 4.446 8.315 1.00 91.19 349 ILE A CA 1
ATOM 2676 C C . ILE A 1 349 ? -6.253 4.679 8.729 1.00 91.19 349 ILE A C 1
ATOM 2678 O O . ILE A 1 349 ? -6.523 4.905 9.906 1.00 91.19 349 ILE A O 1
ATOM 2682 N N . CYS A 1 350 ? -7.186 4.610 7.785 1.00 91.62 350 CYS A N 1
ATOM 2683 C CA . CYS A 1 350 ? -8.616 4.625 8.073 1.00 91.62 350 CYS A CA 1
ATOM 2684 C C . CYS A 1 350 ? -9.213 3.260 7.742 1.00 91.62 350 CYS A C 1
ATOM 2686 O O . CYS A 1 350 ? -9.037 2.754 6.634 1.00 91.62 350 CYS A O 1
ATOM 2688 N N . VAL A 1 351 ? -9.928 2.680 8.699 1.00 92.62 351 VAL A N 1
ATOM 2689 C CA . VAL A 1 351 ? -10.748 1.487 8.494 1.00 92.62 351 VAL A CA 1
ATOM 2690 C C . VAL A 1 351 ? -12.216 1.867 8.619 1.00 92.62 351 VAL A C 1
ATOM 2692 O O . VAL A 1 351 ? -12.581 2.591 9.544 1.00 92.62 351 VAL A O 1
ATOM 2695 N N . MET A 1 352 ? -13.053 1.393 7.694 1.00 92.81 352 MET A N 1
ATOM 2696 C CA . MET A 1 352 ? -14.495 1.652 7.705 1.00 92.81 352 MET A CA 1
ATOM 2697 C C . MET A 1 352 ? -15.301 0.390 7.421 1.00 92.81 352 MET A C 1
ATOM 2699 O O . MET A 1 352 ? -14.920 -0.422 6.581 1.00 92.81 352 MET A O 1
ATOM 2703 N N . GLU A 1 353 ? -16.444 0.259 8.084 1.00 93.25 353 GLU A N 1
ATOM 2704 C CA . GLU A 1 353 ? -17.423 -0.818 7.887 1.00 93.25 353 GLU A CA 1
ATOM 2705 C C . GLU A 1 353 ? -18.839 -0.246 8.015 1.00 93.25 353 GLU A C 1
ATOM 2707 O O . GLU A 1 353 ? -19.016 0.817 8.615 1.00 93.25 353 GLU A O 1
ATOM 2712 N N . HIS A 1 354 ? -19.856 -0.932 7.491 1.00 91.31 354 HIS A N 1
ATOM 2713 C CA . HIS A 1 354 ? -21.245 -0.504 7.695 1.00 91.31 354 HIS A CA 1
ATOM 2714 C C . HIS A 1 354 ? -21.621 -0.520 9.182 1.00 91.31 354 HIS A C 1
ATOM 2716 O O . HIS A 1 354 ? -21.271 -1.435 9.932 1.00 91.31 354 HIS A O 1
ATOM 2722 N N . ALA A 1 355 ? -22.377 0.485 9.619 1.00 85.44 355 ALA A N 1
ATOM 2723 C CA . ALA A 1 355 ? -22.957 0.507 10.953 1.00 85.44 355 ALA A CA 1
ATOM 2724 C C . ALA A 1 355 ? -24.136 -0.479 11.029 1.00 85.44 355 ALA A C 1
ATOM 2726 O O . ALA A 1 355 ? -25.081 -0.398 10.246 1.00 85.44 355 ALA A O 1
ATOM 2727 N N . ALA A 1 356 ? -24.135 -1.380 12.017 1.00 71.25 356 ALA A N 1
ATOM 2728 C CA . ALA A 1 356 ? -25.139 -2.446 12.135 1.00 71.25 356 ALA A CA 1
ATOM 2729 C C . ALA A 1 356 ? -26.593 -1.950 12.324 1.00 71.25 356 ALA A C 1
ATOM 2731 O O . ALA A 1 356 ? -27.528 -2.713 12.084 1.00 71.25 356 ALA A O 1
ATOM 2732 N N . ARG A 1 357 ? -26.796 -0.700 12.773 1.00 68.19 357 ARG A N 1
ATOM 2733 C CA . ARG A 1 357 ? -28.119 -0.097 13.050 1.00 68.19 357 ARG A CA 1
ATOM 2734 C C . ARG A 1 357 ? -28.244 1.375 12.614 1.00 68.19 357 ARG A C 1
ATOM 2736 O O . ARG A 1 357 ? -29.134 2.073 13.079 1.00 68.19 357 ARG A O 1
ATOM 2743 N N . GLY A 1 358 ? -27.350 1.866 11.751 1.00 64.19 358 GLY A N 1
ATOM 2744 C CA . GLY A 1 358 ? -27.333 3.278 11.328 1.00 64.19 358 GLY A CA 1
ATOM 2745 C C . GLY A 1 358 ? -26.756 4.266 12.354 1.00 64.19 358 GLY A C 1
ATOM 2746 O O . GLY A 1 358 ? -26.682 5.456 12.070 1.00 64.19 358 GLY A O 1
ATOM 2747 N N . GLU A 1 359 ? -26.310 3.782 13.516 1.00 75.25 359 GLU A N 1
ATOM 2748 C CA . GLU A 1 359 ? -25.517 4.551 14.483 1.00 75.25 359 GLU A CA 1
ATOM 2749 C C . GLU A 1 359 ? -24.039 4.495 14.087 1.00 75.25 359 GLU A C 1
ATOM 2751 O O . GLU A 1 359 ? -23.263 3.674 14.580 1.00 75.25 359 GLU A O 1
ATOM 2756 N N . GLY A 1 360 ? -23.670 5.315 13.106 1.00 86.00 360 GLY A N 1
ATOM 2757 C CA . GLY A 1 360 ? -22.283 5.472 12.706 1.00 86.00 360 GLY A CA 1
ATOM 2758 C C . GLY A 1 360 ? -21.485 6.350 13.660 1.00 86.00 360 GLY A C 1
ATOM 2759 O O . GLY A 1 360 ? -22.014 7.267 14.286 1.00 86.00 360 GLY A O 1
ATOM 2760 N N . TYR A 1 361 ? -20.183 6.099 13.726 1.00 88.00 361 TYR A N 1
ATOM 2761 C CA . TYR A 1 361 ? -19.231 6.930 14.456 1.00 88.00 361 TYR A CA 1
ATOM 2762 C C . TYR A 1 361 ? -17.908 7.035 13.704 1.00 88.00 361 TYR A C 1
ATOM 2764 O O . TYR A 1 361 ? -17.543 6.146 12.931 1.00 88.00 361 TYR A O 1
ATOM 2772 N N . LEU A 1 362 ? -17.169 8.103 13.988 1.00 89.12 362 LEU A N 1
ATOM 2773 C CA . LEU A 1 362 ? -15.795 8.275 13.550 1.00 89.12 362 LEU A CA 1
ATOM 2774 C C . LEU A 1 362 ? -14.918 8.565 14.758 1.00 89.12 362 LEU A C 1
ATOM 2776 O O . LEU A 1 362 ? -15.022 9.628 15.365 1.00 89.12 362 LEU A O 1
ATOM 2780 N N . ASP A 1 363 ? -14.042 7.617 15.067 1.00 88.50 363 ASP A N 1
ATOM 2781 C CA . ASP A 1 363 ? -13.012 7.782 16.082 1.00 88.50 363 ASP A CA 1
ATOM 2782 C C . ASP A 1 363 ? -11.669 8.098 15.434 1.00 88.50 363 ASP A C 1
ATOM 2784 O O . ASP A 1 363 ? -11.254 7.454 14.472 1.00 88.50 363 ASP A O 1
ATOM 2788 N N . VAL A 1 364 ? -10.952 9.052 16.020 1.00 87.75 364 VAL A N 1
ATOM 2789 C CA . VAL A 1 364 ? -9.551 9.316 15.696 1.00 87.75 364 VAL A CA 1
ATOM 2790 C C . VAL A 1 364 ? -8.704 8.892 16.887 1.00 87.75 364 VAL A C 1
ATOM 2792 O O . VAL A 1 364 ? -8.911 9.352 18.009 1.00 87.75 364 VAL A O 1
ATOM 2795 N N . VAL A 1 365 ? -7.742 8.006 16.649 1.00 87.00 365 VAL A N 1
ATOM 2796 C CA . VAL A 1 365 ? -6.796 7.520 17.655 1.00 87.00 365 VAL A CA 1
ATOM 2797 C C . VAL A 1 365 ? -5.371 7.796 17.200 1.00 87.00 365 VAL A C 1
ATOM 2799 O O . VAL A 1 365 ? -5.072 7.762 16.009 1.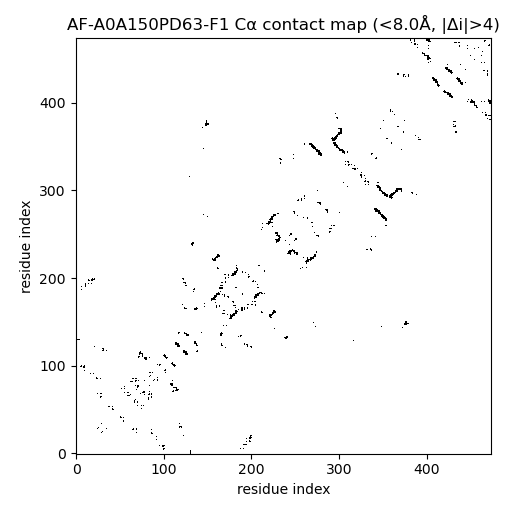00 87.00 365 VAL A O 1
ATOM 2802 N N . CYS A 1 366 ? -4.482 8.079 18.145 1.00 84.94 366 CYS A N 1
ATOM 2803 C CA . CYS A 1 366 ? -3.065 8.273 17.862 1.00 84.94 366 CYS A CA 1
ATOM 2804 C C . CYS A 1 366 ? -2.298 7.017 18.287 1.00 84.94 366 CYS A C 1
ATOM 2806 O O . CYS A 1 366 ? -2.362 6.621 19.450 1.00 84.94 366 CYS A O 1
ATOM 2808 N N . ALA A 1 367 ? -1.611 6.400 17.330 1.00 79.81 367 ALA A N 1
ATOM 2809 C CA . ALA A 1 367 ? -0.605 5.373 17.554 1.00 79.81 367 ALA A CA 1
ATOM 2810 C C . ALA A 1 367 ? 0.667 5.986 18.163 1.00 79.81 367 ALA A C 1
ATOM 2812 O O . ALA A 1 367 ? 0.810 7.211 18.241 1.00 79.81 367 ALA A O 1
ATOM 2813 N N . GLY A 1 368 ? 1.589 5.125 18.584 1.00 71.06 368 GLY A N 1
ATOM 2814 C CA . GLY A 1 368 ? 2.907 5.508 19.058 1.00 71.06 368 GLY A CA 1
ATOM 2815 C C . GLY A 1 368 ? 3.821 6.013 17.939 1.00 71.06 368 GLY A C 1
ATOM 2816 O O . GLY A 1 368 ? 3.418 6.673 16.977 1.00 71.06 368 GLY A O 1
ATOM 2817 N N . THR A 1 369 ? 5.114 5.747 18.088 1.00 65.00 369 THR A N 1
ATOM 2818 C CA . THR A 1 369 ? 6.147 6.325 17.223 1.00 65.00 369 THR A CA 1
ATOM 2819 C C . THR A 1 369 ? 6.187 5.702 15.828 1.00 65.00 369 THR A C 1
ATOM 2821 O O . THR A 1 369 ? 6.772 6.306 14.927 1.00 65.00 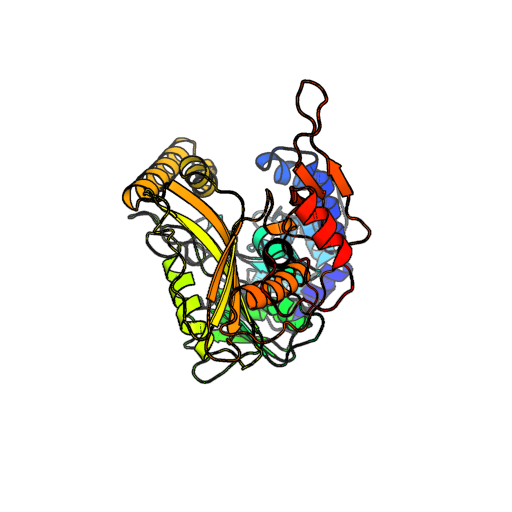369 THR A O 1
ATOM 2824 N N . SER A 1 370 ? 5.570 4.535 15.602 1.00 70.38 370 SER A N 1
ATOM 2825 C CA . SER A 1 370 ? 5.645 3.845 14.313 1.00 70.38 370 SER A CA 1
ATOM 2826 C C . SER A 1 370 ? 4.334 3.176 13.890 1.00 70.38 370 SER A C 1
ATOM 2828 O O . SER A 1 370 ? 4.164 1.965 14.010 1.00 70.38 370 SER A O 1
ATOM 2830 N N . LEU A 1 371 ? 3.443 3.959 13.267 1.00 79.00 371 LEU A N 1
ATOM 2831 C CA . LEU A 1 371 ? 2.169 3.483 12.698 1.00 79.00 371 LEU A CA 1
ATOM 2832 C C . LEU A 1 371 ? 2.316 2.179 11.891 1.00 79.00 371 LEU A C 1
ATOM 2834 O O . LEU A 1 371 ? 1.568 1.227 12.083 1.00 79.00 371 LEU A O 1
ATOM 2838 N N . TRP A 1 372 ? 3.308 2.135 11.002 1.00 75.50 372 TRP A N 1
ATOM 2839 C CA . TRP A 1 372 ? 3.542 1.026 10.074 1.00 75.50 372 TRP A CA 1
ATOM 2840 C C . TRP A 1 372 ? 3.959 -0.285 10.747 1.00 75.50 372 TRP A C 1
ATOM 2842 O O . TRP A 1 372 ? 3.770 -1.347 10.163 1.00 75.50 372 TRP A O 1
ATOM 2852 N N . ASN A 1 373 ? 4.530 -0.214 11.950 1.00 71.75 373 ASN A N 1
ATOM 2853 C CA . ASN A 1 373 ? 4.977 -1.387 12.701 1.00 71.75 373 ASN A CA 1
ATOM 2854 C C . ASN A 1 373 ? 3.965 -1.810 13.776 1.00 71.75 373 ASN A C 1
ATOM 2856 O O . ASN A 1 373 ? 3.957 -2.966 14.184 1.00 71.75 373 ASN A O 1
ATOM 2860 N N . GLU A 1 374 ? 3.129 -0.880 14.239 1.00 72.31 374 GLU A N 1
ATOM 2861 C CA . GLU A 1 374 ? 2.198 -1.085 15.356 1.00 72.31 374 GLU A CA 1
ATOM 2862 C C . GLU A 1 374 ? 0.805 -1.557 14.901 1.00 72.31 374 GLU A C 1
ATOM 2864 O O . GLU A 1 374 ? 0.060 -2.171 15.671 1.00 72.31 374 GLU A O 1
ATOM 2869 N N . VAL A 1 375 ? 0.423 -1.292 13.646 1.00 82.25 375 VAL A N 1
ATOM 2870 C CA . VAL A 1 375 ? -0.911 -1.632 13.136 1.00 82.25 375 VAL A CA 1
ATOM 2871 C C . VAL A 1 375 ? -0.883 -2.948 12.358 1.00 82.25 375 VAL A C 1
ATOM 2873 O O . VAL A 1 375 ? -0.269 -3.068 11.302 1.00 82.25 375 VAL A O 1
ATOM 2876 N N . SER A 1 376 ? -1.624 -3.931 12.865 1.00 84.88 376 SER A N 1
ATOM 2877 C CA . SER A 1 376 ? -1.921 -5.201 12.197 1.00 84.88 376 SER A CA 1
ATOM 2878 C C . SER A 1 376 ? -3.427 -5.358 11.979 1.00 84.88 376 SER A C 1
ATOM 2880 O O . SER A 1 376 ? -4.219 -4.615 12.563 1.00 84.88 376 SER A O 1
ATOM 2882 N N . ALA A 1 377 ? -3.844 -6.355 11.196 1.00 84.69 377 ALA A N 1
ATOM 2883 C CA . ALA A 1 377 ? -5.264 -6.667 11.037 1.00 84.69 377 ALA A CA 1
ATOM 2884 C C . ALA A 1 377 ? -5.949 -6.982 12.373 1.00 84.69 377 ALA A C 1
ATOM 2886 O O . ALA A 1 377 ? -7.005 -6.430 12.667 1.00 84.69 377 ALA A O 1
ATOM 2887 N N . ARG A 1 378 ? -5.284 -7.753 13.245 1.00 84.69 378 ARG A N 1
ATOM 2888 C CA . ARG A 1 378 ? -5.766 -8.031 14.606 1.00 84.69 378 ARG A CA 1
ATOM 2889 C C . ARG A 1 378 ? -5.911 -6.749 15.425 1.00 84.69 378 ARG A C 1
ATOM 2891 O O . ARG A 1 378 ? -6.886 -6.589 16.154 1.00 84.69 378 ARG A O 1
ATOM 2898 N N . THR A 1 379 ? -4.952 -5.829 15.300 1.00 86.62 379 THR A N 1
ATOM 2899 C CA . THR A 1 379 ? -5.017 -4.520 15.960 1.00 86.62 379 THR A CA 1
ATOM 2900 C C . THR A 1 379 ? -6.242 -3.740 15.480 1.00 86.62 379 THR A C 1
ATOM 2902 O O . THR A 1 379 ? -6.973 -3.208 16.314 1.00 86.62 379 THR A O 1
ATOM 2905 N N . LEU A 1 380 ? -6.501 -3.710 14.166 1.00 87.81 380 LEU A N 1
ATOM 2906 C CA . LEU A 1 380 ? -7.677 -3.051 13.590 1.00 87.81 380 LEU A CA 1
ATOM 2907 C C . LEU A 1 380 ? -8.987 -3.697 14.044 1.00 87.81 380 LEU A C 1
ATOM 2909 O O . LEU A 1 380 ? -9.880 -2.975 14.476 1.00 87.81 380 LEU A O 1
ATOM 2913 N N . ASP A 1 381 ? -9.095 -5.025 13.998 1.00 87.88 381 ASP A N 1
ATOM 2914 C CA . ASP A 1 381 ? -10.293 -5.760 14.424 1.00 87.88 381 ASP A CA 1
ATOM 2915 C C . ASP A 1 381 ? -10.633 -5.461 15.884 1.00 87.88 381 ASP A C 1
ATOM 2917 O O . ASP A 1 381 ? -11.767 -5.105 16.212 1.00 87.88 381 ASP A O 1
ATOM 2921 N N . ARG A 1 382 ? -9.620 -5.513 16.756 1.00 87.81 382 ARG A N 1
ATOM 2922 C CA . ARG A 1 382 ? -9.767 -5.193 18.176 1.00 87.81 382 ARG A CA 1
ATOM 2923 C C . ARG A 1 382 ? -10.193 -3.742 18.376 1.00 87.81 382 ARG A C 1
ATOM 2925 O O . ARG A 1 382 ? -11.106 -3.492 19.160 1.00 87.81 382 ARG A O 1
ATOM 2932 N N . MET A 1 383 ? -9.593 -2.791 17.654 1.00 87.69 383 MET A N 1
ATOM 2933 C CA . MET A 1 383 ? -10.000 -1.382 17.714 1.00 87.69 383 MET A CA 1
ATOM 2934 C C . MET A 1 383 ? -11.443 -1.189 17.244 1.00 87.69 383 MET A C 1
ATOM 2936 O O . MET A 1 383 ? -12.231 -0.585 17.964 1.00 87.69 383 MET A O 1
ATOM 2940 N N . MET A 1 384 ? -11.826 -1.745 16.096 1.00 87.62 384 MET A N 1
ATOM 2941 C CA . MET A 1 384 ? -13.188 -1.642 15.567 1.00 87.62 384 MET A CA 1
ATOM 2942 C C . MET A 1 384 ? -14.221 -2.213 16.542 1.00 87.62 384 MET A C 1
ATOM 2944 O O . MET A 1 384 ? -15.211 -1.548 16.847 1.00 87.62 384 MET A O 1
ATOM 2948 N N . ALA A 1 385 ? -13.967 -3.406 17.086 1.00 86.00 385 ALA A N 1
ATOM 2949 C CA . ALA A 1 385 ? -14.853 -4.051 18.048 1.00 86.00 385 ALA A CA 1
ATOM 2950 C C . ALA A 1 385 ? -14.991 -3.242 19.348 1.00 86.00 385 ALA A C 1
ATOM 2952 O O . ALA A 1 385 ? -16.103 -3.013 19.823 1.00 86.00 385 ALA A O 1
ATOM 2953 N N . ASN A 1 386 ? -13.873 -2.758 19.895 1.00 87.94 386 ASN A N 1
ATOM 2954 C CA . ASN A 1 386 ? -13.875 -2.012 21.149 1.00 87.94 386 ASN A CA 1
ATOM 2955 C C . ASN A 1 386 ? -14.491 -0.613 20.998 1.00 87.94 386 ASN A C 1
ATOM 2957 O O . ASN A 1 386 ? -15.220 -0.169 21.881 1.00 87.94 386 ASN A O 1
ATOM 2961 N N . ARG A 1 387 ? -14.264 0.085 19.878 1.00 87.00 387 ARG A N 1
ATOM 2962 C CA . ARG A 1 387 ? -14.896 1.394 19.627 1.00 87.00 387 ARG A CA 1
ATOM 2963 C C . ARG A 1 387 ? -16.394 1.274 19.390 1.00 87.00 387 ARG A C 1
ATOM 2965 O O . ARG A 1 387 ? -17.150 2.105 19.882 1.00 87.00 387 ARG A O 1
ATOM 2972 N N . ALA A 1 388 ? -16.842 0.180 18.780 1.00 83.81 388 ALA A N 1
ATOM 2973 C CA . ALA A 1 388 ? -18.264 -0.116 18.661 1.00 83.81 388 ALA A CA 1
ATOM 2974 C C . ALA A 1 388 ? -18.957 -0.355 20.016 1.00 83.81 388 ALA A C 1
ATOM 2976 O O . ALA A 1 388 ? -20.183 -0.369 20.057 1.00 83.81 388 ALA A O 1
ATOM 2977 N N . LEU A 1 389 ? -18.223 -0.570 21.117 1.00 79.94 389 LEU A N 1
ATOM 2978 C CA . LEU A 1 389 ? -18.789 -0.585 22.473 1.00 79.94 389 LEU A CA 1
ATOM 2979 C C . LEU A 1 389 ? -18.975 0.828 23.035 1.00 79.94 389 LEU A C 1
ATOM 2981 O O . LEU A 1 389 ? -19.951 1.067 23.733 1.00 79.94 389 LEU A O 1
ATOM 2985 N N . LEU A 1 390 ? -18.073 1.757 22.706 1.00 80.19 390 LEU A N 1
ATOM 2986 C CA . LEU A 1 390 ? -18.088 3.132 23.221 1.00 80.19 390 LEU A CA 1
ATOM 2987 C C . LEU A 1 390 ? -19.201 4.002 22.624 1.00 80.19 390 LEU A C 1
ATOM 2989 O O . LEU A 1 390 ? -19.607 4.975 23.248 1.00 80.19 390 LEU A O 1
ATOM 2993 N N . HIS A 1 391 ? -19.667 3.669 21.419 1.00 79.38 391 HIS A N 1
ATOM 2994 C CA . HIS A 1 391 ? -20.632 4.471 20.652 1.00 79.38 391 HIS A CA 1
ATOM 2995 C C . HIS A 1 391 ? -22.052 3.892 20.626 1.00 79.38 391 HIS A C 1
ATOM 2997 O O . HIS A 1 391 ? -22.864 4.303 19.804 1.00 79.38 391 HIS A O 1
ATOM 3003 N N . ARG A 1 392 ? -22.377 2.919 21.484 1.00 71.44 392 ARG A N 1
ATOM 3004 C CA . ARG A 1 392 ? -23.729 2.337 21.514 1.00 71.44 392 ARG A CA 1
ATOM 3005 C C . ARG A 1 392 ? -24.717 3.281 22.183 1.00 71.44 392 ARG A C 1
ATOM 3007 O O . ARG A 1 392 ? -24.447 3.785 23.271 1.00 71.44 392 ARG A O 1
ATOM 3014 N N . SER A 1 393 ? -25.901 3.428 21.596 1.00 57.78 393 SER A N 1
ATOM 3015 C CA . SER A 1 393 ? -27.016 4.119 22.241 1.00 57.78 393 SER A CA 1
ATOM 3016 C C . SER A 1 393 ? -27.912 3.132 23.003 1.00 57.78 393 SER A C 1
ATOM 3018 O O . SER A 1 393 ? -28.429 2.177 22.431 1.00 57.78 393 SER A O 1
ATOM 3020 N N . GLY A 1 394 ? -28.140 3.390 24.296 1.00 53.47 394 GLY A N 1
ATOM 3021 C CA . GLY A 1 394 ? -29.238 2.804 25.076 1.00 53.47 394 GLY A CA 1
ATOM 3022 C C . GLY A 1 394 ? -29.020 1.397 25.647 1.00 53.47 394 GLY A C 1
ATOM 3023 O O . GLY A 1 394 ? -29.435 0.423 25.034 1.00 53.47 394 GLY A O 1
ATOM 3024 N N . GLY A 1 395 ? -28.485 1.312 26.875 1.00 48.25 395 GLY A N 1
ATOM 3025 C CA . GLY A 1 395 ? -28.745 0.277 27.901 1.00 48.25 395 GLY A CA 1
ATOM 3026 C C . GLY A 1 395 ? -28.564 -1.218 27.573 1.00 48.25 395 GLY A C 1
ATOM 3027 O O . GLY A 1 395 ? -28.758 -2.048 28.460 1.00 48.25 395 GLY A O 1
ATOM 3028 N N . GLU A 1 396 ? -28.239 -1.604 26.339 1.00 52.09 396 GLU A N 1
ATOM 3029 C CA . GLU A 1 396 ? -27.991 -2.995 25.968 1.00 52.09 396 GLU A CA 1
ATOM 3030 C C . GLU A 1 396 ? -26.685 -3.481 26.610 1.00 52.09 396 GLU A C 1
ATOM 3032 O O . GLU A 1 396 ? -25.608 -2.932 26.375 1.00 52.09 396 GLU A O 1
ATOM 3037 N N . ILE A 1 397 ? -26.795 -4.555 27.395 1.00 52.91 397 ILE A N 1
ATOM 3038 C CA . ILE A 1 397 ? -25.676 -5.189 28.097 1.00 52.91 397 ILE A CA 1
ATOM 3039 C C . ILE A 1 397 ? -24.621 -5.622 27.067 1.00 52.91 397 ILE A C 1
ATOM 3041 O O . ILE A 1 397 ? -24.956 -6.352 26.121 1.00 52.91 397 ILE A O 1
ATOM 3045 N N . PRO A 1 398 ? -23.346 -5.229 27.221 1.00 60.50 398 PRO A N 1
ATOM 3046 C CA . PRO A 1 398 ? -22.320 -5.623 26.276 1.00 60.50 398 PRO A CA 1
ATOM 3047 C C . PRO A 1 398 ? -22.160 -7.148 26.241 1.00 60.50 398 PRO A C 1
ATOM 3049 O O . PRO A 1 398 ? -21.976 -7.800 27.269 1.00 60.50 398 PRO A O 1
ATOM 3052 N N . ARG A 1 399 ? -22.165 -7.733 25.039 1.00 66.69 399 ARG A N 1
ATOM 3053 C CA . ARG A 1 399 ? -21.505 -9.025 24.834 1.00 66.69 399 ARG A CA 1
ATOM 3054 C C . ARG A 1 399 ? -20.013 -8.746 24.739 1.00 66.69 399 ARG A C 1
ATOM 3056 O O . ARG A 1 399 ? -19.600 -7.938 23.911 1.00 66.69 399 ARG A O 1
ATOM 3063 N N . GLY A 1 400 ? -19.268 -9.347 25.650 1.00 79.62 400 GLY A N 1
ATOM 3064 C CA . GLY A 1 400 ? -17.823 -9.248 25.711 1.00 79.62 400 GLY A CA 1
ATOM 3065 C C . GLY A 1 400 ? -17.313 -9.486 27.124 1.00 79.62 400 GLY A C 1
ATOM 3066 O O . GLY A 1 400 ? -18.096 -9.615 28.074 1.00 79.62 400 GLY A O 1
ATOM 3067 N N . ARG A 1 401 ? -15.994 -9.573 27.256 1.00 89.00 401 ARG A N 1
ATOM 3068 C CA . ARG A 1 401 ? -15.305 -9.744 28.540 1.00 89.00 401 ARG A CA 1
ATOM 3069 C C . ARG A 1 401 ? -14.104 -8.821 28.589 1.00 89.00 401 ARG A C 1
ATOM 3071 O O . ARG A 1 401 ? -13.425 -8.647 27.581 1.00 89.00 401 ARG A O 1
ATOM 3078 N N . VAL A 1 402 ? -13.824 -8.258 29.763 1.00 90.12 402 VAL A N 1
ATOM 3079 C CA . VAL A 1 402 ? -12.521 -7.624 29.985 1.00 90.12 402 VAL A CA 1
ATOM 3080 C C . VAL A 1 402 ? -11.474 -8.729 29.993 1.00 90.12 402 VAL A C 1
ATOM 3082 O O . VAL A 1 402 ? -11.560 -9.659 30.794 1.00 90.12 402 VAL A O 1
ATOM 3085 N N . HIS A 1 403 ? -10.466 -8.620 29.142 1.00 92.38 403 HIS A N 1
ATOM 3086 C CA . HIS A 1 403 ? -9.315 -9.502 29.137 1.00 92.38 403 HIS A CA 1
ATOM 3087 C C . HIS A 1 403 ? -8.042 -8.679 29.342 1.00 92.38 403 HIS A C 1
ATOM 3089 O O . HIS A 1 403 ? -7.750 -7.735 28.613 1.00 92.38 403 HIS A O 1
ATOM 3095 N N . ILE A 1 404 ? -7.296 -9.035 30.387 1.00 93.19 404 ILE A N 1
ATOM 3096 C CA . ILE A 1 404 ? -5.976 -8.482 30.688 1.00 93.19 404 ILE A CA 1
ATOM 3097 C C . ILE A 1 404 ? -4.988 -9.508 30.132 1.00 93.19 404 ILE A C 1
ATOM 3099 O O . ILE A 1 404 ? -5.020 -10.643 30.607 1.00 93.19 404 ILE A O 1
ATOM 3103 N N . PRO A 1 405 ? -4.155 -9.156 29.143 1.00 92.62 405 PRO A N 1
ATOM 3104 C CA . PRO A 1 405 ? -3.204 -10.092 28.561 1.00 92.62 405 PRO A CA 1
ATOM 3105 C C . PRO A 1 405 ? -2.240 -10.661 29.600 1.00 92.62 405 PRO A C 1
ATOM 3107 O O . PRO A 1 405 ? -1.713 -9.925 30.432 1.00 92.62 405 PRO A O 1
ATOM 3110 N N . ASP A 1 406 ? -1.915 -11.948 29.487 1.00 90.88 406 ASP A N 1
ATOM 3111 C CA . ASP A 1 406 ? -0.985 -12.618 30.410 1.00 90.88 406 ASP A CA 1
ATOM 3112 C C . ASP A 1 406 ? 0.402 -11.952 30.456 1.00 90.88 406 ASP A C 1
ATOM 3114 O O . ASP A 1 406 ? 1.074 -11.954 31.485 1.00 90.88 406 ASP A O 1
ATOM 3118 N N . ALA A 1 407 ? 0.835 -11.356 29.340 1.00 92.56 407 ALA A N 1
ATOM 3119 C CA . ALA A 1 407 ? 2.116 -10.660 29.226 1.00 92.56 407 ALA A CA 1
ATOM 3120 C C . ALA A 1 407 ? 2.073 -9.188 29.694 1.00 92.56 407 ALA A C 1
ATOM 3122 O O . ALA A 1 407 ? 3.030 -8.445 29.465 1.00 92.56 407 ALA A O 1
ATOM 3123 N N . SER A 1 408 ? 0.984 -8.744 30.330 1.00 93.62 408 SER A N 1
ATOM 3124 C CA . SER A 1 408 ? 0.877 -7.390 30.872 1.00 93.62 408 SER A CA 1
ATOM 3125 C C . SER A 1 408 ? 1.760 -7.165 32.102 1.00 93.62 408 SER A C 1
ATOM 3127 O O . SER A 1 408 ? 1.924 -8.035 32.955 1.00 93.62 408 SER A O 1
ATOM 3129 N N . ILE A 1 409 ? 2.304 -5.952 32.225 1.00 94.31 409 ILE A N 1
ATOM 3130 C CA . ILE A 1 409 ? 3.204 -5.560 33.320 1.00 94.31 409 ILE A CA 1
ATOM 3131 C C . ILE A 1 409 ? 2.548 -4.453 34.135 1.00 94.31 409 ILE A C 1
ATOM 3133 O O . ILE A 1 409 ? 2.199 -3.414 33.594 1.00 94.31 409 ILE A O 1
ATOM 3137 N N . VAL A 1 410 ? 2.427 -4.631 35.448 1.00 95.12 410 VAL A N 1
ATOM 3138 C CA . VAL A 1 410 ? 1.843 -3.610 36.329 1.00 95.12 410 VAL A CA 1
ATOM 3139 C C . VAL A 1 410 ? 2.952 -2.807 36.997 1.00 95.12 410 VAL A C 1
ATOM 3141 O O . VAL A 1 410 ? 3.768 -3.357 37.736 1.00 95.12 410 VAL A O 1
ATOM 3144 N N . VAL A 1 411 ? 2.962 -1.495 36.772 1.00 93.31 411 VAL A N 1
ATOM 3145 C CA . VAL A 1 411 ? 3.929 -0.560 37.356 1.00 93.31 411 VAL A CA 1
ATOM 3146 C C . VAL A 1 411 ? 3.199 0.439 38.243 1.00 93.31 411 VAL A C 1
ATOM 3148 O O . VAL A 1 411 ? 2.240 1.075 37.818 1.00 93.31 411 VAL A O 1
ATOM 3151 N N . ARG A 1 412 ? 3.668 0.614 39.480 1.00 92.25 412 ARG A N 1
ATOM 3152 C CA . ARG A 1 412 ? 3.152 1.636 40.401 1.00 92.25 412 ARG A CA 1
ATOM 3153 C C . ARG A 1 412 ? 4.092 2.823 40.443 1.00 92.25 412 ARG A C 1
ATOM 3155 O O . ARG A 1 412 ? 5.305 2.649 40.549 1.00 92.25 412 ARG A O 1
ATOM 3162 N N . SER A 1 413 ? 3.532 4.023 40.357 1.00 86.94 413 SER A N 1
ATOM 3163 C CA . SER A 1 413 ? 4.315 5.249 40.463 1.00 86.94 413 SER A CA 1
ATOM 3164 C C . SER A 1 413 ? 4.473 5.667 41.925 1.00 86.94 413 SER A C 1
ATOM 3166 O O . SER A 1 413 ? 3.549 5.572 42.734 1.00 86.94 413 SER A O 1
ATOM 3168 N N . PHE A 1 414 ? 5.669 6.150 42.249 1.00 85.06 414 PHE A N 1
ATOM 3169 C CA . PHE A 1 414 ? 6.016 6.724 43.542 1.00 85.06 414 PHE A CA 1
ATOM 3170 C C . PHE A 1 414 ? 6.464 8.172 43.333 1.00 85.06 414 PHE A C 1
ATOM 3172 O O . PHE A 1 414 ? 7.114 8.491 42.334 1.00 85.06 414 PHE A O 1
ATOM 3179 N N . ALA A 1 415 ? 6.095 9.052 44.257 1.00 82.00 415 ALA A N 1
ATOM 3180 C CA . ALA A 1 415 ? 6.625 10.404 44.330 1.00 82.00 415 ALA A CA 1
ATOM 3181 C C . ALA A 1 415 ? 8.117 10.379 44.714 1.00 82.00 415 ALA A C 1
ATOM 3183 O O . ALA A 1 415 ? 8.637 9.369 45.191 1.00 82.00 415 ALA A O 1
ATOM 3184 N N . GLN A 1 416 ? 8.821 11.501 44.521 1.00 81.25 416 GLN A N 1
ATOM 3185 C CA . GLN A 1 416 ? 10.252 11.609 44.851 1.00 81.25 416 GLN A CA 1
ATOM 3186 C C . GLN A 1 416 ? 10.562 11.329 46.331 1.00 81.25 416 GLN A C 1
ATOM 3188 O O . GLN A 1 416 ? 11.677 10.930 46.652 1.00 81.25 416 GLN A O 1
ATOM 3193 N N . ASP A 1 417 ? 9.586 11.511 47.222 1.00 87.12 417 ASP A N 1
ATOM 3194 C CA . ASP A 1 417 ? 9.689 11.217 48.655 1.00 87.12 417 ASP A CA 1
ATOM 3195 C C . ASP A 1 417 ? 9.412 9.737 49.004 1.00 87.12 417 ASP A C 1
ATOM 3197 O O . ASP A 1 417 ? 9.377 9.372 50.179 1.00 87.12 417 ASP A O 1
ATOM 3201 N N . GLY A 1 418 ? 9.215 8.881 47.995 1.00 80.31 418 GLY A N 1
ATOM 3202 C CA . GLY A 1 418 ? 8.981 7.446 48.144 1.00 80.31 418 GLY A CA 1
ATOM 3203 C C . GLY A 1 418 ? 7.537 7.059 48.469 1.00 80.31 418 GLY A C 1
ATOM 3204 O O . GLY A 1 418 ? 7.260 5.872 48.645 1.00 80.31 418 GLY A O 1
ATOM 3205 N N . ARG A 1 419 ? 6.597 8.011 48.544 1.00 84.44 419 ARG A N 1
ATOM 3206 C CA . ARG A 1 419 ? 5.176 7.696 48.765 1.00 84.44 419 ARG A CA 1
ATOM 3207 C C . ARG A 1 419 ? 4.497 7.259 47.463 1.00 84.44 419 ARG A C 1
ATOM 3209 O O . ARG A 1 419 ? 4.823 7.806 46.410 1.00 84.44 419 ARG A O 1
ATOM 3216 N N . PRO A 1 420 ? 3.542 6.310 47.494 1.00 82.25 420 PRO A N 1
ATOM 3217 C CA . PRO A 1 420 ? 2.757 5.964 46.312 1.00 82.25 420 PRO A CA 1
ATOM 3218 C C . PRO A 1 420 ? 2.042 7.200 45.761 1.00 82.25 420 PRO A C 1
ATOM 3220 O O . PRO A 1 420 ? 1.409 7.935 46.518 1.00 82.25 420 PRO A O 1
ATOM 3223 N N . SER A 1 421 ? 2.115 7.425 44.449 1.00 83.88 421 SER A N 1
ATOM 3224 C CA . SER A 1 421 ? 1.405 8.536 43.799 1.00 83.88 421 SER A CA 1
ATOM 3225 C C . SER A 1 421 ? -0.082 8.244 43.571 1.00 83.88 421 SER A C 1
ATOM 3227 O O . SER A 1 421 ? -0.813 9.114 43.105 1.00 83.88 421 SER A O 1
ATOM 3229 N N . GLY A 1 422 ? -0.522 7.017 43.875 1.00 85.19 422 GLY A N 1
ATOM 3230 C CA . GLY A 1 422 ? -1.874 6.523 43.613 1.00 85.19 422 GLY A CA 1
ATOM 3231 C C . GLY A 1 422 ? -2.108 6.084 42.166 1.00 85.19 422 GLY A C 1
ATOM 3232 O O . GLY A 1 422 ? -3.194 5.603 41.866 1.00 85.19 422 GLY A O 1
ATOM 3233 N N . LYS A 1 423 ? -1.104 6.217 41.284 1.00 91.94 423 LYS A N 1
ATOM 3234 C CA . LYS A 1 423 ? -1.190 5.809 39.878 1.00 91.94 423 LYS A CA 1
ATOM 3235 C C . LYS A 1 423 ? -0.639 4.405 39.643 1.00 91.94 423 LYS A C 1
ATOM 3237 O O . LYS A 1 423 ? 0.488 4.087 40.043 1.00 91.94 423 LYS A O 1
ATOM 3242 N N . VAL A 1 424 ? -1.408 3.621 38.901 1.00 93.94 424 VAL A N 1
ATOM 3243 C CA . VAL A 1 424 ? -1.086 2.289 38.398 1.00 93.94 424 VAL A CA 1
ATOM 3244 C C . VAL A 1 424 ? -1.030 2.350 36.872 1.00 93.94 424 VAL A C 1
ATOM 3246 O O . VAL A 1 424 ? -1.952 2.827 36.222 1.00 93.94 424 VAL A O 1
ATOM 3249 N N . TYR A 1 425 ? 0.052 1.856 36.282 1.00 95.00 425 TYR A N 1
ATOM 3250 C CA . TYR A 1 425 ? 0.195 1.710 34.838 1.00 95.00 425 TYR A CA 1
ATOM 3251 C C . TYR A 1 425 ? 0.170 0.228 34.488 1.00 95.00 425 TYR A C 1
ATOM 3253 O O . TYR A 1 425 ? 1.049 -0.529 34.903 1.00 95.00 425 TYR A O 1
ATOM 3261 N N . LEU A 1 426 ? -0.828 -0.182 33.713 1.00 95.88 426 LEU A N 1
ATOM 3262 C CA . LEU A 1 426 ? -0.896 -1.505 33.111 1.00 95.88 426 LEU A CA 1
ATOM 3263 C C . LEU A 1 426 ? -0.207 -1.452 31.745 1.00 95.88 426 LEU A C 1
ATOM 3265 O O . LEU A 1 426 ? -0.792 -0.981 30.776 1.00 95.88 426 LEU A O 1
ATOM 3269 N N . GLY A 1 427 ? 1.041 -1.899 31.669 1.00 93.62 427 GLY A N 1
ATOM 3270 C CA . GLY A 1 427 ? 1.773 -2.111 30.425 1.00 93.62 427 GLY A CA 1
ATOM 3271 C C . GLY A 1 427 ? 1.161 -3.251 29.614 1.00 93.62 427 GLY A C 1
ATOM 3272 O O . GLY A 1 427 ? 0.860 -4.316 30.159 1.00 93.62 427 GLY A O 1
ATOM 3273 N N . LEU A 1 428 ? 0.970 -3.018 28.320 1.00 91.75 428 LEU A N 1
ATOM 3274 C CA . LEU A 1 428 ? 0.346 -3.949 27.387 1.00 91.75 428 LEU A CA 1
ATOM 3275 C C . LEU A 1 428 ? 1.395 -4.577 26.455 1.00 91.75 428 LEU A C 1
ATOM 3277 O O . LEU A 1 428 ? 2.443 -3.970 26.214 1.00 91.75 428 LEU A O 1
ATOM 3281 N N . PRO A 1 429 ? 1.152 -5.797 25.943 1.00 88.50 429 PRO A N 1
ATOM 3282 C CA . PRO A 1 429 ? 2.095 -6.450 25.044 1.00 88.50 429 PRO A CA 1
ATOM 3283 C C . PRO A 1 429 ? 2.229 -5.711 23.695 1.00 88.50 429 PRO A C 1
ATOM 3285 O O . PRO A 1 429 ? 1.336 -4.950 23.319 1.00 88.50 429 PRO A O 1
ATOM 3288 N N . PRO A 1 430 ? 3.312 -5.947 22.926 1.00 82.00 430 PRO A N 1
ATOM 3289 C CA . PRO A 1 430 ? 3.610 -5.193 21.701 1.00 82.00 430 PRO A CA 1
ATOM 3290 C C . PRO A 1 430 ? 2.573 -5.291 20.574 1.00 82.00 430 PRO A C 1
ATOM 3292 O O . PRO A 1 430 ? 2.634 -4.510 19.631 1.00 82.00 430 PRO A O 1
ATOM 3295 N N . ASP A 1 431 ? 1.650 -6.253 20.620 1.00 80.69 431 ASP A N 1
ATOM 3296 C CA . ASP A 1 431 ? 0.573 -6.366 19.636 1.00 80.69 431 ASP A CA 1
ATOM 3297 C C . ASP A 1 431 ? -0.577 -5.380 19.902 1.00 80.69 431 ASP A C 1
ATOM 3299 O O . ASP A 1 431 ? -1.483 -5.274 19.074 1.00 80.69 431 ASP A O 1
ATOM 3303 N N . TYR A 1 432 ? -0.566 -4.662 21.032 1.00 85.88 432 TYR A N 1
ATOM 3304 C CA . TYR A 1 432 ? -1.503 -3.588 21.358 1.00 85.88 432 TYR A CA 1
ATOM 3305 C C . TYR A 1 432 ? -1.056 -2.248 20.780 1.00 85.88 432 TYR A C 1
ATOM 3307 O O . TYR A 1 432 ? 0.110 -1.878 20.847 1.00 85.88 432 TYR A O 1
ATOM 3315 N N . LEU A 1 433 ? -2.024 -1.488 20.251 1.00 85.81 433 LEU A N 1
ATOM 3316 C CA . LEU A 1 433 ? -1.775 -0.140 19.729 1.00 85.81 433 LEU A CA 1
ATOM 3317 C C . LEU A 1 433 ? -1.314 0.819 20.834 1.00 85.81 433 LEU A C 1
ATOM 3319 O O . LEU A 1 433 ? -0.506 1.711 20.601 1.00 85.81 433 LEU A O 1
ATOM 3323 N N . PHE A 1 434 ? -1.862 0.646 22.037 1.00 87.62 434 PHE A N 1
ATOM 3324 C CA . PHE A 1 434 ? -1.519 1.450 23.198 1.00 87.62 434 PHE A CA 1
ATOM 3325 C C . PHE A 1 434 ? -0.550 0.659 24.075 1.00 87.62 434 PHE A C 1
ATOM 3327 O O . PHE A 1 434 ? -0.878 -0.462 24.463 1.00 87.62 434 PHE A O 1
ATOM 3334 N N . PRO A 1 435 ? 0.619 1.221 24.420 1.00 87.44 435 PRO A N 1
ATOM 3335 C CA . PRO A 1 435 ? 1.635 0.499 25.181 1.00 87.44 435 PRO A CA 1
ATOM 3336 C C . PRO A 1 435 ? 1.268 0.356 26.661 1.00 87.44 435 PRO A C 1
ATOM 3338 O O . PRO A 1 435 ? 1.840 -0.475 27.364 1.00 87.44 435 PRO A O 1
ATOM 3341 N N . SER A 1 436 ? 0.346 1.179 27.163 1.00 90.50 436 SER A N 1
ATOM 3342 C CA . SER A 1 436 ? -0.105 1.115 28.545 1.00 90.50 436 SER A CA 1
ATOM 3343 C C . SER A 1 436 ? -1.479 1.746 28.753 1.00 90.50 436 SER A C 1
ATOM 3345 O O . SER A 1 436 ? -1.955 2.545 27.944 1.00 90.50 436 SER A O 1
ATOM 3347 N N . LEU A 1 437 ? -2.096 1.388 29.877 1.00 92.81 437 LEU A N 1
ATOM 3348 C CA . LEU A 1 437 ? -3.296 2.006 30.423 1.00 92.81 437 LEU A CA 1
ATOM 3349 C C . LEU A 1 437 ? -2.982 2.598 31.804 1.00 92.81 437 LEU A C 1
ATOM 3351 O O . LEU A 1 437 ? -2.509 1.885 32.688 1.00 92.81 437 LEU A O 1
ATOM 3355 N N . GLU A 1 438 ? -3.238 3.893 31.983 1.00 93.94 438 GLU A N 1
ATOM 3356 C CA . GLU A 1 438 ? -3.136 4.575 33.279 1.00 93.94 438 GLU A CA 1
ATOM 3357 C C . GLU A 1 438 ? -4.449 4.429 34.061 1.00 93.94 438 GLU A C 1
ATOM 3359 O O . GLU A 1 438 ? -5.532 4.689 33.530 1.00 93.94 438 GLU A O 1
ATOM 3364 N N . LEU A 1 439 ? -4.332 4.021 35.323 1.00 94.31 439 LEU A N 1
ATOM 3365 C CA . LEU A 1 439 ? -5.414 3.764 36.269 1.00 94.31 439 LEU A CA 1
ATOM 3366 C C . LEU A 1 439 ? -5.045 4.355 37.636 1.00 94.31 439 LEU A C 1
ATOM 3368 O O . LEU A 1 439 ? -3.862 4.510 37.952 1.00 94.31 439 LEU A O 1
ATOM 3372 N N . ASP A 1 440 ? -6.033 4.631 38.477 1.00 93.38 440 ASP A N 1
ATOM 3373 C CA . ASP A 1 440 ? -5.806 4.689 39.924 1.00 93.38 440 ASP A CA 1
ATOM 3374 C C . ASP A 1 440 ? -5.926 3.291 40.576 1.00 93.38 440 ASP A C 1
ATOM 3376 O O . ASP A 1 440 ? -6.210 2.293 39.908 1.00 93.38 440 ASP A O 1
ATOM 3380 N N . GLU A 1 441 ? -5.660 3.177 41.881 1.00 91.19 441 GLU A N 1
ATOM 3381 C CA . GLU A 1 441 ? -5.756 1.882 42.580 1.00 91.19 441 GLU A CA 1
ATOM 3382 C C . GLU A 1 441 ? -7.192 1.328 42.632 1.00 91.19 441 GLU A C 1
ATOM 3384 O O . GLU A 1 441 ? -7.374 0.116 42.546 1.00 91.19 441 GLU A O 1
ATOM 3389 N N . ALA A 1 442 ? -8.221 2.176 42.738 1.00 91.44 442 ALA A N 1
ATOM 3390 C CA . ALA A 1 442 ? -9.610 1.712 42.774 1.00 91.44 442 ALA A CA 1
ATOM 3391 C C . ALA A 1 442 ? -10.037 1.160 41.406 1.00 91.44 442 ALA A C 1
ATOM 3393 O O . ALA A 1 442 ? -10.644 0.091 41.316 1.00 91.44 442 ALA A O 1
ATOM 3394 N N . GLU A 1 443 ? -9.657 1.852 40.338 1.00 93.81 443 GLU A N 1
ATOM 3395 C CA . GLU A 1 443 ? -9.843 1.421 38.960 1.00 93.81 443 GLU A CA 1
ATOM 3396 C C . GLU A 1 443 ? -9.061 0.142 38.660 1.00 93.81 443 GLU A C 1
ATOM 3398 O O . GLU A 1 443 ? -9.583 -0.757 38.006 1.00 93.81 443 GLU A O 1
ATOM 3403 N N . TRP A 1 444 ? -7.835 0.008 39.167 1.00 94.19 444 TRP A N 1
ATOM 3404 C CA . TRP A 1 444 ? -7.057 -1.219 39.021 1.00 94.19 444 TRP A CA 1
ATOM 3405 C C . TRP A 1 444 ? -7.722 -2.424 39.699 1.00 94.19 444 TRP A C 1
ATOM 3407 O O . TRP A 1 444 ? -7.827 -3.495 39.093 1.00 94.19 444 TRP A O 1
ATOM 3417 N N . GLU A 1 445 ? -8.206 -2.268 40.934 1.00 93.50 445 GLU A N 1
ATOM 3418 C CA . GLU A 1 445 ? -8.943 -3.334 41.620 1.00 93.50 445 GLU A CA 1
ATOM 3419 C C . GLU A 1 445 ? -10.243 -3.692 40.883 1.00 93.50 445 GLU A C 1
ATOM 3421 O O . GLU A 1 445 ? -10.543 -4.876 40.712 1.00 93.50 445 GLU A O 1
ATOM 3426 N N . ALA A 1 446 ? -10.969 -2.696 40.364 1.00 92.00 446 ALA A N 1
ATOM 3427 C CA . ALA A 1 446 ? -12.168 -2.918 39.560 1.00 92.00 446 ALA A CA 1
ATOM 3428 C C . ALA A 1 446 ? -11.861 -3.657 38.245 1.00 92.00 446 ALA A C 1
ATOM 3430 O O . ALA A 1 446 ? -12.549 -4.618 37.902 1.00 92.00 446 ALA A O 1
ATOM 3431 N N . LEU A 1 447 ? -10.803 -3.260 37.526 1.00 93.00 447 LEU A N 1
ATOM 3432 C CA . LEU A 1 447 ? -10.398 -3.896 36.270 1.00 93.00 447 LEU A CA 1
ATOM 3433 C C . LEU A 1 447 ? -10.028 -5.368 36.484 1.00 93.00 447 LEU A C 1
ATOM 3435 O O . LEU A 1 447 ? -10.465 -6.231 35.723 1.00 93.00 447 LEU A O 1
ATOM 3439 N N . LYS A 1 448 ? -9.260 -5.665 37.540 1.00 93.50 448 LYS A N 1
ATOM 3440 C CA . LYS A 1 448 ? -8.924 -7.044 37.919 1.00 93.50 448 LYS A CA 1
ATOM 3441 C C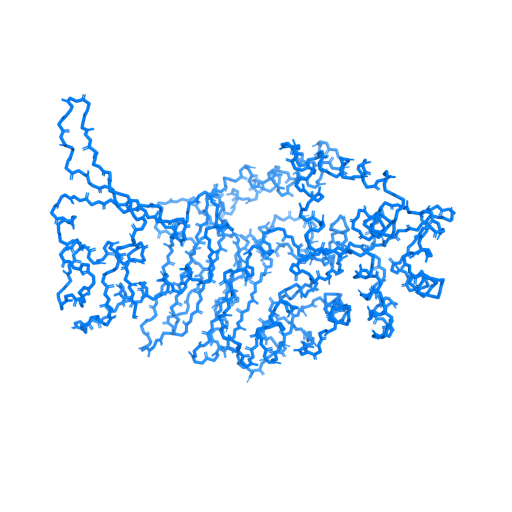 . LYS A 1 448 ? -10.158 -7.863 38.266 1.00 93.50 448 LYS A C 1
ATOM 3443 O O . LYS A 1 448 ? -10.249 -9.010 37.845 1.00 93.50 448 LYS A O 1
ATOM 3448 N N . ALA A 1 449 ? -11.090 -7.293 39.028 1.00 92.12 449 ALA A N 1
ATOM 3449 C CA . ALA A 1 449 ? -12.313 -7.989 39.412 1.00 92.12 449 ALA A CA 1
ATOM 3450 C C . ALA A 1 449 ? -13.179 -8.353 38.195 1.00 92.12 449 ALA A C 1
ATOM 3452 O O . ALA A 1 449 ? -13.869 -9.366 38.226 1.00 92.12 449 ALA A O 1
ATOM 3453 N N . LEU A 1 450 ? -13.114 -7.560 37.119 1.00 90.75 450 LEU A N 1
ATOM 3454 C CA . LEU A 1 450 ? -13.827 -7.803 35.862 1.00 90.75 450 LEU A CA 1
ATOM 3455 C C . LEU A 1 450 ? -13.100 -8.756 34.901 1.00 90.75 450 LEU A C 1
ATOM 3457 O O . LEU A 1 450 ? -13.702 -9.193 33.919 1.00 90.75 450 LEU A O 1
ATOM 3461 N N . HIS A 1 451 ? -11.830 -9.085 35.146 1.00 92.19 451 HIS A N 1
ATOM 3462 C CA . HIS A 1 451 ? -11.041 -9.919 34.244 1.00 92.19 451 HIS A CA 1
ATOM 3463 C C . HIS A 1 451 ? -11.695 -11.291 34.014 1.00 92.19 451 HIS A C 1
ATOM 3465 O O . HIS A 1 451 ? -11.963 -12.045 34.948 1.00 92.19 451 HIS A O 1
ATOM 3471 N N . GLY A 1 452 ? -11.953 -11.618 32.747 1.00 87.94 452 GLY A N 1
ATOM 3472 C CA . GLY A 1 452 ? -12.599 -12.858 32.326 1.00 87.94 452 GLY A CA 1
ATOM 3473 C C . GLY A 1 452 ? -14.097 -12.927 32.635 1.00 87.94 452 GLY A C 1
ATOM 3474 O O . GLY A 1 452 ? -14.737 -13.919 32.276 1.00 87.94 452 GLY A O 1
ATOM 3475 N N . LEU A 1 453 ? -14.688 -11.903 33.256 1.00 87.25 453 LEU A N 1
ATOM 3476 C CA . LEU A 1 453 ? -16.118 -11.842 33.547 1.00 87.25 453 LEU A CA 1
ATOM 3477 C C . LEU A 1 453 ? -16.889 -11.134 32.423 1.00 87.25 453 LEU A C 1
ATOM 3479 O O . LEU A 1 453 ? -16.319 -10.313 31.699 1.00 87.25 453 LEU A O 1
ATOM 3483 N N . PRO A 1 454 ? -18.189 -11.449 32.253 1.00 85.75 454 PRO A N 1
ATOM 3484 C CA . PRO A 1 454 ? -19.069 -10.661 31.400 1.00 85.75 454 PRO A CA 1
ATOM 3485 C C . PRO A 1 454 ? -19.054 -9.191 31.811 1.00 85.75 454 PRO A C 1
ATOM 3487 O O . PRO A 1 454 ? -18.963 -8.876 33.000 1.00 85.75 454 PRO A O 1
ATOM 3490 N N . LEU A 1 455 ? -19.176 -8.304 30.828 1.00 82.75 455 LEU A N 1
ATOM 3491 C CA . LEU A 1 455 ? -19.246 -6.878 31.107 1.00 82.75 455 LEU A CA 1
ATOM 3492 C C . LEU A 1 455 ? -20.468 -6.523 31.975 1.00 82.75 455 LEU A C 1
ATOM 3494 O O . LEU A 1 455 ? -21.542 -7.111 31.800 1.00 82.75 455 LEU A O 1
ATOM 3498 N N . PRO A 1 456 ? -20.307 -5.579 32.920 1.00 77.31 456 PRO A N 1
ATOM 3499 C CA . PRO A 1 456 ? -21.396 -5.122 33.770 1.00 77.31 456 PRO A CA 1
ATOM 3500 C C . PRO A 1 456 ? -22.488 -4.435 32.939 1.00 77.31 456 PRO A C 1
ATOM 3502 O O . PRO A 1 456 ? -22.233 -3.905 31.860 1.00 77.31 456 PRO A O 1
ATOM 3505 N N . ALA A 1 457 ? -23.720 -4.461 33.453 1.00 65.81 457 ALA A N 1
ATOM 3506 C CA . ALA A 1 457 ? -24.879 -3.849 32.800 1.00 65.81 457 ALA A CA 1
ATOM 3507 C C . ALA A 1 457 ? -24.907 -2.314 32.919 1.00 65.81 457 ALA A C 1
ATOM 3509 O O . ALA A 1 457 ? -25.638 -1.659 32.183 1.00 65.81 457 ALA A O 1
ATOM 3510 N N . GLU A 1 458 ? -24.136 -1.758 33.853 1.00 67.69 458 GLU A N 1
ATOM 3511 C CA . GLU A 1 458 ? -24.000 -0.320 34.073 1.00 67.69 458 GLU A CA 1
ATOM 3512 C C . GLU A 1 458 ? -22.659 0.172 33.523 1.00 67.69 458 GLU A C 1
ATOM 3514 O O . GLU A 1 458 ? -21.668 -0.566 33.528 1.00 67.69 458 GLU A O 1
ATOM 3519 N N . ASP A 1 459 ? -22.626 1.428 33.076 1.00 63.38 459 ASP A N 1
ATOM 3520 C CA . ASP A 1 459 ? -21.399 2.077 32.625 1.00 63.38 459 ASP A CA 1
ATOM 3521 C C . ASP A 1 459 ? -20.413 2.198 33.788 1.00 63.38 459 ASP A C 1
ATOM 3523 O O . ASP A 1 459 ? -20.577 3.007 34.702 1.00 63.38 459 ASP A O 1
ATOM 3527 N N . VAL A 1 460 ? -19.351 1.398 33.736 1.00 74.19 460 VAL A N 1
ATOM 3528 C CA . VAL A 1 460 ? -18.224 1.517 34.657 1.00 74.19 460 VAL A CA 1
ATOM 3529 C C . VAL A 1 460 ? -17.100 2.238 33.928 1.00 74.19 460 VAL A C 1
ATOM 3531 O O . VAL A 1 460 ? -16.637 1.783 32.882 1.00 74.19 460 VAL A O 1
ATOM 3534 N N . GLU A 1 46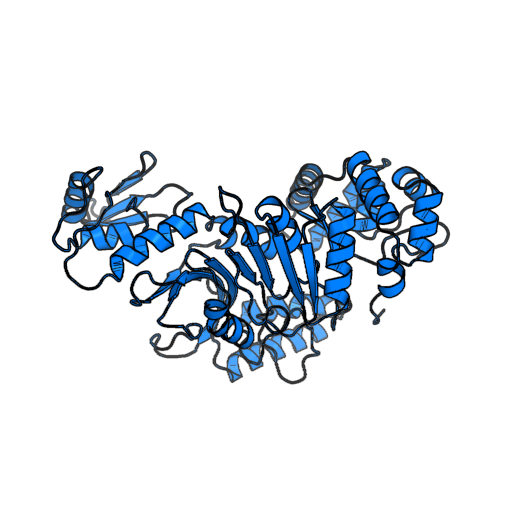1 ? -16.619 3.349 34.489 1.00 84.00 461 GLU A N 1
ATOM 3535 C CA . GLU A 1 461 ? -15.541 4.165 33.908 1.00 84.00 461 GLU A CA 1
ATOM 3536 C C . GLU A 1 461 ? -14.311 3.322 33.517 1.00 84.00 461 GLU A C 1
ATOM 3538 O O . GLU A 1 461 ? -13.711 3.520 32.457 1.00 84.00 461 GLU A O 1
ATOM 3543 N N . VAL A 1 462 ? -13.996 2.299 34.317 1.00 86.94 462 VAL A N 1
ATOM 3544 C CA . VAL A 1 462 ? -12.900 1.362 34.050 1.00 86.94 462 VAL A CA 1
ATOM 3545 C C . VAL A 1 462 ? -13.096 0.546 32.766 1.00 86.94 462 VAL A C 1
ATOM 3547 O O . VAL A 1 462 ? -12.126 0.266 32.067 1.00 86.94 462 VAL A O 1
ATOM 3550 N N . VAL A 1 463 ? -14.339 0.200 32.409 1.00 86.62 463 VAL A N 1
ATOM 3551 C CA . VAL A 1 463 ? -14.672 -0.524 31.171 1.00 86.62 463 VAL A CA 1
ATOM 3552 C C . VAL A 1 463 ? -14.489 0.394 29.968 1.00 86.62 463 VAL A C 1
ATOM 3554 O O . VAL A 1 463 ? -13.923 -0.025 28.962 1.00 86.62 463 VAL A O 1
ATOM 3557 N N . VAL A 1 464 ? -14.876 1.667 30.087 1.00 86.06 464 VAL A N 1
ATOM 3558 C CA . VAL A 1 464 ? -14.619 2.684 29.054 1.00 86.06 464 VAL A CA 1
ATOM 3559 C C . VAL A 1 464 ? -13.113 2.858 28.837 1.00 86.06 464 VAL A C 1
ATOM 3561 O O . VAL A 1 464 ? -12.646 2.876 27.696 1.00 86.06 464 VAL A O 1
ATOM 3564 N N . LYS A 1 465 ? -12.329 2.937 29.920 1.00 89.62 465 LYS A N 1
ATOM 3565 C CA . LYS A 1 465 ? -10.860 2.986 29.865 1.00 89.62 465 LYS A CA 1
ATOM 3566 C C . LYS A 1 465 ? -10.266 1.732 29.211 1.00 89.62 465 LYS A C 1
ATOM 3568 O O . LYS A 1 465 ? -9.441 1.859 28.308 1.00 89.62 465 LYS A O 1
ATOM 3573 N N . ALA A 1 466 ? -10.732 0.546 29.595 1.00 89.81 466 ALA A N 1
ATOM 3574 C CA . ALA A 1 466 ? -10.309 -0.733 29.028 1.00 89.81 466 ALA A CA 1
ATOM 3575 C C . ALA A 1 466 ? -10.629 -0.844 27.525 1.00 89.81 466 ALA A C 1
ATOM 3577 O O . ALA A 1 466 ? -9.766 -1.223 26.733 1.00 89.81 466 ALA A O 1
ATOM 3578 N N . ALA A 1 467 ? -11.829 -0.438 27.105 1.00 88.44 467 ALA A N 1
ATOM 3579 C CA . ALA A 1 467 ? -12.231 -0.435 25.701 1.00 88.44 467 ALA A CA 1
ATOM 3580 C C . ALA A 1 467 ? -11.372 0.515 24.853 1.00 88.44 467 ALA A C 1
ATOM 3582 O O . ALA A 1 467 ? -10.972 0.173 23.741 1.00 88.44 467 ALA A O 1
ATOM 3583 N N . ARG A 1 468 ? -10.995 1.689 25.380 1.00 87.62 468 ARG A N 1
ATOM 3584 C CA . ARG A 1 468 ? -10.127 2.634 24.652 1.00 87.62 468 ARG A CA 1
ATOM 3585 C C . ARG A 1 468 ? -8.790 2.023 24.243 1.00 87.62 468 ARG A C 1
ATOM 3587 O O . ARG A 1 468 ? -8.301 2.364 23.166 1.00 87.62 468 ARG A O 1
ATOM 3594 N N . VAL A 1 469 ? -8.238 1.130 25.064 1.00 88.56 469 VAL A N 1
ATOM 3595 C CA . VAL A 1 469 ? -6.962 0.454 24.796 1.00 88.56 469 VAL A CA 1
ATOM 3596 C C . VAL A 1 469 ? -7.114 -0.940 24.178 1.00 88.56 469 VAL A C 1
ATOM 3598 O O . VAL A 1 469 ? -6.115 -1.574 23.855 1.00 88.56 469 VAL A O 1
ATOM 3601 N N . GLY A 1 470 ? -8.344 -1.402 23.938 1.00 89.44 470 GLY A N 1
ATOM 3602 C CA . GLY A 1 470 ? -8.606 -2.679 23.276 1.00 89.44 470 GLY A CA 1
ATOM 3603 C C . GLY A 1 470 ? -8.626 -3.893 24.205 1.00 89.44 470 GLY A C 1
ATOM 3604 O O . GLY A 1 470 ? -8.319 -4.983 23.748 1.00 89.44 470 GLY A O 1
ATOM 3605 N N . LEU A 1 471 ? -8.926 -3.735 25.494 1.00 90.69 471 LEU A N 1
ATOM 3606 C CA . LEU A 1 471 ? -8.951 -4.852 26.453 1.00 90.69 471 LEU A CA 1
ATOM 3607 C C . LEU A 1 471 ? -10.292 -5.598 26.505 1.00 90.69 471 LEU A C 1
ATOM 3609 O O . LEU A 1 471 ? -10.484 -6.426 27.391 1.00 90.69 471 LEU A O 1
ATOM 3613 N N . ILE A 1 472 ? -11.237 -5.301 25.614 1.00 88.12 472 ILE A N 1
ATOM 3614 C CA . ILE A 1 472 ? -12.501 -6.033 25.540 1.00 88.12 472 ILE A CA 1
ATOM 3615 C C . ILE A 1 472 ? -12.452 -7.023 24.384 1.00 88.12 472 ILE A C 1
ATOM 3617 O O . ILE A 1 472 ? -12.324 -6.623 23.224 1.00 88.12 472 ILE A O 1
ATOM 3621 N N . ASP A 1 473 ? -12.622 -8.300 24.705 1.00 83.81 473 ASP A N 1
ATOM 3622 C CA . ASP A 1 473 ? -12.863 -9.343 23.712 1.00 83.81 473 ASP A CA 1
ATOM 3623 C C . ASP A 1 473 ? -14.366 -9.397 23.414 1.00 83.81 473 ASP A C 1
ATOM 3625 O O . ASP A 1 473 ? -15.178 -9.423 24.346 1.00 83.81 473 ASP A O 1
ATOM 3629 N N . ALA A 1 474 ? -14.724 -9.352 22.126 1.00 65.19 474 ALA A N 1
ATOM 3630 C CA . ALA A 1 474 ? -16.106 -9.299 21.636 1.00 65.19 474 ALA A CA 1
ATOM 3631 C C . ALA A 1 474 ? -16.794 -10.670 21.582 1.00 65.19 474 ALA A C 1
ATOM 3633 O O . ALA A 1 474 ? -16.103 -11.671 21.284 1.00 65.19 474 ALA A O 1
#

Foldseek 3Di:
DQDAFDCPLVLPDDLVLLQLLLVLCVVQVVFPVVVVVLQVVLVVDPDPVRSLVVSCVVLVPDPGLNSLCCCAAASQNWDALVSVCRRRNDVSSVSCDVSQQWDPPDVRTIHGQWHWDAAPRFIFTFHDCVNFDAGFDTDDLLNNLLVQLVDDPAAWAEEEEWQCGLNNNVVVNLVRYQAYEYEHQRVSSLSNNSSRCSNRVRDRYHYFYDHGCPRVPPAAGQEYEYEAAQAADFPPPDDGRRHYDYRHRCNSVLVCQVCNVVRYDQNHKYKYKYKQFAFPDDPPCRPDRDHDLQKAKEKEWEDWDFLQNVLLVVLVVLCVVPPVSSVVSSVRSSVSCVVVGTGTITIIMMMMHGDPPSRYDYHYHYFYHDPSQQRGNVQVVLLSVLVNVVRDPDQDFDDWAQAQDPPWDKDFDADPVRHTPQWIWTAHDSNWRDRIQIDGPVLVVVSVVRHPHGGDSDDDVSSNSSSNRRRIDD

Secondary structure (DSSP, 8-state):
--SPP--HHHHTS-HHHHHHHHHHHHHTT--HHHHHHHHHHHTT-S-HHHHHHHHHHHHTT--SHHHHHIIIIII-PPEEHHHHHHHH-HHHHHHHHHTTSEEEEETTEEEESSEEEEETTEEEEE--GGG-BTPPP---HHHHHHHTTT--SSPEEEEEEET-TTTHHHHHHTTTEEEEEEEES-HHHHHHHHHHHHHHT--SEEEEE-STTGGGTT--EEEEEE----B---TTPPPBTTTB-TTTS-HHHHHHHHHGGGGEEEEEEEEEEEEEEEESSSSS---PPP--TTEEEEEEE-PPEEHHHHHHHHHGGGGGG-HHHHHHHHHHHHHHHHHTTEEEEEEEEEEEEE-TTS--EEEEEE--S-HHHH--HHHHHHHHHHHHHHT--S-PPPP-EE---TT-EEEEEE-TTS-EEEEEEEE--TTSSSSEEEEEHHHHHHHHHHBTSBPPSS--HHHHHHHHHT-EE-

Solvent-accessible surface area (backbone atoms only — not comparable to full-atom values): 24682 Å² total; per-residue (Å²): 130,74,70,75,80,68,54,66,53,44,60,64,54,55,59,64,58,32,38,48,52,36,47,36,40,49,73,37,60,64,43,39,68,52,46,54,52,50,49,58,63,26,56,76,48,93,46,77,88,51,30,60,62,50,39,51,58,59,40,72,72,44,92,45,42,41,31,36,48,46,27,18,32,54,67,46,40,68,31,48,48,70,48,49,34,68,41,55,35,65,67,55,45,49,55,34,40,77,27,48,47,28,42,64,92,44,92,65,22,37,20,33,70,39,34,45,35,72,54,96,71,38,59,32,48,24,43,54,68,89,46,40,39,82,37,31,55,48,68,45,74,70,58,57,31,57,52,48,37,68,54,62,93,65,70,37,68,30,30,36,20,43,51,29,36,19,20,58,61,39,61,56,42,45,78,41,22,68,32,25,40,29,25,23,70,49,70,67,22,48,41,26,28,55,49,25,28,31,34,58,76,50,83,44,68,46,74,43,68,24,67,75,62,62,64,48,70,94,47,64,22,43,30,38,40,33,62,48,27,24,36,56,43,43,88,91,59,81,67,34,69,67,43,47,11,58,70,68,4,44,58,48,50,27,53,48,52,56,52,47,70,78,35,43,35,81,90,13,39,39,41,39,42,42,41,45,49,35,56,71,69,95,77,81,72,61,67,68,68,58,75,49,56,55,24,32,34,43,35,40,25,26,52,75,36,44,37,65,62,46,17,45,63,74,17,52,78,35,48,85,74,34,67,68,49,20,48,54,42,19,50,48,40,34,53,37,37,50,75,74,38,37,53,23,35,16,50,30,40,37,41,36,30,57,26,95,80,56,70,33,48,78,46,78,45,76,40,53,89,46,43,64,79,38,47,34,24,69,37,50,51,34,45,54,56,16,50,59,63,76,66,62,84,76,86,70,59,55,78,33,25,37,50,75,63,89,76,44,46,82,46,73,45,58,43,96,86,70,46,75,64,56,40,32,34,42,32,42,45,84,72,39,59,42,60,57,44,84,35,40,61,69,44,47,55,51,49,60,71,35,46,77,31,71,48,65,72,62,96,47,70,53,56,58,56,34,25,76,57,40,28,40,48,112

Radius of gyration: 24.95 Å; Cα contacts (8 Å, |Δi|>4): 960; chains: 1; bounding box: 60×50×77 Å

Sequence (474 aa):
MDSLPDITRVAALPASTWRDLGARLREAGFTEDYLEGAWRGGMRAHEPSLQRPLLLWHVRRRRDRLGYAHRMFVLRDPVAWEGAIEVLGDVLLSELLDAGLLVQPEPRRVCSAFDLRIYRGLFVLCDDLSHRGDAVYGVGPGTAAFYAPGARPEPVASALDLGCGAGGAALWLARHAERVVATDINPRALAFVAINAALNLVDNIEVRAGDLFEAVAGESFDFIISQPPYVPRAPGVRAATYLFAGAQGHELVSRVALEAPRYLNKDGRVLLVFDHPIMKGDGRREAVIPFNPSMRAVVIRGAEVDADAYAIRHASPELRRGVEAFDAASTAMREHLESVGIRGLCPAICVMEHAARGEGYLDVVCAGTSLWNEVSARTLDRMMANRALLHRSGGEIPRGRVHIPDASIVVRSFAQDGRPSGKVYLGLPPDYLFPSLELDEAEWEALKALHGLPLPAEDVEVVVKAARVGLIDA

InterPro domains:
  IPR007848 Methyltransferase small domain [PF05175] (158-275)
  IPR029063 S-adenosyl-L-methionine-dependent methyltransferase superfamily [G3DSA:3.40.50.150] (139-285)
  IPR029063 S-adenosyl-L-methionine-dependent methyltransferase superfamily [SSF53335] (139-276)
  IPR052190 Release factor glutamine methyltransferase Mtq2-like [PTHR45875] (155-274)

Mean predicted aligned error: 7.09 Å

pLDDT: mean 87.42, std 11.75, range [41.25, 98.75]

Nearest PDB structures (foldseek):
  5u1i-assembly1_A  TM=7.920E-01  e=2.210E-19  Micromonospora echinospora
  5tyq-assembly1_A  TM=8.013E-01  e=1.260E-18  Micromonospora echinospora
  3mti-assembly1_B  TM=6.836E-01  e=8.738E-07  Streptococcus thermophilus LMG 18311
  3lby-assembly1_A  TM=7.273E-01  e=2.004E-05  Streptococcus mutans
  2yxd-assembly1_A  TM=5.743E-01  e=1.122E-05  Methanocaldococcus jannaschii DSM 2661